Protein AF-I7M2G7-F1 (afdb_monomer_lite)

Radius of gyration: 32.17 Å; chains: 1; bounding box: 80×73×103 Å

Secondary structure (DSSP, 8-state):
----------SSTTSSS-SS--SSSTTTTHHHHHHHHHHHHHHHHHTT---GGG-PPP-TTS----TTS-----S-EEEEEEEEEEEETTEEEEEEEEEEE-SS-EEEEEEEHHHHHHHHHHHHHHSTTS-----PPPPSSTT-HHHHHHHHHHHHHHHHHHHH-HHHHTSHHHHHHHH---S-HHHHHHTSPPPPHHHHHHHHHHH-HHHHHSPPPTTHHHHHHHHHHHHHHHHHHHHHHHHHHHHHHHHHHHHHHHHHHIIIIIHHHHIIIIIHHHTTT-GGG-SSS-TT-HHHHHHHHHHHHHTT--HHHHHHHHHHHHHHHHHHHHHHHHHHHHHHHHHHHHHHHHHHHHHHHHHHHTTPPPTT-TTS-HHHHHHHHHHHHHHHHHHHHHHHHHHHHHHHIIIIIIHHHHHHHHHHHHHHHHHHHHHHHHHHHHHHHHHHHHHHHHHHHHHTT-

pLDDT: mean 84.66, std 18.61, range [32.72, 98.56]

Foldseek 3Di:
DDDDDDDDDDDDPPPPPPPPDPPVPPPVPPVVVVVVVVVVVVVVVVVPDDPPVPPDADPPVPDDDDLLFPPDVFLKDKFWDAWDWDDDPVDIAIWIWIWIAHPVGTFTDTHGPVLVVLLQVLCCLLPFLDQQAFADDDDPPCPDPVNRVVRRVRVRSNVSVQSVVVLNCPDPSNCLVGHPPDPCSSVVSVPPPDAALVNSLVSLCVVPVVLLPDDQDPCLVVLLVVVLVVLVVLLVVLVVQLVVLVVVLVVLLVVLVVVLCCLVPVQLVCCVPPVCVVVVNPLLLHQRSNPVLVVLVVLSVVSVVLSVLRLSVLVSVLSVSVSRSSVSSNSSVVSLVVLVVVLVVLVVVLVVLVVVLVCLVVVHDDPPRPPDDSVVSNVVSVVSNVVSVVSSVSSVSSSSSSSSCNRPPVVVVSVVSSVSSVVSSVVSSVSSVVNSVVSVVSSVVSSVVSVVVSVVVD

Sequence (458 aa):
MYQDDNNNNQYQDQYQSNYYDNTYQQNYGQQDYQQNQQTDQQNQQQNQNFDYNNVQRPDDSQRIFNPFILDDNNEIQISVGEPVTKETTLSKHTVYNIKGTDKIGQFDVYRRFNEFYTLKEVLVARWPGCFIPSIPAKEINSTSQNVVENRARFLNSFCNQMARLKHLFYSEEFQQFLRSKDSDVSKHLSTLKKVTTSDIIDKYQLTFPEICEQPLQSDLDIKINSWTGFLKRAIGGLKNYKDQLKTLTELRKELNKNFAQFNEEILPDYEKCLISEYVSNDNFALIFSNEANVGLHEFNEKFKNSKDKNSFQYLYDMVKYELRDAEAFEESIKEKEQLEKKRSSVQKDLKDDEEDLNKLISGKKTVKAIFSSSEEQKKKLETKIDQFKVELKNLDNLIEIVTKIIGMVEIDRFRKEKRMTFHRVLQCVADSEICNSMDLMQYWSQVNDSSTRLLKNY

Structure (mmCIF, N/CA/C/O backbone):
data_AF-I7M2G7-F1
#
_entry.id   AF-I7M2G7-F1
#
loop_
_atom_site.group_PDB
_atom_site.id
_atom_site.type_symbol
_atom_site.label_atom_id
_atom_site.label_alt_id
_atom_site.label_comp_id
_atom_site.label_asym_id
_atom_site.label_entity_id
_atom_site.label_seq_id
_atom_site.pdbx_PDB_ins_code
_atom_site.Cartn_x
_atom_site.Cartn_y
_atom_site.Cartn_z
_atom_site.occupancy
_atom_site.B_iso_or_equiv
_atom_site.auth_seq_id
_atom_site.auth_comp_id
_atom_site.auth_asym_id
_atom_site.auth_atom_id
_atom_site.pdbx_PDB_model_num
ATOM 1 N N . MET A 1 1 ? 27.568 51.767 17.228 1.00 35.66 1 MET A N 1
ATOM 2 C CA . MET A 1 1 ? 26.879 51.853 15.928 1.00 35.66 1 MET A CA 1
ATOM 3 C C . MET A 1 1 ? 27.309 50.610 15.163 1.00 35.66 1 MET A C 1
ATOM 5 O O . MET A 1 1 ? 28.482 50.541 14.836 1.00 35.66 1 MET A O 1
ATOM 9 N N . TYR A 1 2 ? 26.378 49.650 15.041 1.00 34.78 2 TYR A N 1
ATOM 10 C CA . TYR A 1 2 ? 26.434 48.314 14.397 1.00 34.78 2 TYR A CA 1
ATOM 11 C C . TYR A 1 2 ? 27.415 47.280 15.019 1.00 34.78 2 TYR A C 1
ATOM 13 O O . TYR A 1 2 ? 28.597 47.582 15.122 1.00 34.78 2 TYR A O 1
ATOM 21 N N . GLN A 1 3 ? 27.013 46.153 15.652 1.00 35.50 3 GLN A N 1
ATOM 22 C CA . GLN A 1 3 ? 26.136 45.005 15.258 1.00 35.50 3 GLN A CA 1
ATOM 23 C C . GLN A 1 3 ? 26.593 44.373 13.934 1.00 35.50 3 GLN A C 1
ATOM 25 O O . GLN A 1 3 ? 26.827 45.119 12.996 1.00 35.50 3 GLN A O 1
ATOM 30 N N . ASP A 1 4 ? 26.751 43.068 13.725 1.00 35.75 4 ASP A N 1
ATOM 31 C CA . ASP A 1 4 ? 26.482 41.816 14.444 1.00 35.75 4 ASP A CA 1
ATOM 32 C C . ASP A 1 4 ? 27.398 40.759 13.792 1.00 35.75 4 ASP A C 1
ATOM 34 O O . ASP A 1 4 ? 27.593 40.826 12.585 1.00 35.75 4 ASP A O 1
ATOM 38 N N . ASP A 1 5 ? 27.906 39.777 14.539 1.00 34.69 5 ASP A N 1
ATOM 39 C CA . ASP A 1 5 ? 28.353 38.490 13.977 1.00 34.69 5 ASP A CA 1
ATOM 40 C C . ASP A 1 5 ? 28.315 37.433 15.087 1.00 34.69 5 ASP A C 1
ATOM 42 O O . ASP A 1 5 ? 29.265 37.233 15.843 1.00 34.69 5 ASP A O 1
ATOM 46 N N . ASN A 1 6 ? 27.155 36.795 15.241 1.00 38.91 6 ASN A N 1
ATOM 47 C CA . ASN A 1 6 ? 26.988 35.620 16.089 1.00 38.91 6 ASN A CA 1
ATOM 48 C C . ASN A 1 6 ? 25.780 34.814 15.600 1.00 38.91 6 ASN A C 1
ATOM 50 O O . ASN A 1 6 ? 24.661 35.000 16.073 1.00 38.91 6 ASN A O 1
ATOM 54 N N . ASN A 1 7 ? 25.991 33.935 14.617 1.00 40.16 7 ASN A N 1
ATOM 55 C CA . ASN A 1 7 ? 25.074 32.825 14.362 1.00 40.16 7 ASN A CA 1
ATOM 56 C C . ASN A 1 7 ? 25.730 31.750 13.487 1.00 40.16 7 ASN A C 1
ATOM 58 O O . ASN A 1 7 ? 25.609 31.758 12.266 1.00 40.16 7 ASN A O 1
ATOM 62 N N . ASN A 1 8 ? 26.442 30.815 14.116 1.00 36.22 8 ASN A N 1
ATOM 63 C CA . ASN A 1 8 ? 26.701 29.504 13.522 1.00 36.22 8 ASN A CA 1
ATOM 64 C C . ASN A 1 8 ? 27.117 28.514 14.614 1.00 36.22 8 ASN A C 1
ATOM 66 O O . ASN A 1 8 ? 28.298 28.290 14.841 1.00 36.22 8 ASN A O 1
ATOM 70 N N . ASN A 1 9 ? 26.136 27.980 15.345 1.00 37.50 9 ASN A N 1
ATOM 71 C CA . ASN A 1 9 ? 26.278 26.760 16.146 1.00 37.50 9 ASN A CA 1
ATOM 72 C C . ASN A 1 9 ? 24.888 26.275 16.578 1.00 37.50 9 ASN A C 1
ATOM 74 O O . ASN A 1 9 ? 24.448 26.531 17.695 1.00 37.50 9 ASN A O 1
ATOM 78 N N . GLN A 1 10 ? 24.164 25.603 15.676 1.00 36.25 10 GLN A N 1
ATOM 79 C CA . GLN A 1 10 ? 22.943 24.883 16.065 1.00 36.25 10 GLN A CA 1
ATOM 80 C C . GLN A 1 10 ? 22.593 23.668 15.182 1.00 36.25 10 GLN A C 1
ATOM 82 O O . GLN A 1 10 ? 21.423 23.344 15.015 1.00 36.25 10 GLN A O 1
ATOM 87 N N . TYR A 1 11 ? 23.594 22.959 14.640 1.00 36.38 11 TYR A N 1
ATOM 88 C CA . TYR A 1 11 ? 23.368 21.730 13.852 1.00 36.38 11 TYR A CA 1
ATOM 89 C C . TYR A 1 11 ? 24.235 20.518 14.249 1.00 36.38 11 TYR A C 1
ATOM 91 O O . TYR A 1 11 ? 24.319 19.561 13.483 1.00 36.38 11 TYR A O 1
ATOM 99 N N . GLN A 1 12 ? 24.848 20.498 15.441 1.00 34.28 12 GLN A N 1
ATOM 100 C CA . GLN A 1 12 ? 25.700 19.369 15.866 1.00 34.28 12 GLN A CA 1
ATOM 101 C C . GLN A 1 12 ? 25.153 18.471 16.990 1.00 34.28 12 GLN A C 1
ATOM 103 O O . GLN A 1 12 ? 25.685 17.380 17.176 1.00 34.28 12 GLN A O 1
ATOM 108 N N . ASP A 1 13 ? 24.037 18.808 17.641 1.00 34.69 13 ASP A N 1
ATOM 109 C CA . ASP A 1 13 ? 23.576 18.053 18.824 1.00 34.69 13 ASP A CA 1
ATOM 110 C C . ASP A 1 13 ? 22.536 16.949 18.550 1.00 34.69 13 ASP A C 1
ATOM 112 O O . ASP A 1 13 ? 22.008 16.344 19.481 1.00 34.69 13 ASP A O 1
ATOM 116 N N . GLN A 1 14 ? 22.250 16.610 17.286 1.00 33.91 14 GLN A N 1
ATOM 117 C CA . GLN A 1 14 ? 21.235 15.591 16.955 1.00 33.91 14 GLN A CA 1
ATOM 118 C C . GLN A 1 14 ? 21.784 14.183 16.645 1.00 33.91 14 GLN A C 1
ATOM 120 O O . GLN A 1 14 ? 21.003 13.281 16.350 1.00 33.91 14 GLN A O 1
ATOM 125 N N . TYR A 1 15 ? 23.099 13.955 16.766 1.00 36.00 15 TYR A N 1
ATOM 126 C CA . TYR A 1 15 ? 23.738 12.676 16.402 1.00 36.00 15 TYR A CA 1
ATOM 127 C C . TYR A 1 15 ? 24.205 11.791 17.573 1.00 36.00 15 TYR A C 1
ATOM 129 O O . TYR A 1 15 ? 24.746 10.716 17.328 1.00 36.00 15 TYR A O 1
ATOM 137 N N . GLN A 1 16 ? 23.966 12.162 18.837 1.00 32.72 16 GLN A N 1
ATOM 138 C CA . GLN A 1 16 ? 24.489 11.399 19.989 1.00 32.72 16 GLN A CA 1
ATOM 139 C C . GLN A 1 16 ? 23.478 10.534 20.768 1.00 32.72 16 GLN A C 1
ATOM 141 O O . GLN A 1 16 ? 23.877 9.848 21.704 1.00 32.72 16 GLN A O 1
ATOM 146 N N . SER A 1 17 ? 22.202 10.448 20.373 1.00 33.97 17 SER A N 1
ATOM 147 C CA . SER A 1 17 ? 21.203 9.674 21.144 1.00 33.97 17 SER A CA 1
ATOM 148 C C . SER A 1 17 ? 20.986 8.212 20.695 1.00 33.97 17 SER A C 1
ATOM 150 O O . SER A 1 17 ? 20.089 7.552 21.213 1.00 33.97 17 SER A O 1
ATOM 152 N N . ASN A 1 18 ? 21.792 7.669 19.773 1.00 36.28 18 ASN A N 1
ATOM 153 C CA . ASN A 1 18 ? 21.601 6.313 19.215 1.00 36.28 18 ASN A CA 1
ATOM 154 C C . ASN A 1 18 ? 22.486 5.208 19.837 1.00 36.28 18 ASN A C 1
ATOM 156 O O . ASN A 1 18 ? 22.573 4.117 19.281 1.00 36.28 18 ASN A O 1
ATOM 160 N N . TYR A 1 19 ? 23.136 5.443 20.982 1.00 36.09 19 TYR A N 1
ATOM 161 C CA . TYR A 1 19 ? 24.122 4.493 21.533 1.00 36.09 19 TYR A CA 1
ATOM 162 C C . TYR A 1 19 ? 23.609 3.481 22.575 1.00 36.09 19 TYR A C 1
ATOM 164 O O . TYR A 1 19 ? 24.408 2.722 23.117 1.00 36.09 19 TYR A O 1
ATOM 172 N N . TYR A 1 20 ? 22.297 3.383 22.809 1.00 34.88 20 TYR A N 1
ATOM 173 C CA . TYR A 1 20 ? 21.724 2.422 23.767 1.00 34.88 20 TYR A CA 1
ATOM 174 C C . TYR A 1 20 ? 20.616 1.548 23.165 1.00 34.88 20 TYR A C 1
ATOM 176 O O . TYR A 1 20 ? 19.535 1.455 23.731 1.00 34.88 20 TYR A O 1
ATOM 184 N N . ASP A 1 21 ? 20.867 0.899 22.024 1.00 39.56 21 ASP A N 1
ATOM 185 C CA . ASP A 1 21 ? 19.984 -0.189 21.556 1.00 39.56 21 ASP A CA 1
ATOM 186 C C . ASP A 1 21 ? 20.718 -1.244 20.701 1.00 39.56 21 ASP A C 1
ATOM 188 O O . ASP A 1 21 ? 20.236 -1.684 19.662 1.00 39.56 21 ASP A O 1
ATOM 192 N N . ASN A 1 22 ? 21.946 -1.612 21.096 1.00 37.44 22 ASN A N 1
ATOM 193 C CA . ASN A 1 22 ? 22.836 -2.451 20.273 1.00 37.44 22 ASN A CA 1
ATOM 194 C C . ASN A 1 22 ? 23.157 -3.839 20.862 1.00 37.44 22 ASN A C 1
ATOM 196 O O . ASN A 1 22 ? 23.955 -4.584 20.299 1.00 37.44 22 ASN A O 1
ATOM 200 N N . THR A 1 23 ? 22.540 -4.230 21.980 1.00 38.06 23 THR A N 1
ATOM 201 C CA . THR A 1 23 ? 22.816 -5.526 22.632 1.00 38.06 23 THR A CA 1
ATOM 202 C C . THR A 1 23 ? 21.860 -6.651 22.230 1.00 38.06 23 THR A C 1
ATOM 204 O O . THR A 1 23 ? 22.217 -7.814 22.390 1.00 38.06 23 THR A O 1
ATOM 207 N N . TYR A 1 24 ? 20.708 -6.358 21.614 1.00 37.97 24 TYR A N 1
ATOM 208 C CA . TYR A 1 24 ? 19.778 -7.396 21.132 1.00 37.97 24 TYR A CA 1
ATOM 209 C C . TYR A 1 24 ? 19.997 -7.827 19.668 1.00 37.97 24 TYR A C 1
ATOM 211 O O . TYR A 1 24 ? 19.414 -8.820 19.239 1.00 37.97 24 TYR A O 1
ATOM 219 N N . GLN A 1 25 ? 20.870 -7.152 18.906 1.00 39.81 25 GLN A N 1
ATOM 220 C CA . GLN A 1 25 ? 21.203 -7.524 17.517 1.00 39.81 25 GLN A CA 1
ATOM 221 C C . GLN A 1 25 ? 22.529 -8.291 17.352 1.00 39.81 25 GLN A C 1
ATOM 223 O O . GLN A 1 25 ? 22.757 -8.876 16.295 1.00 39.81 25 GLN A O 1
ATOM 228 N N . GLN A 1 26 ? 23.395 -8.359 18.369 1.00 40.28 26 GLN A N 1
ATOM 229 C CA . GLN A 1 26 ? 24.735 -8.942 18.197 1.00 40.28 26 GLN A CA 1
ATOM 230 C C . GLN A 1 26 ? 24.791 -10.478 18.133 1.00 40.28 26 GLN A C 1
ATOM 232 O O . GLN A 1 26 ? 25.748 -11.008 17.572 1.00 40.28 26 GLN A O 1
ATOM 237 N N . ASN A 1 27 ? 23.780 -11.211 18.613 1.00 39.88 27 ASN A N 1
ATOM 238 C CA . ASN A 1 27 ? 23.849 -12.682 18.639 1.00 39.88 27 ASN A CA 1
ATOM 239 C C . ASN A 1 27 ? 23.428 -13.382 17.336 1.00 39.88 27 ASN A C 1
ATOM 241 O O . ASN A 1 27 ? 23.761 -14.548 17.163 1.00 39.88 27 ASN A O 1
ATOM 245 N N . TYR A 1 28 ? 22.768 -12.694 16.397 1.00 42.75 28 TYR A N 1
ATOM 246 C CA . TYR A 1 28 ? 22.403 -13.286 15.098 1.00 42.75 28 TYR A CA 1
ATOM 247 C C . TYR A 1 28 ? 23.347 -12.892 13.947 1.00 42.75 28 TYR A C 1
ATOM 249 O O . TYR A 1 28 ? 23.188 -13.397 12.846 1.00 42.75 28 TYR A O 1
ATOM 257 N N . GLY A 1 29 ? 24.341 -12.025 14.184 1.00 39.00 29 GLY A N 1
ATOM 258 C CA . GLY A 1 29 ? 25.247 -11.531 13.134 1.00 39.00 29 GLY A CA 1
ATOM 259 C C . GLY A 1 29 ? 26.632 -12.188 13.072 1.00 39.00 29 GLY A C 1
ATOM 260 O O . GLY A 1 29 ? 27.316 -12.042 12.064 1.00 39.00 29 GLY A O 1
ATOM 261 N N . GLN A 1 30 ? 27.085 -12.896 14.116 1.00 42.38 30 GLN A N 1
ATOM 262 C CA . GLN A 1 30 ? 28.466 -13.413 14.158 1.00 42.38 30 GLN A CA 1
ATOM 263 C C . GLN A 1 30 ? 28.671 -14.752 13.431 1.00 42.38 30 GLN A C 1
ATOM 265 O O . GLN A 1 30 ? 29.773 -14.991 12.939 1.00 42.38 30 GLN A O 1
ATOM 270 N N . GLN A 1 31 ? 27.642 -15.600 13.304 1.00 44.25 31 GLN A N 1
ATOM 271 C CA . GLN A 1 31 ? 27.758 -16.851 12.534 1.00 44.25 31 GLN A CA 1
ATOM 272 C C . GLN A 1 31 ? 27.765 -16.603 11.016 1.00 44.25 31 GLN A C 1
ATOM 274 O O . GLN A 1 31 ? 28.581 -17.200 10.316 1.00 44.25 31 GLN A O 1
ATOM 279 N N . ASP A 1 32 ? 26.980 -15.640 10.520 1.00 43.72 32 ASP A N 1
ATOM 280 C CA . ASP A 1 32 ? 26.962 -15.284 9.091 1.00 43.72 32 ASP A CA 1
ATOM 281 C C . ASP A 1 32 ? 28.247 -14.559 8.641 1.00 43.72 32 ASP A C 1
ATOM 283 O O . ASP A 1 32 ? 28.678 -14.680 7.492 1.00 43.72 32 ASP A O 1
ATOM 287 N N . TYR A 1 33 ? 28.924 -13.842 9.547 1.00 46.78 33 TYR A N 1
ATOM 288 C CA . TYR A 1 33 ? 30.131 -13.078 9.206 1.00 46.78 33 TYR A CA 1
ATOM 289 C C . TYR A 1 33 ? 31.367 -13.958 8.953 1.00 46.78 33 TYR A C 1
ATOM 291 O O . TYR A 1 33 ? 32.201 -13.616 8.114 1.00 46.78 33 TYR A O 1
ATOM 299 N N . GLN A 1 34 ? 31.499 -15.098 9.643 1.00 45.81 34 GLN A N 1
ATOM 300 C CA . GLN A 1 34 ? 32.616 -16.030 9.421 1.00 45.81 34 GLN A CA 1
ATOM 301 C C . GLN A 1 34 ? 32.404 -16.915 8.184 1.00 45.81 34 GLN A C 1
ATOM 303 O O . GLN A 1 34 ? 33.376 -17.267 7.516 1.00 45.81 34 GLN A O 1
ATOM 308 N N . GLN A 1 35 ? 31.149 -17.208 7.826 1.00 47.44 35 GLN A N 1
ATOM 309 C CA . GLN A 1 35 ? 30.819 -17.953 6.609 1.00 47.44 35 GLN A CA 1
ATOM 310 C C . GLN A 1 35 ? 31.018 -17.095 5.340 1.00 47.44 35 GLN A C 1
ATOM 312 O O . GLN A 1 35 ? 31.495 -17.596 4.320 1.00 47.44 35 GLN A O 1
ATOM 317 N N . ASN A 1 36 ? 30.782 -15.779 5.421 1.00 45.97 36 ASN A N 1
ATOM 318 C CA . ASN A 1 36 ? 31.041 -14.856 4.309 1.00 45.97 36 ASN A CA 1
ATOM 319 C C . ASN A 1 36 ? 32.539 -14.634 4.025 1.00 45.97 36 ASN A C 1
ATOM 321 O O . ASN A 1 36 ? 32.926 -14.610 2.861 1.00 45.97 36 ASN A O 1
ATOM 325 N N . GLN A 1 37 ? 33.421 -14.591 5.035 1.00 49.53 37 GLN A N 1
ATOM 326 C CA . GLN A 1 37 ? 34.861 -14.381 4.786 1.00 49.53 37 GLN A CA 1
ATOM 327 C C . GLN A 1 37 ? 35.559 -15.561 4.081 1.00 49.53 37 GLN A C 1
ATOM 329 O O . GLN A 1 37 ? 36.512 -15.347 3.331 1.00 49.53 37 GLN A O 1
ATOM 334 N N . GLN A 1 38 ? 35.086 -16.799 4.273 1.00 48.03 38 GLN A N 1
ATOM 335 C CA . GLN A 1 38 ? 35.580 -17.955 3.507 1.00 48.03 38 GLN A CA 1
ATOM 336 C C . GLN A 1 38 ? 35.040 -17.977 2.069 1.00 48.03 38 GLN A C 1
ATOM 338 O O . GLN A 1 38 ? 35.750 -18.399 1.155 1.00 48.03 38 GLN A O 1
ATOM 343 N N . THR A 1 39 ? 33.827 -17.462 1.858 1.00 49.16 39 THR A N 1
ATOM 344 C CA . THR A 1 39 ? 33.212 -17.342 0.528 1.00 49.16 39 THR A CA 1
ATOM 345 C C . THR A 1 39 ? 33.891 -16.238 -0.297 1.00 49.16 39 THR A C 1
ATOM 347 O O . THR A 1 39 ? 34.153 -16.418 -1.486 1.00 49.16 39 THR A O 1
ATOM 350 N N . ASP A 1 40 ? 34.300 -15.137 0.340 1.00 47.62 40 ASP A N 1
ATOM 351 C CA . ASP A 1 40 ? 34.979 -14.016 -0.322 1.00 47.62 40 ASP A CA 1
ATOM 352 C C . ASP A 1 40 ? 36.399 -14.360 -0.808 1.00 47.62 40 ASP A C 1
ATOM 354 O O . ASP A 1 40 ? 36.816 -13.899 -1.873 1.00 47.62 40 ASP A O 1
ATOM 358 N N . GLN A 1 41 ? 37.136 -15.225 -0.098 1.00 49.06 41 GLN A N 1
ATOM 359 C CA . GLN A 1 41 ? 38.450 -15.701 -0.563 1.00 49.06 41 GLN A CA 1
ATOM 360 C C . GLN A 1 41 ? 38.348 -16.726 -1.705 1.00 49.06 41 GLN A C 1
ATOM 362 O O . GLN A 1 41 ? 39.231 -16.763 -2.564 1.00 49.06 41 GLN A O 1
ATOM 367 N N . GLN A 1 42 ? 37.268 -17.514 -1.774 1.00 49.88 42 GLN A N 1
ATOM 368 C CA . GLN A 1 42 ? 37.001 -18.395 -2.921 1.00 49.88 42 GLN A CA 1
ATOM 369 C C . GLN A 1 42 ? 36.518 -17.612 -4.155 1.00 49.88 42 GLN A C 1
ATOM 371 O O . GLN A 1 42 ? 36.945 -17.909 -5.273 1.00 49.88 42 GLN A O 1
ATOM 376 N N . ASN A 1 43 ? 35.725 -16.553 -3.968 1.00 48.47 43 ASN A N 1
ATOM 377 C CA . ASN A 1 43 ? 35.252 -15.700 -5.065 1.00 48.47 43 ASN A CA 1
ATOM 378 C C . ASN A 1 43 ? 36.366 -14.838 -5.689 1.00 48.47 43 ASN A C 1
ATOM 380 O O . ASN A 1 43 ? 36.340 -14.572 -6.892 1.00 48.47 43 ASN A O 1
ATOM 384 N N . GLN A 1 44 ? 37.397 -14.453 -4.926 1.00 48.69 44 GLN A N 1
ATOM 385 C CA . GLN A 1 44 ? 38.546 -13.716 -5.476 1.00 48.69 44 GLN A CA 1
ATOM 386 C C . GLN A 1 44 ? 39.443 -14.561 -6.399 1.00 48.69 44 GLN A C 1
ATOM 388 O O . GLN A 1 44 ? 40.099 -13.996 -7.272 1.00 48.69 44 GLN A O 1
ATOM 393 N N . GLN A 1 45 ? 39.440 -15.895 -6.279 1.00 44.28 45 GLN A N 1
ATOM 394 C CA . GLN A 1 45 ? 40.167 -16.780 -7.205 1.00 44.28 45 GLN A CA 1
ATOM 395 C C . GLN A 1 45 ? 39.342 -17.182 -8.442 1.00 44.28 45 GLN A C 1
ATOM 397 O O . GLN A 1 45 ? 39.925 -17.524 -9.467 1.00 44.28 45 GLN A O 1
ATOM 402 N N . GLN A 1 46 ? 38.008 -17.084 -8.402 1.00 45.06 46 GLN A N 1
ATOM 403 C CA . GLN A 1 46 ? 37.148 -17.359 -9.566 1.00 45.06 46 GLN A CA 1
ATOM 404 C C . GLN A 1 46 ? 37.005 -16.169 -10.535 1.00 45.06 46 GLN A C 1
ATOM 406 O O . GLN A 1 46 ? 36.683 -16.369 -11.704 1.00 45.06 46 GLN A O 1
ATOM 411 N N . ASN A 1 47 ? 37.327 -14.944 -10.108 1.00 43.09 47 ASN A N 1
ATOM 412 C CA . ASN A 1 47 ? 37.173 -13.735 -10.931 1.00 43.09 47 ASN A CA 1
ATOM 413 C C . ASN A 1 47 ? 38.264 -13.499 -11.996 1.00 43.09 47 ASN A C 1
ATOM 415 O O . ASN A 1 47 ? 38.217 -12.487 -12.691 1.00 43.09 47 ASN A O 1
ATOM 419 N N . GLN A 1 48 ? 39.234 -14.406 -12.169 1.00 43.25 48 GLN A N 1
ATOM 420 C CA . GLN A 1 48 ? 40.260 -14.272 -13.220 1.00 43.25 48 GLN A CA 1
ATOM 421 C C . GLN A 1 48 ? 39.902 -14.941 -14.560 1.00 43.25 48 GLN A C 1
ATOM 423 O O . GLN A 1 48 ? 40.630 -14.746 -15.525 1.00 43.25 48 GLN A O 1
ATOM 428 N N . ASN A 1 49 ? 38.774 -15.658 -14.661 1.00 41.09 49 ASN A N 1
ATOM 429 C CA . ASN A 1 49 ? 38.333 -16.328 -15.896 1.00 41.09 49 ASN A CA 1
ATOM 430 C C . ASN A 1 49 ? 36.849 -16.064 -16.216 1.00 41.09 49 ASN A C 1
ATOM 432 O O . ASN A 1 49 ? 36.115 -16.980 -16.585 1.00 41.09 49 ASN A O 1
ATOM 436 N N . PHE A 1 50 ? 36.376 -14.825 -16.056 1.00 42.75 50 PHE A N 1
ATOM 437 C CA . PHE A 1 50 ? 35.026 -14.471 -16.500 1.00 42.75 50 PHE A CA 1
ATOM 438 C C . PHE A 1 50 ? 35.038 -14.229 -18.018 1.00 42.75 50 PHE A C 1
ATOM 440 O O . PHE A 1 50 ? 35.430 -13.162 -18.492 1.00 42.75 50 PHE A O 1
ATOM 447 N N . ASP A 1 51 ? 34.673 -15.253 -18.791 1.00 50.34 51 ASP A N 1
ATOM 448 C CA . ASP A 1 51 ? 34.532 -15.160 -20.245 1.00 50.34 51 ASP A CA 1
ATOM 449 C C . ASP A 1 51 ? 33.256 -14.380 -20.590 1.00 50.34 51 ASP A C 1
ATOM 451 O O . ASP A 1 51 ? 32.157 -14.933 -20.666 1.00 50.34 51 ASP A O 1
ATOM 455 N N . TYR A 1 52 ? 33.409 -13.068 -20.785 1.00 50.75 52 TYR A N 1
ATOM 456 C CA . TYR A 1 52 ? 32.323 -12.158 -21.160 1.00 50.75 52 TYR A CA 1
ATOM 457 C C . TYR A 1 52 ? 31.587 -12.584 -22.441 1.00 50.75 52 TYR A C 1
ATOM 459 O O . TYR A 1 52 ? 30.438 -12.191 -22.633 1.00 50.75 52 TYR A O 1
ATOM 467 N N . ASN A 1 53 ? 32.194 -13.423 -23.288 1.00 46.03 53 ASN A N 1
ATOM 468 C CA . ASN A 1 53 ? 31.566 -13.898 -24.521 1.00 46.03 53 ASN A CA 1
ATOM 469 C C . ASN A 1 53 ? 30.534 -15.017 -24.295 1.00 46.03 53 ASN A C 1
ATOM 471 O O . ASN A 1 53 ? 29.789 -15.340 -25.216 1.00 46.03 53 ASN A O 1
ATOM 475 N N . ASN A 1 54 ? 30.469 -15.597 -23.090 1.00 51.25 54 ASN A N 1
ATOM 476 C CA . ASN A 1 54 ? 29.562 -16.699 -22.747 1.00 51.25 54 ASN A CA 1
ATOM 477 C C . ASN A 1 54 ? 28.438 -16.310 -21.774 1.00 51.25 54 ASN A C 1
ATOM 479 O O . ASN A 1 54 ? 27.706 -17.184 -21.303 1.00 51.25 54 ASN A O 1
ATOM 483 N N . VAL A 1 55 ? 28.259 -15.019 -21.466 1.00 57.50 55 VAL A N 1
ATOM 484 C CA . VAL A 1 55 ? 27.125 -14.582 -20.641 1.00 57.50 55 VAL A CA 1
ATOM 485 C C . VAL A 1 55 ? 25.843 -14.759 -21.452 1.00 57.50 55 VAL A C 1
ATOM 487 O O . VAL A 1 55 ? 25.524 -13.956 -22.328 1.00 57.50 55 VAL A O 1
ATOM 490 N N . GLN A 1 56 ? 25.115 -15.845 -21.183 1.00 57.62 56 GLN A N 1
ATOM 491 C CA . GLN A 1 56 ? 23.813 -16.081 -21.794 1.00 57.62 56 GLN A CA 1
ATOM 492 C C . GLN A 1 56 ? 22.878 -14.928 -21.429 1.00 57.62 56 GLN A C 1
ATOM 494 O O . GLN A 1 56 ? 22.698 -14.608 -20.252 1.00 57.62 56 GLN A O 1
ATOM 499 N N . ARG A 1 57 ? 22.300 -14.297 -22.456 1.00 59.59 57 ARG A N 1
ATOM 500 C CA . ARG A 1 57 ? 21.287 -13.256 -22.285 1.00 59.59 57 ARG A CA 1
ATOM 501 C C . ARG A 1 57 ? 20.146 -13.841 -21.441 1.00 59.59 57 ARG A C 1
ATOM 503 O O . ARG A 1 57 ? 19.693 -14.944 -21.765 1.00 59.59 57 ARG A O 1
ATOM 510 N N . PRO A 1 58 ? 19.684 -13.148 -20.386 1.00 60.38 58 PRO A N 1
ATOM 511 C CA . PRO A 1 58 ? 18.456 -13.531 -19.703 1.00 60.38 58 PRO A CA 1
ATOM 512 C C . PRO A 1 58 ? 17.346 -13.709 -20.745 1.00 60.38 58 PRO A C 1
ATOM 514 O O . PRO A 1 58 ? 17.199 -12.875 -21.638 1.00 60.38 58 PRO A O 1
ATOM 517 N N . ASP A 1 59 ? 16.631 -14.830 -20.688 1.00 51.34 59 ASP A N 1
ATOM 518 C CA . ASP A 1 59 ? 15.628 -15.202 -21.686 1.00 51.34 59 ASP A CA 1
ATOM 519 C C . ASP A 1 59 ? 14.521 -14.133 -21.779 1.00 51.34 59 ASP A C 1
ATOM 521 O O . ASP A 1 59 ? 13.696 -14.000 -20.873 1.00 51.34 59 ASP A O 1
ATOM 525 N N . ASP A 1 60 ? 14.485 -13.390 -22.895 1.00 50.78 60 ASP A N 1
ATOM 526 C CA . ASP A 1 60 ? 13.494 -12.340 -23.192 1.00 50.78 60 ASP A CA 1
ATOM 527 C C . ASP A 1 60 ? 12.039 -12.864 -23.148 1.00 50.78 60 ASP A C 1
ATOM 529 O O . ASP A 1 60 ? 11.092 -12.079 -23.040 1.00 50.78 60 ASP A O 1
ATOM 533 N N . SER A 1 61 ? 11.830 -14.187 -23.226 1.00 41.88 61 SER A N 1
ATOM 534 C CA . SER A 1 61 ? 10.507 -14.815 -23.148 1.00 41.88 61 SER A CA 1
ATOM 535 C C . SER A 1 61 ? 9.970 -14.966 -21.715 1.00 41.88 61 SER A C 1
ATOM 537 O O . SER A 1 61 ? 8.771 -15.222 -21.532 1.00 41.88 61 SER A O 1
ATOM 539 N N . GLN A 1 62 ? 10.785 -14.685 -20.689 1.00 42.78 62 GLN A N 1
ATOM 540 C CA . GLN A 1 62 ? 10.337 -14.494 -19.305 1.00 42.78 62 GLN A CA 1
ATOM 541 C C . GLN A 1 62 ? 9.739 -13.086 -19.118 1.00 42.78 62 GLN A C 1
ATOM 543 O O . GLN A 1 62 ? 10.313 -12.194 -18.507 1.00 42.78 62 GLN A O 1
ATOM 548 N N . ARG A 1 63 ? 8.558 -12.930 -19.735 1.00 46.44 63 ARG A N 1
ATOM 549 C CA . ARG A 1 63 ? 7.398 -12.054 -19.458 1.00 46.44 63 ARG A CA 1
ATOM 550 C C . ARG A 1 63 ? 7.555 -10.981 -18.386 1.00 46.44 63 ARG A C 1
ATOM 552 O O . ARG A 1 63 ? 7.995 -11.300 -17.298 1.00 46.44 63 ARG A O 1
ATOM 559 N N . ILE A 1 64 ? 6.952 -9.810 -18.658 1.00 51.75 64 ILE A N 1
ATOM 560 C CA . ILE A 1 64 ? 6.321 -8.823 -17.741 1.00 51.75 64 ILE A CA 1
ATOM 561 C C . ILE A 1 64 ? 6.292 -9.301 -16.274 1.00 51.75 64 ILE A C 1
ATOM 563 O O . ILE A 1 64 ? 5.242 -9.649 -15.730 1.00 51.75 64 ILE A O 1
ATOM 567 N N . PHE A 1 65 ? 7.457 -9.362 -15.637 1.00 62.91 65 PHE A N 1
ATOM 568 C CA . PHE A 1 65 ? 7.566 -9.820 -14.270 1.00 62.91 65 PHE A CA 1
ATOM 569 C C . PHE A 1 65 ? 7.271 -8.591 -13.441 1.00 62.91 65 PHE A C 1
ATOM 571 O O . PHE A 1 65 ? 8.014 -7.612 -13.460 1.00 62.91 65 PHE A O 1
ATOM 578 N N . ASN A 1 66 ? 6.120 -8.600 -12.784 1.00 75.44 66 ASN A N 1
ATOM 579 C CA . ASN A 1 66 ? 5.780 -7.544 -11.859 1.00 75.44 66 ASN A CA 1
ATOM 580 C C . ASN A 1 66 ? 6.383 -7.922 -10.496 1.00 75.44 66 ASN A C 1
ATOM 582 O O . ASN A 1 66 ? 5.789 -8.755 -9.807 1.00 75.44 66 ASN A O 1
ATOM 586 N N . PRO A 1 67 ? 7.512 -7.321 -10.064 1.00 79.38 67 PRO A N 1
ATOM 587 C CA . PRO A 1 67 ? 8.174 -7.703 -8.814 1.00 79.38 67 PRO A CA 1
ATOM 588 C C . PRO A 1 67 ? 7.313 -7.433 -7.572 1.00 79.38 67 PRO A C 1
ATOM 590 O O . PRO A 1 67 ? 7.635 -7.901 -6.480 1.00 79.38 67 PRO A O 1
ATOM 593 N N . PHE A 1 68 ? 6.213 -6.693 -7.737 1.00 80.88 68 PHE A N 1
ATOM 594 C CA . PHE A 1 68 ? 5.254 -6.353 -6.691 1.00 80.88 68 PHE A CA 1
ATOM 595 C C . PHE A 1 68 ? 4.123 -7.379 -6.545 1.00 80.88 68 PHE A C 1
ATOM 597 O O . PHE A 1 68 ? 3.330 -7.272 -5.609 1.00 80.88 68 PHE A O 1
ATOM 604 N N . ILE A 1 69 ? 4.025 -8.361 -7.448 1.00 76.19 69 ILE A N 1
ATOM 605 C CA . ILE A 1 69 ? 3.080 -9.474 -7.334 1.00 76.19 69 ILE A CA 1
ATOM 606 C C . ILE A 1 69 ? 3.838 -10.673 -6.765 1.00 76.19 69 ILE A C 1
ATOM 608 O O . ILE A 1 69 ? 4.768 -11.204 -7.375 1.00 76.19 69 ILE A O 1
ATOM 612 N N . LEU A 1 70 ? 3.459 -11.091 -5.557 1.00 71.81 70 LEU A N 1
ATOM 613 C CA . LEU A 1 70 ? 3.946 -12.345 -5.001 1.00 71.81 70 LEU A CA 1
ATOM 614 C C . LEU A 1 70 ? 3.174 -13.502 -5.637 1.00 71.81 70 LEU A C 1
ATOM 616 O O . LEU A 1 70 ? 2.015 -13.715 -5.292 1.00 71.81 70 LEU A O 1
ATOM 620 N N . ASP A 1 71 ? 3.817 -14.217 -6.565 1.00 63.75 71 ASP A N 1
ATOM 621 C CA . ASP A 1 71 ? 3.391 -15.541 -7.040 1.00 63.75 71 ASP A CA 1
ATOM 622 C C . ASP A 1 71 ? 3.450 -16.554 -5.891 1.00 63.75 71 ASP A C 1
ATOM 624 O O . ASP A 1 71 ? 4.355 -17.381 -5.789 1.00 63.75 71 ASP A O 1
ATOM 628 N N . ASP A 1 72 ? 2.488 -16.458 -4.988 1.00 60.59 72 ASP A N 1
ATOM 629 C CA . ASP A 1 72 ? 2.078 -17.598 -4.190 1.00 60.59 72 ASP A CA 1
ATOM 630 C C . ASP A 1 72 ? 1.062 -18.373 -5.042 1.00 60.59 72 ASP A C 1
ATOM 632 O O . ASP A 1 72 ? 0.268 -17.749 -5.750 1.00 60.59 72 ASP A O 1
ATOM 636 N N . ASN A 1 73 ? 1.089 -19.713 -5.007 1.00 58.97 73 ASN A N 1
ATOM 637 C CA . ASN A 1 73 ? 0.089 -20.606 -5.622 1.00 58.97 73 ASN A CA 1
ATOM 638 C C . ASN A 1 73 ? -1.308 -20.334 -5.028 1.00 58.97 73 ASN A C 1
ATOM 640 O O . ASN A 1 73 ? -1.842 -21.109 -4.231 1.00 58.97 73 ASN A O 1
ATOM 644 N N . ASN A 1 74 ? -1.877 -19.182 -5.359 1.00 64.44 74 ASN A N 1
ATOM 645 C CA . ASN A 1 74 ? -3.049 -18.643 -4.716 1.00 64.44 74 ASN A CA 1
ATOM 646 C C . ASN A 1 74 ? -4.284 -19.187 -5.419 1.00 64.44 74 ASN A C 1
ATOM 648 O O . ASN A 1 74 ? -4.532 -18.947 -6.596 1.00 64.44 74 ASN A O 1
ATOM 652 N N . GLU A 1 75 ? -5.099 -19.875 -4.627 1.00 89.12 75 GLU A N 1
ATOM 653 C CA . GLU A 1 75 ? -6.489 -20.236 -4.921 1.00 89.12 75 GLU A CA 1
ATOM 654 C C . GLU A 1 75 ? -7.337 -19.018 -5.344 1.00 89.12 75 GLU A C 1
ATOM 656 O O . GLU A 1 75 ? -8.375 -19.167 -5.981 1.00 89.12 75 GLU A O 1
ATOM 661 N N . ILE A 1 76 ? -6.895 -17.807 -4.987 1.00 94.50 76 ILE A N 1
ATOM 662 C CA . ILE A 1 76 ? -7.540 -16.542 -5.320 1.00 94.50 76 ILE A CA 1
ATOM 663 C C . ILE A 1 76 ? -6.777 -15.874 -6.465 1.00 94.50 76 ILE A C 1
ATOM 665 O O . ILE A 1 76 ? -5.636 -15.446 -6.299 1.00 94.50 76 ILE A O 1
ATOM 669 N N . GLN A 1 77 ? -7.449 -15.713 -7.600 1.00 94.56 77 GLN A N 1
ATOM 670 C CA . GLN A 1 77 ? -6.986 -14.921 -8.732 1.00 94.56 77 GLN A CA 1
ATOM 671 C C . GLN A 1 77 ? -7.800 -13.634 -8.795 1.00 94.56 77 GLN A C 1
ATOM 673 O O . GLN A 1 77 ? -9.027 -13.680 -8.865 1.00 94.56 77 GLN A O 1
ATOM 678 N N . ILE A 1 78 ? -7.136 -12.480 -8.793 1.00 95.31 78 ILE A N 1
ATOM 679 C CA . ILE A 1 78 ? -7.795 -11.179 -8.915 1.00 95.31 78 ILE A CA 1
ATOM 680 C C . ILE A 1 78 ? -6.936 -10.226 -9.740 1.00 95.31 78 ILE A C 1
ATOM 682 O O . ILE A 1 78 ? -5.719 -10.169 -9.598 1.00 95.31 78 ILE A O 1
ATOM 686 N N . SER A 1 79 ? -7.583 -9.457 -10.605 1.00 95.06 79 SER A N 1
ATOM 687 C CA . SER A 1 79 ? -6.931 -8.425 -11.401 1.00 95.06 79 SER A CA 1
ATOM 688 C C . SER A 1 79 ? -7.842 -7.218 -11.555 1.00 95.06 79 SER A C 1
ATOM 690 O O . SER A 1 79 ? -9.068 -7.347 -11.603 1.00 95.06 79 SER A O 1
ATOM 692 N N . VAL A 1 80 ? -7.228 -6.043 -11.641 1.00 95.31 80 VAL A N 1
ATOM 693 C CA . VAL A 1 80 ? -7.891 -4.803 -12.031 1.00 95.31 80 VAL A CA 1
ATOM 694 C C . VAL A 1 80 ? -7.398 -4.444 -13.426 1.00 95.31 80 VAL A C 1
ATOM 696 O O . VAL A 1 80 ? -6.211 -4.191 -13.619 1.00 95.31 80 VAL A O 1
ATOM 699 N N . GLY A 1 81 ? -8.307 -4.496 -14.395 1.00 90.50 81 GLY A N 1
ATOM 700 C CA . GLY A 1 81 ? -8.043 -4.169 -15.789 1.00 90.50 81 GLY A CA 1
ATOM 701 C C . GLY A 1 81 ? -8.002 -2.667 -16.056 1.00 90.50 81 GLY A C 1
ATOM 702 O O . GLY A 1 81 ? -8.143 -1.837 -15.152 1.00 90.50 81 GLY A O 1
ATOM 703 N N . GLU A 1 82 ? -7.846 -2.341 -17.337 1.00 87.06 82 GLU A N 1
ATOM 704 C CA . GLU A 1 82 ? -7.737 -0.966 -17.811 1.00 87.06 82 GLU A CA 1
ATOM 705 C C . GLU A 1 82 ? -8.954 -0.106 -17.415 1.00 87.06 82 GLU A C 1
ATOM 707 O O . GLU A 1 82 ? -10.094 -0.592 -17.361 1.00 87.06 82 GLU A O 1
ATOM 712 N N . PRO A 1 83 ? -8.726 1.185 -17.129 1.00 90.50 83 PRO A N 1
ATOM 713 C CA . PRO A 1 83 ? -9.779 2.121 -16.789 1.00 90.50 83 PRO A CA 1
ATOM 714 C C . PRO A 1 83 ? -10.727 2.312 -17.977 1.00 90.50 83 PRO A C 1
ATOM 716 O O . PRO A 1 83 ? -10.317 2.636 -19.089 1.00 90.50 83 PRO A O 1
ATOM 719 N N . VAL A 1 84 ? -12.027 2.180 -17.729 1.00 90.56 84 VAL A N 1
ATOM 720 C CA . VAL A 1 84 ? -13.073 2.445 -18.721 1.00 90.56 84 VAL A CA 1
ATOM 721 C C . VAL A 1 84 ? -13.838 3.682 -18.295 1.00 90.56 84 VAL A C 1
ATOM 723 O O . VAL A 1 84 ? -14.255 3.810 -17.143 1.00 90.56 84 VAL A O 1
ATOM 726 N N . THR A 1 85 ? -14.063 4.602 -19.226 1.00 88.31 85 THR A N 1
ATOM 727 C CA . THR A 1 85 ? -14.923 5.747 -18.945 1.00 88.31 85 THR A CA 1
ATOM 728 C C . THR A 1 85 ? -16.363 5.405 -19.295 1.00 88.31 85 THR A C 1
ATOM 730 O O . THR A 1 85 ? -16.669 5.131 -20.452 1.00 88.31 85 THR A O 1
ATOM 733 N N . LYS A 1 86 ? -17.250 5.416 -18.297 1.00 83.94 86 LYS A N 1
ATOM 734 C CA . LYS A 1 86 ? -18.688 5.237 -18.502 1.00 83.94 86 LYS A CA 1
ATOM 735 C C . LYS A 1 86 ? -19.371 6.596 -18.559 1.00 83.94 86 LYS A C 1
ATOM 737 O O . LYS A 1 86 ? -19.187 7.441 -17.680 1.00 83.94 86 LYS A O 1
ATOM 742 N N . GLU A 1 87 ? -20.162 6.790 -19.606 1.00 80.75 87 GLU A N 1
ATOM 743 C CA . GLU A 1 87 ? -21.029 7.949 -19.776 1.00 80.75 87 GLU A CA 1
ATOM 744 C C . GLU A 1 87 ? -22.458 7.562 -19.398 1.00 80.75 87 GLU A C 1
ATOM 746 O O . GLU A 1 87 ? -23.018 6.575 -19.868 1.00 80.75 87 GLU A O 1
ATOM 751 N N . THR A 1 88 ? -23.031 8.339 -18.491 1.00 74.38 88 THR A N 1
ATOM 752 C CA . THR A 1 88 ? -24.459 8.338 -18.172 1.00 74.38 88 THR A CA 1
ATOM 753 C C . THR A 1 88 ? -25.041 9.655 -18.659 1.00 74.38 88 THR A C 1
ATOM 755 O O . THR A 1 88 ? -24.305 10.632 -18.785 1.00 74.38 88 THR A O 1
ATOM 758 N N . THR A 1 89 ? -26.358 9.718 -18.860 1.00 72.00 89 THR A N 1
ATOM 759 C CA . THR A 1 89 ? -27.072 10.909 -19.360 1.00 72.00 89 THR A CA 1
ATOM 760 C C . THR A 1 89 ? -26.754 12.199 -18.586 1.00 72.00 89 THR A C 1
ATOM 762 O O . THR A 1 89 ? -26.945 13.289 -19.111 1.00 72.00 89 THR A O 1
ATOM 765 N N . LEU A 1 90 ? -26.261 12.086 -17.344 1.00 72.31 90 LEU A N 1
ATOM 766 C CA . LEU A 1 90 ? -25.975 13.204 -16.441 1.00 72.31 90 LEU A CA 1
ATOM 767 C C . LEU A 1 90 ? -24.515 13.279 -15.954 1.00 72.31 90 LEU A C 1
ATOM 769 O O . LEU A 1 90 ? -24.163 14.242 -15.277 1.00 72.31 90 LEU A O 1
ATOM 773 N N . SER A 1 91 ? -23.658 12.286 -16.232 1.00 75.12 91 SER A N 1
ATOM 774 C CA . SER A 1 91 ? -22.266 12.310 -15.747 1.00 75.12 91 SER A CA 1
ATOM 775 C C . SER A 1 91 ? -21.331 11.349 -16.484 1.00 75.12 91 SER A C 1
ATOM 777 O O . SER A 1 91 ? -21.724 10.246 -16.872 1.00 75.12 91 SER A O 1
ATOM 779 N N . LYS A 1 92 ? -20.059 11.740 -16.597 1.00 84.38 92 LYS A N 1
ATOM 780 C CA . LYS A 1 92 ? -18.953 10.903 -17.074 1.00 84.38 92 LYS A CA 1
ATOM 781 C C . LYS A 1 92 ? -18.090 10.502 -15.883 1.00 84.38 92 LYS A C 1
ATOM 783 O O . LYS A 1 92 ? -17.664 11.367 -15.122 1.00 84.38 92 LYS A O 1
ATOM 788 N N . HIS A 1 93 ? -17.847 9.209 -15.695 1.00 86.56 93 HIS A N 1
ATOM 789 C CA . HIS A 1 93 ? -17.020 8.723 -14.592 1.00 86.56 93 HIS A CA 1
ATOM 790 C C . HIS A 1 93 ? -16.145 7.540 -15.006 1.00 86.56 93 HIS A C 1
ATOM 792 O O . HIS A 1 93 ? -16.542 6.689 -15.802 1.00 86.56 93 HIS A O 1
ATOM 798 N N . THR A 1 94 ? -14.943 7.478 -14.439 1.00 91.06 94 THR A N 1
ATOM 799 C CA . THR A 1 94 ? -14.005 6.372 -14.649 1.00 91.06 94 THR A CA 1
ATOM 800 C C . THR A 1 94 ? -14.345 5.202 -13.732 1.00 91.06 94 THR A C 1
ATOM 802 O O . THR A 1 94 ? -14.486 5.370 -12.516 1.00 91.06 94 THR A O 1
ATOM 805 N N . VAL A 1 95 ? -14.431 4.011 -14.315 1.00 93.19 95 VAL A N 1
ATOM 806 C CA . VAL A 1 95 ? -14.556 2.736 -13.610 1.00 93.19 95 VAL A CA 1
ATOM 807 C C . VAL A 1 95 ? -13.374 1.833 -13.930 1.00 93.19 95 VAL A C 1
ATOM 809 O O . VAL A 1 95 ? -12.761 1.942 -14.987 1.00 93.19 95 VAL A O 1
ATOM 812 N N . TYR A 1 96 ? -13.096 0.908 -13.026 1.00 94.62 96 TYR A N 1
ATOM 813 C CA . TYR A 1 96 ? -12.056 -0.098 -13.158 1.00 94.62 96 TYR A CA 1
ATOM 814 C C . TYR A 1 96 ? -12.722 -1.468 -13.178 1.00 94.62 96 TYR A C 1
ATOM 816 O O . TYR A 1 96 ? -13.593 -1.745 -12.346 1.00 94.62 96 TYR A O 1
ATOM 824 N N . ASN A 1 97 ? -12.357 -2.296 -14.153 1.00 95.56 97 ASN A N 1
ATOM 825 C CA . ASN A 1 97 ? -12.854 -3.661 -14.247 1.00 95.56 97 ASN A CA 1
ATOM 826 C C . ASN A 1 97 ? -12.093 -4.543 -13.257 1.00 95.56 97 ASN A C 1
ATOM 828 O O . ASN A 1 97 ? -10.886 -4.696 -13.388 1.00 95.56 97 ASN A O 1
ATOM 832 N N . ILE A 1 98 ? -12.784 -5.102 -12.272 1.00 97.06 98 ILE A N 1
ATOM 833 C CA . ILE A 1 98 ? -12.228 -6.050 -11.314 1.00 97.06 98 ILE A CA 1
ATOM 834 C C . ILE A 1 98 ? -12.743 -7.427 -11.699 1.00 97.06 98 ILE A C 1
ATOM 836 O O . ILE A 1 98 ? -13.949 -7.673 -11.640 1.00 97.06 98 ILE A O 1
ATOM 840 N N . LYS A 1 99 ? -11.833 -8.321 -12.072 1.00 96.75 99 LYS A N 1
ATOM 841 C CA . LYS A 1 99 ? -12.176 -9.679 -12.490 1.00 96.75 99 LYS A CA 1
ATOM 842 C C . LYS A 1 99 ? -11.270 -10.706 -11.842 1.00 96.75 99 LYS A C 1
ATOM 844 O O . LYS A 1 99 ? -10.096 -10.433 -11.572 1.00 96.75 99 LYS A O 1
ATOM 849 N N . GLY A 1 100 ? -11.813 -11.889 -11.612 1.00 96.25 100 GLY A N 1
ATOM 850 C CA . GLY A 1 100 ? -11.088 -12.937 -10.925 1.00 96.25 100 GLY A CA 1
ATOM 851 C C . GLY A 1 100 ? -11.917 -14.178 -10.645 1.00 96.25 100 GLY A C 1
ATOM 852 O O . GLY A 1 100 ? -13.085 -14.278 -11.021 1.00 96.25 100 GLY A O 1
ATOM 853 N N . THR A 1 101 ? -11.273 -15.131 -9.984 1.00 96.38 101 THR A N 1
ATOM 854 C CA . THR A 1 101 ? -11.872 -16.389 -9.539 1.00 96.38 101 THR A CA 1
ATOM 855 C C . THR A 1 101 ? -11.330 -16.730 -8.160 1.00 96.38 101 THR A C 1
ATOM 857 O O . THR A 1 101 ? -10.144 -16.560 -7.893 1.00 96.38 101 THR A O 1
ATOM 860 N N . ASP A 1 102 ? -12.202 -17.212 -7.288 1.00 95.81 102 ASP A N 1
ATOM 861 C CA . ASP A 1 102 ? -11.860 -17.774 -5.985 1.00 95.81 102 ASP A CA 1
ATOM 862 C C . ASP A 1 102 ? -12.692 -19.053 -5.753 1.00 95.81 102 ASP A C 1
ATOM 864 O O . ASP A 1 102 ? -13.374 -19.543 -6.659 1.00 95.81 102 ASP A O 1
ATOM 868 N N . LYS A 1 103 ? -12.696 -19.570 -4.521 1.00 95.25 103 LYS A N 1
ATOM 869 C CA . LYS A 1 103 ? -13.482 -20.756 -4.142 1.00 95.25 103 LYS A CA 1
ATOM 870 C C . LYS A 1 103 ? -15.009 -20.574 -4.164 1.00 95.25 103 LYS A C 1
ATOM 872 O O . LYS A 1 103 ? -15.734 -21.562 -4.164 1.00 95.25 103 LYS A O 1
ATOM 877 N N . ILE A 1 104 ? -15.508 -19.338 -4.114 1.00 96.06 104 ILE A N 1
ATOM 878 C CA . ILE A 1 104 ? -16.942 -19.003 -4.184 1.00 96.06 104 ILE A CA 1
ATOM 879 C C . ILE A 1 104 ? -17.388 -18.949 -5.651 1.00 96.06 104 ILE A C 1
ATOM 881 O O . ILE A 1 104 ? -18.536 -19.257 -5.970 1.00 96.06 104 ILE A O 1
ATOM 885 N N . GLY A 1 105 ? -16.477 -18.585 -6.552 1.00 96.12 105 GLY A N 1
ATOM 886 C CA . GLY A 1 105 ? -16.668 -18.630 -7.995 1.00 96.12 105 GLY A CA 1
ATOM 887 C C . GLY A 1 105 ? -16.098 -17.404 -8.694 1.00 96.12 105 GLY A C 1
ATOM 888 O O . GLY A 1 105 ? -15.411 -16.568 -8.102 1.00 96.12 105 GLY A O 1
ATOM 889 N N . GLN A 1 106 ? -16.416 -17.269 -9.976 1.00 97.25 106 GLN A N 1
ATOM 890 C CA . GLN A 1 106 ? -15.962 -16.140 -10.785 1.00 97.25 106 GLN A CA 1
ATOM 891 C C . GLN A 1 106 ? -16.654 -14.835 -10.375 1.00 97.25 106 GLN A C 1
ATOM 893 O O . GLN A 1 106 ? -17.786 -14.833 -9.880 1.00 97.25 106 GLN A O 1
ATOM 898 N N . PHE A 1 107 ? -15.966 -13.718 -10.576 1.00 96.88 107 PHE A N 1
ATOM 899 C CA . PHE A 1 107 ? -16.525 -12.377 -10.456 1.00 96.88 107 PHE A CA 1
ATOM 900 C C . PHE A 1 107 ? -15.954 -11.479 -11.553 1.00 96.88 107 PHE A C 1
ATOM 902 O O . PHE A 1 107 ? -14.790 -11.598 -11.932 1.00 96.88 107 PHE A O 1
ATOM 909 N N . ASP A 1 108 ? -16.798 -10.584 -12.056 1.00 96.31 108 ASP A N 1
ATOM 910 C CA . ASP A 1 108 ? -16.461 -9.580 -13.061 1.00 96.31 108 ASP A CA 1
ATOM 911 C C . ASP A 1 108 ? -17.352 -8.360 -12.803 1.00 96.31 108 ASP A C 1
ATOM 913 O O . ASP A 1 108 ? -18.565 -8.386 -13.038 1.00 96.31 108 ASP A O 1
ATOM 917 N N . VAL A 1 109 ? -16.775 -7.322 -12.199 1.00 95.25 109 VAL A N 1
ATOM 918 C CA . VAL A 1 109 ? -17.502 -6.127 -11.764 1.00 95.25 109 VAL A CA 1
ATOM 919 C C . VAL A 1 109 ? -16.761 -4.858 -12.147 1.00 95.25 109 VAL A C 1
ATOM 921 O O . VAL A 1 109 ? -15.545 -4.828 -12.298 1.00 95.25 109 VAL A O 1
ATOM 924 N N . TYR A 1 110 ? -17.503 -3.763 -12.277 1.00 94.44 110 TYR A N 1
ATOM 925 C CA . TYR A 1 110 ? -16.931 -2.438 -12.494 1.00 94.44 110 TYR A CA 1
ATOM 926 C C . TYR A 1 110 ? -17.096 -1.603 -11.233 1.00 94.44 110 TYR A C 1
ATOM 928 O O . TYR A 1 110 ? -18.210 -1.488 -10.715 1.00 94.44 110 TYR A O 1
ATOM 936 N N . ARG A 1 111 ? -16.001 -1.005 -10.760 1.00 94.62 111 ARG A N 1
ATOM 937 C CA . ARG A 1 111 ? -15.998 -0.147 -9.569 1.00 94.62 111 ARG A CA 1
ATOM 938 C C . ARG A 1 111 ? -15.329 1.185 -9.843 1.00 94.62 111 ARG A C 1
ATOM 940 O O . ARG A 1 111 ? -14.318 1.261 -10.535 1.00 94.62 111 ARG A O 1
ATOM 947 N N . ARG A 1 112 ? -15.887 2.253 -9.291 1.00 93.38 112 ARG A N 1
ATOM 948 C CA . ARG A 1 112 ? -15.301 3.592 -9.258 1.00 93.38 112 ARG A CA 1
ATOM 949 C C . ARG A 1 112 ? -14.265 3.668 -8.150 1.00 93.38 112 ARG A C 1
ATOM 951 O O . ARG A 1 112 ? -14.391 3.026 -7.115 1.00 93.38 112 ARG A O 1
ATOM 958 N N . PHE A 1 113 ? -13.290 4.556 -8.312 1.00 92.88 113 PHE A N 1
ATOM 959 C CA . PHE A 1 113 ? -12.272 4.798 -7.287 1.00 92.88 113 PHE A CA 1
ATOM 960 C C . PHE A 1 113 ? -12.867 5.160 -5.909 1.00 92.88 113 PHE A C 1
ATOM 962 O O . PHE A 1 113 ? -12.370 4.697 -4.888 1.00 92.88 113 PHE A O 1
ATOM 969 N N . ASN A 1 114 ? -13.961 5.930 -5.861 1.00 91.88 114 ASN A N 1
ATOM 970 C CA . ASN A 1 114 ? -14.595 6.275 -4.583 1.00 91.88 114 ASN A CA 1
ATOM 971 C C . ASN A 1 114 ? -15.180 5.052 -3.852 1.00 91.88 114 ASN A C 1
ATOM 973 O O . ASN A 1 114 ? -15.224 5.057 -2.628 1.00 91.88 114 ASN A O 1
ATOM 977 N N . GLU A 1 115 ? -15.571 3.997 -4.572 1.00 94.69 115 GLU A N 1
ATOM 978 C CA . GLU A 1 115 ? -16.068 2.760 -3.955 1.00 94.69 115 GLU A CA 1
ATOM 979 C C . GLU A 1 115 ? -14.933 1.991 -3.263 1.00 94.69 115 GLU A C 1
ATOM 981 O O . GLU A 1 115 ? -15.137 1.462 -2.174 1.00 94.69 115 GLU A O 1
ATOM 986 N N . PHE A 1 116 ? -13.713 2.006 -3.819 1.00 96.12 116 PHE A N 1
ATOM 987 C CA . PHE A 1 116 ? -12.522 1.484 -3.129 1.00 96.12 116 PHE A CA 1
ATOM 988 C C . PHE A 1 116 ? -12.198 2.279 -1.862 1.00 96.12 116 PHE A C 1
ATOM 990 O O . PHE A 1 116 ? -11.784 1.704 -0.858 1.00 96.12 116 PHE A O 1
ATOM 997 N N . TYR A 1 117 ? -12.389 3.600 -1.899 1.00 94.25 117 TYR A N 1
ATOM 998 C CA . TYR A 1 117 ? -12.187 4.452 -0.731 1.00 94.25 117 TYR A CA 1
ATOM 999 C C . TYR A 1 117 ? -13.171 4.115 0.390 1.00 94.25 117 TYR A C 1
ATOM 1001 O O . TYR A 1 117 ? -12.734 3.835 1.502 1.00 94.25 117 TYR A O 1
ATOM 1009 N N . THR A 1 118 ? -14.471 4.039 0.079 1.00 95.31 118 THR A N 1
ATOM 1010 C CA . THR A 1 118 ? -15.493 3.612 1.048 1.00 95.31 118 THR A CA 1
ATOM 1011 C C . THR A 1 118 ? -15.198 2.217 1.594 1.00 95.31 118 THR A C 1
ATOM 1013 O O . THR A 1 118 ? -15.295 2.000 2.798 1.00 95.31 118 THR A O 1
ATOM 1016 N N . LEU A 1 119 ? -14.797 1.275 0.735 1.00 96.94 119 LEU A N 1
ATOM 1017 C CA . LEU A 1 119 ? -14.405 -0.064 1.166 1.00 96.94 119 LEU A CA 1
ATOM 1018 C C . LEU A 1 119 ? -13.250 -0.023 2.171 1.00 96.94 119 LEU A C 1
ATOM 1020 O O . LEU A 1 119 ? -13.337 -0.676 3.206 1.00 96.94 119 LEU A O 1
ATOM 1024 N N . LYS A 1 120 ? -12.192 0.754 1.899 1.00 96.06 120 LYS A N 1
ATOM 1025 C CA . LYS A 1 120 ? -11.059 0.892 2.823 1.00 96.06 120 LYS A CA 1
AT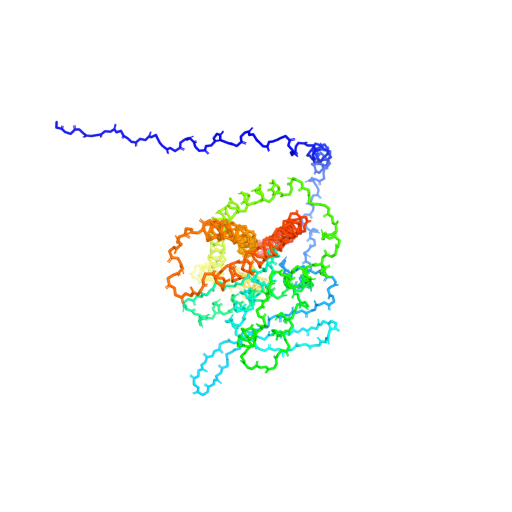OM 1026 C C . LYS A 1 120 ? -11.509 1.442 4.177 1.00 96.06 120 LYS A C 1
ATOM 1028 O O . LYS A 1 120 ? -11.145 0.866 5.194 1.00 96.06 120 LYS A O 1
ATOM 1033 N N . GLU A 1 121 ? -12.311 2.507 4.200 1.00 94.69 121 GLU A N 1
ATOM 1034 C CA . GLU A 1 121 ? -12.821 3.097 5.450 1.00 94.69 121 GLU A CA 1
ATOM 1035 C C . GLU A 1 121 ? -13.634 2.086 6.268 1.00 94.69 121 GLU A C 1
ATOM 1037 O O . GLU A 1 121 ? -13.447 1.951 7.477 1.00 94.69 121 GLU A O 1
ATOM 1042 N N . VAL A 1 122 ? -14.505 1.331 5.596 1.00 96.06 122 VAL A N 1
ATOM 1043 C CA . VAL A 1 122 ? -15.327 0.299 6.231 1.00 96.06 122 VAL A CA 1
ATOM 1044 C C . VAL A 1 122 ? -14.462 -0.853 6.756 1.00 96.06 122 VAL A C 1
ATOM 1046 O O . VAL A 1 122 ? -14.709 -1.336 7.861 1.00 96.06 122 VAL A O 1
ATOM 1049 N N . LEU A 1 123 ? -13.435 -1.273 6.012 1.00 97.19 123 LEU A N 1
ATOM 1050 C CA . LEU A 1 123 ? -12.493 -2.302 6.454 1.00 97.19 123 LEU A CA 1
ATOM 1051 C C . LEU A 1 123 ? -11.694 -1.849 7.679 1.00 97.19 123 LEU A C 1
ATOM 1053 O O . LEU A 1 123 ? -11.650 -2.595 8.649 1.00 97.19 123 LEU A O 1
ATOM 1057 N N . VAL A 1 124 ? -11.136 -0.634 7.676 1.00 96.06 124 VAL A N 1
ATOM 1058 C CA . VAL A 1 124 ? -10.386 -0.076 8.820 1.00 96.06 124 VAL A CA 1
ATOM 1059 C C . VAL A 1 124 ? -11.261 -0.045 10.075 1.00 96.06 124 VAL A C 1
ATOM 1061 O O . VAL A 1 124 ? -10.864 -0.562 11.116 1.00 96.06 124 VAL A O 1
ATOM 1064 N N . ALA A 1 125 ? -12.494 0.457 9.960 1.00 94.81 125 ALA A N 1
ATOM 1065 C CA . ALA A 1 125 ? -13.412 0.553 11.094 1.00 94.81 125 ALA A CA 1
ATOM 1066 C C . ALA A 1 125 ? -13.857 -0.814 11.643 1.00 94.81 125 ALA A C 1
ATOM 1068 O O . ALA A 1 125 ? -14.177 -0.941 12.826 1.00 94.81 125 ALA A O 1
ATOM 1069 N N . ARG A 1 126 ? -13.941 -1.837 10.783 1.00 96.38 126 ARG A N 1
ATOM 1070 C CA . ARG A 1 126 ? -14.465 -3.161 11.152 1.00 96.38 126 ARG A CA 1
ATOM 1071 C C . ARG A 1 126 ? -13.364 -4.161 11.479 1.00 96.38 126 ARG A C 1
ATOM 1073 O O . ARG A 1 126 ? -13.668 -5.164 12.119 1.00 96.38 126 ARG A O 1
ATOM 1080 N N . TRP A 1 127 ? -12.125 -3.913 11.074 1.00 97.81 127 TRP A N 1
ATOM 1081 C CA . TRP A 1 127 ? -10.966 -4.773 11.309 1.00 97.81 127 TRP A CA 1
ATOM 1082 C C . TRP A 1 127 ? -9.831 -3.995 12.005 1.00 97.81 127 TRP A C 1
ATOM 1084 O O . TRP A 1 127 ? -8.717 -3.930 11.478 1.00 97.81 127 TRP A O 1
ATOM 1094 N N . PRO A 1 128 ? -10.082 -3.404 13.195 1.00 97.75 128 PRO A N 1
ATOM 1095 C CA . PRO A 1 128 ? -9.068 -2.628 13.903 1.00 97.75 128 PRO A CA 1
ATOM 1096 C C . PRO A 1 128 ? -7.825 -3.478 14.189 1.00 97.75 128 PRO A C 1
ATOM 1098 O O . PRO A 1 128 ? -7.929 -4.632 14.609 1.00 97.75 128 PRO A O 1
ATOM 1101 N N . GLY A 1 129 ? -6.644 -2.913 13.950 1.00 96.31 129 GLY A N 1
ATOM 1102 C CA . GLY A 1 129 ? -5.361 -3.591 14.144 1.00 96.31 129 GLY A CA 1
ATOM 1103 C C . GLY A 1 129 ? -4.913 -4.519 13.015 1.00 96.31 129 GLY A C 1
ATOM 1104 O O . GLY A 1 129 ? -3.735 -4.864 12.973 1.00 96.31 129 GLY A O 1
ATOM 1105 N N . CYS A 1 130 ? -5.788 -4.885 12.075 1.00 97.94 130 CYS A N 1
ATOM 1106 C CA . CYS A 1 130 ? -5.369 -5.594 10.867 1.00 97.94 130 CYS A CA 1
ATOM 1107 C C . CYS A 1 130 ? -4.770 -4.596 9.867 1.00 97.94 130 CYS A C 1
ATOM 1109 O O . CYS A 1 130 ? -5.283 -3.489 9.695 1.00 97.94 130 CYS A O 1
ATOM 1111 N N . PHE A 1 131 ? -3.703 -4.982 9.168 1.00 97.94 131 PHE A N 1
ATOM 1112 C CA . PHE A 1 131 ? -3.177 -4.181 8.067 1.00 97.94 131 PHE A CA 1
ATOM 1113 C C . PHE A 1 131 ? -4.167 -4.170 6.899 1.00 97.94 131 PHE A C 1
ATOM 1115 O O . PHE A 1 131 ? -4.466 -5.214 6.316 1.00 97.94 131 PHE A O 1
ATOM 1122 N N . ILE A 1 132 ? -4.629 -2.978 6.520 1.00 98.06 132 ILE A N 1
ATOM 1123 C CA . ILE A 1 132 ? -5.444 -2.772 5.323 1.00 98.06 132 ILE A CA 1
ATOM 1124 C C . ILE A 1 132 ? -4.562 -2.110 4.258 1.00 98.06 132 ILE A C 1
ATOM 1126 O O . ILE A 1 132 ? -4.134 -0.975 4.472 1.00 98.06 132 ILE A O 1
ATOM 1130 N N . PRO A 1 133 ? -4.297 -2.765 3.110 1.00 96.25 133 PRO A N 1
ATOM 1131 C CA . PRO A 1 133 ? -3.474 -2.202 2.049 1.00 96.25 133 PRO A CA 1
ATOM 1132 C C . PRO A 1 133 ? -3.902 -0.789 1.645 1.00 96.25 133 PRO A C 1
ATOM 1134 O O . PRO A 1 133 ? -5.086 -0.434 1.605 1.00 96.25 133 PRO A O 1
ATOM 1137 N N . SER A 1 134 ? -2.913 0.035 1.321 1.00 94.38 134 SER A N 1
ATOM 1138 C CA . SER A 1 134 ? -3.147 1.411 0.901 1.00 94.38 134 SER A CA 1
ATOM 1139 C C . SER A 1 134 ? -3.834 1.490 -0.470 1.00 94.38 134 SER A C 1
ATOM 1141 O O . SER A 1 134 ? -3.648 0.646 -1.346 1.00 94.38 134 SER A O 1
ATOM 1143 N N . ILE A 1 135 ? -4.596 2.562 -0.686 1.00 93.94 135 ILE A N 1
ATOM 1144 C CA . ILE A 1 135 ? -5.129 2.939 -2.002 1.00 93.94 135 ILE A CA 1
ATOM 1145 C C . ILE A 1 135 ? -4.529 4.287 -2.428 1.00 93.94 135 ILE A C 1
ATOM 1147 O O . ILE A 1 135 ? -4.006 5.020 -1.585 1.00 93.94 135 ILE A O 1
ATOM 1151 N N . PRO A 1 136 ? -4.576 4.653 -3.723 1.00 88.69 136 PRO A N 1
ATOM 1152 C CA . PRO A 1 136 ? -4.185 5.988 -4.167 1.00 88.69 136 PRO A CA 1
ATOM 1153 C C . PRO A 1 136 ? -4.863 7.102 -3.379 1.00 88.69 136 PRO A C 1
ATOM 1155 O O . PRO A 1 136 ? -6.037 6.997 -3.037 1.00 88.69 136 PRO A O 1
ATOM 1158 N N . ALA A 1 137 ? -4.135 8.194 -3.142 1.00 84.81 137 ALA A N 1
ATOM 1159 C CA . ALA A 1 137 ? -4.723 9.402 -2.584 1.00 84.81 137 ALA A CA 1
ATOM 1160 C C . ALA A 1 137 ? -5.789 9.973 -3.534 1.00 84.81 137 ALA A C 1
ATOM 1162 O O . ALA A 1 137 ? -5.695 9.844 -4.762 1.00 84.81 137 ALA A O 1
ATOM 1163 N N . LYS A 1 138 ? -6.802 10.634 -2.963 1.00 84.12 138 LYS A N 1
ATOM 1164 C CA . LYS A 1 138 ? -7.747 11.427 -3.753 1.00 84.12 138 LYS A CA 1
ATOM 1165 C C . LYS A 1 138 ? -6.974 12.596 -4.368 1.00 84.12 138 LYS A C 1
ATOM 1167 O O . LYS A 1 138 ? -6.410 13.406 -3.642 1.00 84.12 138 LYS A O 1
ATOM 1172 N N . GLU A 1 139 ? -6.945 12.678 -5.695 1.00 78.50 139 GLU A N 1
ATOM 1173 C CA . GLU A 1 139 ? -6.329 13.811 -6.396 1.00 78.50 139 GLU A CA 1
ATOM 1174 C C . GLU A 1 139 ? -7.396 14.760 -6.927 1.00 78.50 139 GLU A C 1
ATOM 1176 O O . GLU A 1 139 ? -8.426 14.309 -7.435 1.00 78.50 139 GLU A O 1
ATOM 1181 N N . ILE A 1 140 ? -7.103 16.061 -6.847 1.00 66.25 140 ILE A N 1
ATOM 1182 C CA . ILE A 1 140 ? -7.986 17.145 -7.294 1.00 66.25 140 ILE A CA 1
ATOM 1183 C C . ILE A 1 140 ? -8.221 17.049 -8.812 1.00 66.25 140 ILE A C 1
ATOM 1185 O O . ILE A 1 140 ? -9.355 17.182 -9.263 1.00 66.25 140 ILE A O 1
ATOM 1189 N N . ASN A 1 141 ? -7.186 16.716 -9.598 1.00 70.69 141 ASN A N 1
ATOM 1190 C CA . ASN A 1 141 ? -7.297 16.515 -11.047 1.00 70.69 141 ASN A CA 1
ATOM 1191 C C . ASN A 1 141 ? -7.414 15.026 -11.420 1.00 70.69 141 ASN A C 1
ATOM 1193 O O . ASN A 1 141 ? -6.515 14.406 -11.989 1.00 70.69 141 ASN A O 1
ATOM 1197 N N . SER A 1 142 ? -8.549 14.443 -11.044 1.00 65.50 142 SER A N 1
ATOM 1198 C CA . SER A 1 142 ? -8.804 13.000 -11.097 1.00 65.50 142 SER A CA 1
ATOM 1199 C C . SER A 1 142 ? -8.918 12.370 -12.496 1.00 65.50 142 SER A C 1
ATOM 1201 O O . SER A 1 142 ? -9.019 11.145 -12.567 1.00 65.50 142 SER A O 1
ATOM 1203 N N . THR A 1 143 ? -8.917 13.169 -13.570 1.00 69.69 143 THR A N 1
ATOM 1204 C CA . THR A 1 143 ? -9.240 12.745 -14.946 1.00 69.69 143 THR A CA 1
ATOM 1205 C C . THR A 1 143 ? -8.054 12.734 -15.908 1.00 69.69 143 THR A C 1
ATOM 1207 O O . THR A 1 143 ? -8.217 12.299 -17.046 1.00 69.69 143 THR A O 1
ATOM 1210 N N . SER A 1 144 ? -6.866 13.192 -15.499 1.00 76.69 144 SER A N 1
ATOM 1211 C CA . SER A 1 144 ? -5.693 13.117 -16.379 1.00 76.69 144 SER A CA 1
ATOM 1212 C C . SER A 1 144 ? -5.275 11.659 -16.618 1.00 76.69 144 SER A C 1
ATOM 1214 O O . SER A 1 144 ? -5.260 10.857 -15.683 1.00 76.69 144 SER A O 1
ATOM 1216 N N . GLN A 1 145 ? -4.921 11.314 -17.860 1.00 76.44 145 GLN A N 1
ATOM 1217 C CA . GLN A 1 145 ? -4.623 9.934 -18.271 1.00 76.44 145 GLN A CA 1
ATOM 1218 C C . GLN A 1 145 ? -3.565 9.271 -17.370 1.00 76.44 145 GLN A C 1
ATOM 1220 O O . GLN A 1 145 ? -3.802 8.197 -16.824 1.00 76.44 145 GLN A O 1
ATOM 1225 N N . ASN A 1 146 ? -2.466 9.982 -17.088 1.00 77.25 146 ASN A N 1
ATOM 1226 C CA . ASN A 1 146 ? -1.411 9.520 -16.181 1.00 77.25 146 ASN A CA 1
ATOM 1227 C C . ASN A 1 146 ? -1.931 9.191 -14.772 1.00 77.25 146 ASN A C 1
ATOM 1229 O O . ASN A 1 146 ? -1.462 8.243 -14.144 1.00 77.25 146 ASN A O 1
ATOM 1233 N N . VAL A 1 147 ? -2.878 9.970 -14.239 1.00 79.81 147 VAL A N 1
ATOM 1234 C CA . VAL A 1 147 ? -3.460 9.730 -12.908 1.00 79.81 147 VAL A CA 1
ATOM 1235 C C . VAL A 1 147 ? -4.354 8.500 -12.932 1.00 79.81 147 VAL A C 1
ATOM 1237 O O . VAL A 1 147 ? -4.335 7.706 -11.991 1.00 79.81 147 VAL A O 1
ATOM 1240 N N . VAL A 1 148 ? -5.113 8.316 -14.008 1.00 83.00 148 VAL A N 1
ATOM 1241 C CA . VAL A 1 148 ? -6.014 7.178 -14.165 1.00 83.00 148 VAL A CA 1
ATOM 1242 C C . VAL A 1 148 ? -5.233 5.865 -14.325 1.00 83.00 148 VAL A C 1
ATOM 1244 O O . VAL A 1 148 ? -5.532 4.897 -13.625 1.00 83.00 148 VAL A O 1
ATOM 1247 N N . GLU A 1 149 ? -4.191 5.842 -15.156 1.00 83.06 149 GLU A N 1
ATOM 1248 C CA . GLU A 1 149 ? -3.314 4.674 -15.342 1.00 83.06 149 GLU A CA 1
ATOM 1249 C C . GLU A 1 149 ? -2.555 4.323 -14.058 1.00 83.06 149 GLU A C 1
ATOM 1251 O O . GLU A 1 149 ? -2.566 3.175 -13.605 1.00 83.06 149 GLU A O 1
ATOM 1256 N N . ASN A 1 150 ? -1.971 5.328 -13.389 1.00 84.25 150 ASN A N 1
ATOM 1257 C CA . ASN A 1 150 ? -1.337 5.119 -12.088 1.00 84.25 150 ASN A CA 1
ATOM 1258 C C . ASN A 1 150 ? -2.331 4.521 -11.085 1.00 84.25 150 ASN A C 1
ATOM 1260 O O . ASN A 1 150 ? -1.999 3.572 -10.373 1.00 84.25 150 ASN A O 1
ATOM 1264 N N . ARG A 1 151 ? -3.561 5.051 -11.022 1.00 89.50 151 ARG A N 1
ATOM 1265 C CA . ARG A 1 151 ? -4.604 4.517 -10.138 1.00 89.50 151 ARG A CA 1
ATOM 1266 C C . ARG A 1 151 ? -4.931 3.069 -10.461 1.00 89.50 151 ARG A C 1
ATOM 1268 O O . ARG A 1 151 ? -4.960 2.287 -9.519 1.00 89.50 151 ARG A O 1
ATOM 1275 N N . ALA A 1 152 ? -5.114 2.702 -11.728 1.00 91.69 152 ALA A N 1
ATOM 1276 C CA . ALA A 1 152 ? -5.367 1.315 -12.117 1.00 91.69 152 ALA A CA 1
ATOM 1277 C C . ALA A 1 152 ? -4.271 0.380 -11.577 1.00 91.69 152 ALA A C 1
ATOM 1279 O O . ALA A 1 152 ? -4.578 -0.605 -10.905 1.00 91.69 152 ALA A O 1
ATOM 1280 N N . ARG A 1 153 ? -2.991 0.755 -11.731 1.00 90.00 153 ARG A N 1
ATOM 1281 C CA . ARG A 1 153 ? -1.854 -0.032 -11.223 1.00 90.00 153 ARG A CA 1
ATOM 1282 C C . ARG A 1 153 ? -1.864 -0.199 -9.701 1.00 90.00 153 ARG A C 1
ATOM 1284 O O . ARG A 1 153 ? -1.589 -1.283 -9.183 1.00 90.00 153 ARG A O 1
ATOM 1291 N N . PHE A 1 154 ? -2.173 0.863 -8.959 1.00 90.81 154 PHE A N 1
ATOM 1292 C CA . PHE A 1 154 ? -2.252 0.806 -7.495 1.00 90.81 154 PHE A CA 1
ATOM 1293 C C . PHE A 1 154 ? -3.489 0.064 -6.992 1.00 90.81 154 PHE A C 1
ATOM 1295 O O . PHE A 1 154 ? -3.386 -0.655 -6.007 1.00 90.81 154 PHE A O 1
ATOM 1302 N N . LEU A 1 155 ? -4.636 0.206 -7.655 1.00 95.19 155 LEU A N 1
ATOM 1303 C CA . LEU A 1 155 ? -5.847 -0.543 -7.319 1.00 95.19 155 LEU A CA 1
ATOM 1304 C C . LEU A 1 155 ? -5.664 -2.035 -7.611 1.00 95.19 155 LEU A C 1
ATOM 1306 O O . LEU A 1 155 ? -6.069 -2.866 -6.803 1.00 95.19 155 LEU A O 1
ATOM 1310 N N . ASN A 1 156 ? -4.972 -2.377 -8.702 1.00 94.38 156 ASN A N 1
ATOM 1311 C CA . ASN A 1 156 ? -4.566 -3.751 -8.971 1.00 94.38 156 ASN A CA 1
ATOM 1312 C C . ASN A 1 156 ? -3.682 -4.299 -7.845 1.00 94.38 156 ASN A C 1
ATOM 1314 O O . ASN A 1 156 ? -3.926 -5.397 -7.350 1.00 94.38 156 ASN A O 1
ATOM 1318 N N . SER A 1 157 ? -2.684 -3.528 -7.398 1.00 92.44 157 SER A N 1
ATOM 1319 C CA . SER A 1 157 ? -1.855 -3.922 -6.254 1.00 92.44 157 SER A CA 1
ATOM 1320 C C . SER A 1 157 ? -2.688 -4.092 -4.983 1.00 92.44 157 SER A C 1
ATOM 1322 O O . SER A 1 157 ? -2.572 -5.134 -4.351 1.00 92.44 157 SER A O 1
ATOM 1324 N N . PHE A 1 158 ? -3.575 -3.147 -4.653 1.00 95.69 158 PHE A N 1
ATOM 1325 C CA . PHE A 1 158 ? -4.488 -3.249 -3.511 1.00 95.69 158 PHE A CA 1
ATOM 1326 C C . PHE A 1 158 ? -5.273 -4.569 -3.541 1.00 95.69 158 PHE A C 1
ATOM 1328 O O . PHE A 1 158 ? -5.227 -5.330 -2.580 1.00 95.69 158 PHE A O 1
ATOM 1335 N N . CYS A 1 159 ? -5.917 -4.897 -4.665 1.00 96.38 159 CYS A N 1
ATOM 1336 C CA . CYS A 1 159 ? -6.662 -6.146 -4.825 1.00 96.38 159 CYS A CA 1
ATOM 1337 C C . CYS A 1 159 ? -5.783 -7.398 -4.661 1.00 96.38 159 CYS A C 1
ATOM 1339 O O . CYS A 1 159 ? -6.181 -8.333 -3.968 1.00 96.38 159 CYS A O 1
ATOM 1341 N N . ASN A 1 160 ? -4.583 -7.407 -5.246 1.00 94.38 160 ASN A N 1
ATOM 1342 C CA . ASN A 1 160 ? -3.636 -8.518 -5.099 1.00 94.38 160 ASN A CA 1
ATOM 1343 C C . ASN A 1 160 ? -3.130 -8.663 -3.656 1.00 94.38 160 ASN A C 1
ATOM 1345 O O . ASN A 1 160 ? -2.991 -9.776 -3.153 1.00 94.38 160 ASN A O 1
ATOM 1349 N N . GLN A 1 161 ? -2.899 -7.552 -2.951 1.00 94.44 161 GLN A N 1
ATOM 1350 C CA . GLN A 1 161 ? -2.547 -7.593 -1.535 1.00 94.44 161 GLN A CA 1
ATOM 1351 C C . GLN A 1 161 ? -3.703 -8.159 -0.702 1.00 94.44 161 GLN A C 1
ATOM 1353 O O . GLN A 1 161 ? -3.471 -9.051 0.111 1.00 94.44 161 GLN A O 1
ATOM 1358 N N . MET A 1 162 ? -4.938 -7.716 -0.961 1.00 96.38 162 MET A N 1
ATOM 1359 C CA . MET A 1 162 ? -6.138 -8.230 -0.295 1.00 96.38 162 MET A CA 1
ATOM 1360 C C . MET A 1 162 ? -6.308 -9.737 -0.498 1.00 96.38 162 MET A C 1
ATOM 1362 O O . MET A 1 162 ? -6.621 -10.431 0.461 1.00 96.38 162 MET A O 1
ATOM 1366 N N . ALA A 1 163 ? -6.031 -10.272 -1.693 1.00 95.31 163 ALA A N 1
ATOM 1367 C CA . ALA A 1 163 ? -6.103 -11.713 -1.969 1.00 95.31 163 ALA A CA 1
ATOM 1368 C C . ALA A 1 163 ? -5.191 -12.568 -1.070 1.00 95.31 163 ALA A C 1
ATOM 1370 O O . ALA A 1 163 ? -5.527 -13.710 -0.759 1.00 95.31 163 ALA A O 1
ATOM 1371 N N . ARG A 1 164 ? -4.068 -12.015 -0.596 1.00 93.12 164 ARG A N 1
ATOM 1372 C CA . ARG A 1 164 ? -3.159 -12.696 0.346 1.00 93.12 164 ARG A CA 1
ATOM 1373 C C . ARG A 1 164 ? -3.669 -12.642 1.790 1.00 93.12 164 ARG A C 1
ATOM 1375 O O . ARG A 1 164 ? -3.311 -13.479 2.615 1.00 93.12 164 ARG A O 1
ATOM 1382 N N . LEU A 1 165 ? -4.552 -11.695 2.095 1.00 94.88 165 LEU A N 1
ATOM 1383 C CA . LEU A 1 165 ? -5.171 -11.505 3.403 1.00 94.88 165 LEU A CA 1
ATOM 1384 C C . LEU A 1 165 ? -6.528 -12.209 3.426 1.00 94.88 165 LEU A C 1
ATOM 1386 O O . LEU A 1 165 ? -7.570 -11.561 3.437 1.00 94.88 165 LEU A O 1
ATOM 1390 N N . LYS A 1 166 ? -6.528 -13.551 3.424 1.00 94.88 166 LYS A N 1
ATOM 1391 C CA . LYS A 1 166 ? -7.750 -14.372 3.269 1.00 94.88 166 LYS A CA 1
ATOM 1392 C C . LYS A 1 166 ? -8.897 -13.961 4.203 1.00 94.88 166 LYS A C 1
ATOM 1394 O O . LYS A 1 166 ? -10.049 -13.980 3.780 1.00 94.88 166 LYS A O 1
ATOM 1399 N N . HIS A 1 167 ? -8.587 -13.573 5.440 1.00 96.12 167 HIS A N 1
ATOM 1400 C CA . HIS A 1 167 ? -9.584 -13.114 6.409 1.00 96.12 167 HIS A CA 1
ATOM 1401 C C . HIS A 1 167 ? -10.283 -11.810 5.988 1.00 96.12 167 HIS A C 1
ATOM 1403 O O . HIS A 1 167 ? -11.482 -11.670 6.209 1.00 96.12 167 HIS A O 1
ATOM 1409 N N . LEU A 1 168 ? -9.569 -10.892 5.328 1.00 97.44 168 LEU A N 1
ATOM 1410 C CA . LEU A 1 168 ? -10.154 -9.684 4.745 1.00 97.44 168 LEU A CA 1
ATOM 1411 C C . LEU A 1 168 ? -10.789 -9.963 3.384 1.00 97.44 168 LEU A C 1
ATOM 1413 O O . LEU A 1 168 ? -11.853 -9.438 3.086 1.00 97.44 168 LEU A O 1
ATOM 1417 N N . PHE A 1 169 ? -10.164 -10.796 2.549 1.00 97.56 169 PHE A N 1
ATOM 1418 C CA . PHE A 1 169 ? -10.687 -11.108 1.219 1.00 97.56 169 PHE A CA 1
ATOM 1419 C C . PHE A 1 169 ? -12.070 -11.763 1.288 1.00 97.56 169 PHE A C 1
ATOM 1421 O O . PHE A 1 169 ? -12.961 -11.422 0.514 1.00 97.56 1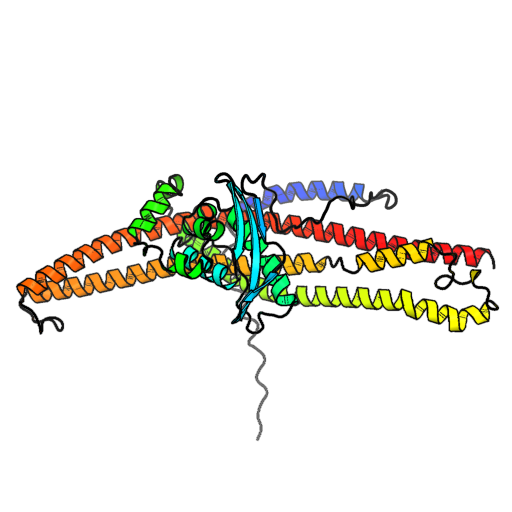69 PHE A O 1
ATOM 1428 N N . TYR A 1 170 ? -12.265 -12.697 2.220 1.00 97.12 170 TYR A N 1
ATOM 1429 C CA . TYR A 1 170 ? -13.546 -13.373 2.435 1.00 97.12 170 TYR A CA 1
ATOM 1430 C C . TYR A 1 170 ? -14.441 -12.676 3.463 1.00 97.12 170 TYR A C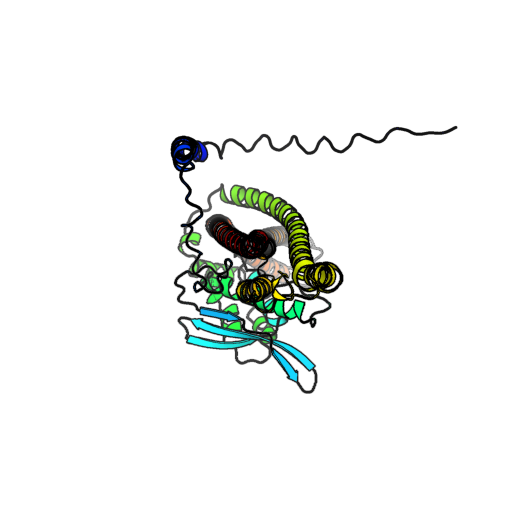 1
ATOM 1432 O O . TYR A 1 170 ? -15.460 -13.240 3.861 1.00 97.12 170 TYR A O 1
ATOM 1440 N N . SER A 1 171 ? -14.088 -11.464 3.892 1.00 96.88 171 SER A N 1
ATOM 1441 C CA . SER A 1 171 ? -14.947 -10.691 4.775 1.00 96.88 171 SER A CA 1
ATOM 1442 C C . SER A 1 171 ? -16.236 -10.277 4.057 1.00 96.88 171 SER A C 1
ATOM 1444 O O . SER A 1 171 ? -16.273 -10.150 2.828 1.00 96.88 171 SER A O 1
ATOM 1446 N N . GLU A 1 172 ? -17.305 -10.046 4.824 1.00 95.50 172 GLU A N 1
ATOM 1447 C CA . GLU A 1 172 ? -18.592 -9.577 4.290 1.00 95.50 172 GLU A CA 1
ATOM 1448 C C . GLU A 1 172 ? -18.404 -8.324 3.421 1.00 95.50 172 GLU A C 1
ATOM 1450 O O . GLU A 1 172 ? -18.952 -8.227 2.323 1.00 95.50 172 GLU A O 1
ATOM 1455 N N . GLU A 1 173 ? -17.568 -7.395 3.887 1.00 96.38 173 GLU A N 1
ATOM 1456 C CA . GLU A 1 173 ? -17.343 -6.101 3.248 1.00 96.38 173 GLU A CA 1
ATOM 1457 C C . GLU A 1 173 ? -16.688 -6.262 1.867 1.00 96.38 173 GLU A C 1
ATOM 1459 O O . GLU A 1 173 ? -17.146 -5.683 0.877 1.00 96.38 173 GLU A O 1
ATOM 1464 N N . PHE A 1 174 ? -15.635 -7.081 1.774 1.00 97.44 174 PHE A N 1
ATOM 1465 C CA . PHE A 1 174 ? -14.914 -7.279 0.518 1.00 97.44 174 PHE A CA 1
ATOM 1466 C C . PHE A 1 174 ? -15.707 -8.141 -0.470 1.00 97.44 174 PHE A C 1
ATOM 1468 O O . PHE A 1 174 ? -15.721 -7.860 -1.669 1.00 97.44 174 PHE A O 1
ATOM 1475 N N . GLN A 1 175 ? -16.439 -9.147 0.016 1.00 96.81 175 GLN A N 1
ATOM 1476 C CA . GLN A 1 175 ? -17.279 -9.988 -0.838 1.00 96.81 175 GLN A CA 1
ATOM 1477 C C . GLN A 1 175 ? -18.477 -9.221 -1.406 1.00 96.81 175 GLN A C 1
ATOM 1479 O O . GLN A 1 175 ? -18.775 -9.356 -2.594 1.00 96.81 175 GLN A O 1
ATOM 1484 N N . GLN A 1 176 ? -19.119 -8.349 -0.621 1.00 94.88 176 GLN A N 1
ATOM 1485 C CA . GLN A 1 176 ? -20.129 -7.429 -1.153 1.00 94.88 176 GLN A CA 1
ATOM 1486 C C . GLN A 1 176 ? -19.527 -6.500 -2.210 1.00 94.88 176 GLN A C 1
ATOM 1488 O O . GLN A 1 176 ? -20.127 -6.295 -3.268 1.00 94.88 176 GLN A O 1
ATOM 1493 N N . PHE A 1 177 ? -18.310 -6.003 -1.979 1.00 96.88 177 PHE A N 1
ATOM 1494 C CA . PHE A 1 177 ? -17.616 -5.182 -2.961 1.00 96.88 177 PHE A CA 1
ATOM 1495 C C . PHE A 1 177 ? -17.327 -5.919 -4.273 1.00 96.88 177 PHE A C 1
ATOM 1497 O O . PHE A 1 177 ? -17.553 -5.346 -5.339 1.00 96.88 177 PHE A O 1
ATOM 1504 N N . LEU A 1 178 ? -16.898 -7.181 -4.236 1.00 96.88 178 LEU A N 1
ATOM 1505 C CA . LEU A 1 178 ? -16.595 -7.956 -5.444 1.00 96.88 178 LEU A CA 1
ATOM 1506 C C . LEU A 1 178 ? -17.828 -8.499 -6.168 1.00 96.88 178 LEU A C 1
ATOM 1508 O O . LEU A 1 178 ? -17.772 -8.705 -7.376 1.00 96.88 178 LEU A O 1
ATOM 1512 N N . ARG A 1 179 ? -18.925 -8.771 -5.452 1.00 94.75 179 ARG A N 1
ATOM 1513 C CA . ARG A 1 179 ? -20.035 -9.580 -5.988 1.00 94.75 179 ARG A CA 1
ATOM 1514 C C . ARG A 1 179 ? -21.374 -8.863 -6.057 1.00 94.75 179 ARG A C 1
ATOM 1516 O O . ARG A 1 179 ? -22.281 -9.367 -6.718 1.00 94.75 179 ARG A O 1
ATOM 1523 N N . SER A 1 180 ? -21.519 -7.699 -5.424 1.00 91.88 180 SER A N 1
ATOM 1524 C CA . SER A 1 180 ? -22.754 -6.928 -5.556 1.00 91.88 180 SER A CA 1
ATOM 1525 C C . SER A 1 180 ? -22.970 -6.495 -7.009 1.00 91.88 180 SER A C 1
ATOM 1527 O O . SER A 1 180 ? -22.061 -5.983 -7.675 1.00 91.88 180 SER A O 1
ATOM 1529 N N . LYS A 1 181 ? -24.198 -6.704 -7.493 1.00 86.62 181 LYS A N 1
ATOM 1530 C CA . LYS A 1 181 ? -24.671 -6.212 -8.794 1.00 86.62 181 LYS A CA 1
ATOM 1531 C C . LYS A 1 181 ? -25.205 -4.780 -8.712 1.00 86.62 181 LYS A C 1
ATOM 1533 O O . LYS A 1 181 ? -25.560 -4.217 -9.746 1.00 86.62 181 LYS A O 1
ATOM 1538 N N . ASP A 1 182 ? -25.264 -4.203 -7.513 1.00 81.75 182 ASP A N 1
ATOM 1539 C CA . ASP A 1 182 ? -25.741 -2.841 -7.317 1.00 81.75 182 ASP A CA 1
ATOM 1540 C C . ASP A 1 182 ? -24.804 -1.844 -8.001 1.00 81.75 182 ASP A C 1
ATOM 1542 O O . ASP A 1 182 ? -23.578 -1.965 -7.963 1.00 81.75 182 ASP A O 1
ATOM 1546 N N . SER A 1 183 ? -25.392 -0.821 -8.622 1.00 75.12 183 SER A N 1
ATOM 1547 C CA . SER A 1 183 ? -24.646 0.242 -9.304 1.00 75.12 183 SER A CA 1
ATOM 1548 C C . SER A 1 183 ? -23.946 1.218 -8.348 1.00 75.12 183 SER A C 1
ATOM 1550 O O . SER A 1 183 ? -23.151 2.050 -8.793 1.00 75.12 183 SER A O 1
ATOM 1552 N N . ASP A 1 184 ? -24.287 1.168 -7.058 1.00 84.06 184 ASP A N 1
ATOM 1553 C CA . ASP A 1 184 ? -23.712 2.000 -6.000 1.00 84.06 184 ASP A CA 1
ATOM 1554 C C . ASP A 1 184 ? -23.398 1.143 -4.769 1.00 84.06 184 ASP A C 1
ATOM 1556 O O . ASP A 1 184 ? -24.185 1.031 -3.824 1.00 84.06 184 ASP A O 1
ATOM 1560 N N . VAL A 1 185 ? -22.225 0.511 -4.799 1.00 90.38 185 VAL A N 1
ATOM 1561 C CA . VAL A 1 185 ? -21.764 -0.347 -3.705 1.00 90.38 185 VAL A CA 1
ATOM 1562 C C . VAL A 1 185 ? -21.418 0.472 -2.466 1.00 90.38 185 VAL A C 1
ATOM 1564 O O . VAL A 1 185 ? -21.587 -0.022 -1.354 1.00 90.38 185 VAL A O 1
ATOM 1567 N N . SER A 1 186 ? -21.008 1.737 -2.616 1.00 88.50 186 SER A N 1
ATOM 1568 C CA . SER A 1 186 ? -20.766 2.632 -1.475 1.00 88.50 186 SER A CA 1
ATOM 1569 C C . SER A 1 186 ? -22.015 2.767 -0.599 1.00 88.50 186 SER A C 1
ATOM 1571 O O . SER A 1 186 ? -21.922 2.696 0.630 1.00 88.50 186 SER A O 1
ATOM 1573 N N . LYS A 1 187 ? -23.202 2.894 -1.209 1.00 87.44 187 LYS A N 1
ATOM 1574 C CA . LYS A 1 187 ? -24.462 2.920 -0.457 1.00 87.44 187 LYS A CA 1
ATOM 1575 C C . LYS A 1 187 ? -24.697 1.606 0.290 1.00 87.44 187 LYS A C 1
ATOM 1577 O O . LYS A 1 187 ? -25.021 1.638 1.469 1.00 87.44 18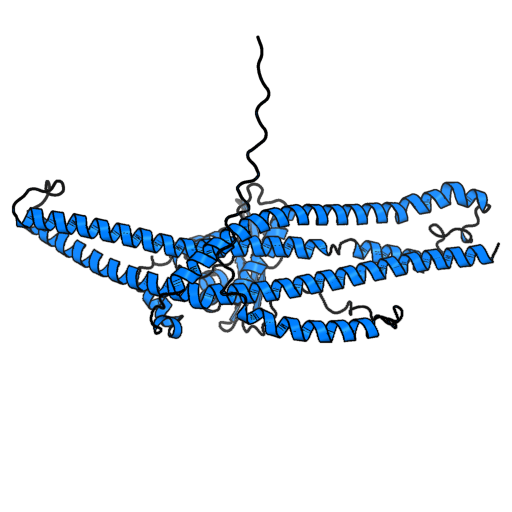7 LYS A O 1
ATOM 1582 N N . HIS A 1 188 ? -24.474 0.465 -0.354 1.00 87.69 188 HIS A N 1
ATOM 1583 C CA . HIS A 1 188 ? -24.656 -0.835 0.293 1.00 87.69 188 HIS A CA 1
ATOM 1584 C C . HIS A 1 188 ? -23.694 -1.033 1.481 1.00 87.69 188 HIS A C 1
ATOM 1586 O O . HIS A 1 188 ? -24.125 -1.358 2.588 1.00 87.69 188 HIS A O 1
ATOM 1592 N N . LEU A 1 189 ? -22.409 -0.712 1.297 1.00 90.00 189 LEU A N 1
ATOM 1593 C CA . LEU A 1 189 ? -21.386 -0.781 2.346 1.00 90.00 189 LEU A CA 1
ATOM 1594 C C . LEU A 1 189 ? -21.702 0.130 3.541 1.00 90.00 189 LEU A C 1
ATOM 1596 O O . LEU A 1 189 ? -21.480 -0.253 4.686 1.00 90.00 189 LEU A O 1
ATOM 1600 N N . SER A 1 190 ? -22.258 1.320 3.295 1.00 83.50 190 SER A N 1
ATOM 1601 C CA . SER A 1 190 ? -22.669 2.243 4.368 1.00 83.50 190 SER A CA 1
ATOM 1602 C C . SER A 1 190 ? -23.940 1.812 5.106 1.00 83.50 190 SER A C 1
ATOM 1604 O O . SER A 1 190 ? -24.167 2.258 6.230 1.00 83.50 190 SER A O 1
ATOM 1606 N N . THR A 1 191 ? -24.754 0.930 4.516 1.00 86.00 191 THR A N 1
ATOM 1607 C CA . THR A 1 191 ? -25.930 0.340 5.179 1.00 86.00 191 THR A CA 1
ATOM 1608 C C . THR A 1 191 ? -25.617 -0.902 6.010 1.00 86.00 191 THR A C 1
ATOM 1610 O O . THR A 1 191 ? -26.510 -1.412 6.689 1.00 86.00 191 THR A O 1
ATOM 1613 N N . LEU A 1 192 ? -24.370 -1.386 5.993 1.00 87.38 192 LEU A N 1
ATOM 1614 C CA . LEU A 1 192 ? -23.954 -2.498 6.841 1.00 87.38 192 LEU A CA 1
ATOM 1615 C C . LEU A 1 192 ? -24.242 -2.197 8.315 1.00 87.38 192 LEU A C 1
ATOM 1617 O O . LEU A 1 192 ? -24.008 -1.089 8.805 1.00 87.38 192 LEU A O 1
ATOM 1621 N N . LYS A 1 193 ? -24.731 -3.212 9.041 1.00 89.31 193 LYS A N 1
ATOM 1622 C CA . LYS A 1 193 ? -25.043 -3.098 10.471 1.00 89.31 193 LYS A CA 1
ATOM 1623 C C . LYS A 1 193 ? -23.826 -2.545 11.216 1.00 89.31 193 LYS A C 1
ATOM 1625 O O . LYS A 1 193 ? -22.719 -3.075 11.078 1.00 89.31 193 LYS A O 1
ATOM 1630 N N . LYS A 1 194 ? -24.044 -1.508 12.033 1.00 89.38 194 LYS A N 1
ATOM 1631 C CA . LYS A 1 194 ? -23.014 -0.972 12.929 1.00 89.38 194 LYS A CA 1
ATOM 1632 C C . LYS A 1 194 ? -22.524 -2.093 13.849 1.00 89.38 194 LYS A C 1
ATOM 1634 O O . LYS A 1 194 ? -23.322 -2.690 14.568 1.00 89.38 194 LYS A O 1
ATOM 1639 N N . VAL A 1 195 ? -21.224 -2.357 13.802 1.00 91.81 195 VAL A N 1
ATOM 1640 C CA . VAL A 1 195 ? -20.576 -3.422 14.573 1.00 91.81 195 VAL A CA 1
ATOM 1641 C C . VAL A 1 195 ? -20.322 -2.912 15.987 1.00 91.81 195 VAL A C 1
ATOM 1643 O O . VAL A 1 195 ? -19.774 -1.821 16.166 1.00 91.81 195 VAL A O 1
ATOM 1646 N N . THR A 1 196 ? -20.766 -3.659 16.993 1.00 95.75 196 THR A N 1
ATOM 1647 C CA . THR A 1 196 ? -20.443 -3.377 18.398 1.00 95.75 196 THR A CA 1
ATOM 1648 C C . THR A 1 196 ? -19.061 -3.924 18.752 1.00 95.75 196 THR A C 1
ATOM 1650 O O . THR A 1 196 ? -18.519 -4.765 18.040 1.00 95.75 196 THR A O 1
ATOM 1653 N N . THR A 1 197 ? -18.484 -3.486 19.874 1.00 97.50 197 THR A N 1
ATOM 1654 C CA . THR A 1 197 ? -17.203 -4.020 20.369 1.00 97.50 197 THR A CA 1
ATOM 1655 C C . THR A 1 197 ? -17.267 -5.545 20.550 1.00 97.50 197 THR A C 1
ATOM 1657 O O . THR A 1 197 ? -16.329 -6.240 20.173 1.00 97.50 197 THR A O 1
ATOM 1660 N N . SER A 1 198 ? -18.401 -6.070 21.036 1.00 97.25 198 SER A N 1
ATOM 1661 C CA . SER A 1 198 ? -18.642 -7.515 21.168 1.00 97.25 198 SER A CA 1
ATOM 1662 C C . SER A 1 198 ? -18.656 -8.229 19.817 1.00 97.25 198 SER A C 1
ATOM 1664 O O . SER A 1 198 ? -17.977 -9.234 19.661 1.00 97.25 198 SER A O 1
ATOM 1666 N N . ASP A 1 199 ? -19.354 -7.676 18.817 1.00 97.31 199 ASP A N 1
ATOM 1667 C CA . ASP A 1 199 ? -19.408 -8.284 17.480 1.00 97.31 199 ASP A CA 1
ATOM 1668 C C . ASP A 1 199 ? -17.998 -8.377 16.841 1.00 97.31 199 ASP A C 1
ATOM 1670 O O . ASP A 1 199 ? -17.707 -9.326 16.111 1.00 97.31 199 ASP A O 1
ATOM 1674 N N . ILE A 1 200 ? -17.103 -7.405 17.101 1.00 97.62 200 ILE A N 1
ATOM 1675 C CA . ILE A 1 200 ? -15.705 -7.458 16.622 1.00 97.62 200 ILE A CA 1
ATOM 1676 C C . ILE A 1 200 ? -14.932 -8.577 17.327 1.00 97.62 200 ILE A C 1
ATOM 1678 O O . ILE A 1 200 ? -14.208 -9.316 16.661 1.00 97.62 200 ILE A O 1
ATOM 1682 N N . ILE A 1 201 ? -15.091 -8.713 18.647 1.00 98.12 201 ILE A N 1
ATOM 1683 C CA . ILE A 1 201 ? -14.452 -9.780 19.432 1.00 98.12 201 ILE A CA 1
ATOM 1684 C C . ILE A 1 201 ? -14.868 -11.148 18.897 1.00 98.12 201 ILE A C 1
ATOM 1686 O O . ILE A 1 201 ? -13.997 -11.950 18.569 1.00 98.12 201 ILE A O 1
ATOM 1690 N N . ASP A 1 202 ? -16.172 -11.386 18.746 1.00 97.62 202 ASP A N 1
ATOM 1691 C CA . ASP A 1 202 ? -16.704 -12.667 18.269 1.00 97.62 202 ASP A CA 1
ATOM 1692 C C . ASP A 1 202 ? -16.140 -13.000 16.881 1.00 97.62 202 ASP A C 1
ATOM 1694 O O . ASP A 1 202 ? -15.680 -14.113 16.614 1.00 97.62 202 ASP A O 1
ATOM 1698 N N . LYS A 1 203 ? -16.081 -11.996 15.996 1.00 97.12 203 LYS A N 1
ATOM 1699 C CA . LYS A 1 203 ? -15.470 -12.141 14.673 1.00 97.12 203 LYS A CA 1
ATOM 1700 C C . LYS A 1 203 ? -13.986 -12.509 14.755 1.00 97.12 203 LYS A C 1
ATOM 1702 O O . LYS A 1 203 ? -13.529 -13.358 13.988 1.00 97.12 203 LYS A O 1
ATOM 1707 N N . TYR A 1 204 ? -13.222 -11.885 15.647 1.00 98.00 204 TYR A N 1
ATOM 1708 C CA . TYR A 1 204 ? -11.793 -12.164 15.801 1.00 98.00 204 TYR A CA 1
ATOM 1709 C C . TYR A 1 204 ? -11.523 -13.526 16.426 1.00 98.00 204 TYR A C 1
ATOM 1711 O O . TYR A 1 204 ? -10.611 -14.207 15.972 1.00 98.00 204 TYR A O 1
ATOM 1719 N N . GLN A 1 205 ? -12.345 -13.972 17.370 1.00 97.19 205 GLN A N 1
ATOM 1720 C CA . GLN A 1 205 ? -12.250 -15.319 17.936 1.00 97.19 205 GLN A CA 1
ATOM 1721 C C . GLN A 1 205 ? -12.484 -16.401 16.878 1.00 97.19 205 GLN A C 1
ATOM 1723 O O . GLN A 1 205 ? -11.784 -17.409 16.862 1.00 97.19 205 GLN A O 1
ATOM 1728 N N . LEU A 1 206 ? -13.415 -16.171 15.948 1.00 97.06 206 LEU A N 1
ATOM 1729 C CA . LEU A 1 206 ? -13.650 -17.078 14.821 1.00 97.06 206 LEU A CA 1
ATOM 1730 C C . LEU A 1 206 ? -12.528 -17.034 13.776 1.00 97.06 206 LEU A C 1
ATOM 1732 O O . LEU A 1 206 ? -12.212 -18.048 13.160 1.00 97.06 206 LEU A O 1
ATOM 1736 N N . THR A 1 207 ? -11.947 -15.856 13.546 1.00 96.69 207 THR A N 1
ATOM 1737 C CA . THR A 1 207 ? -10.959 -15.645 12.476 1.00 96.69 207 THR A CA 1
ATOM 1738 C C . THR A 1 207 ? -9.537 -16.012 12.904 1.00 96.69 207 THR A C 1
ATOM 1740 O O . THR A 1 207 ? -8.762 -16.524 12.099 1.00 96.69 207 THR A O 1
ATOM 1743 N N . PHE A 1 208 ? -9.194 -15.754 14.164 1.00 96.75 208 PHE A N 1
ATOM 1744 C CA . PHE A 1 208 ? -7.861 -15.918 14.740 1.00 96.75 208 PHE A CA 1
ATOM 1745 C C . PHE A 1 208 ? -7.920 -16.704 16.064 1.00 96.75 208 PHE A C 1
ATOM 1747 O O . PHE A 1 208 ? -7.466 -16.191 17.093 1.00 96.75 208 PHE A O 1
ATOM 1754 N N . PRO A 1 209 ? -8.472 -17.935 16.073 1.00 96.88 209 PRO A N 1
ATOM 1755 C CA . PRO A 1 209 ? -8.671 -18.696 17.308 1.00 96.88 209 PRO A CA 1
ATOM 1756 C C . PRO A 1 209 ? -7.351 -18.918 18.058 1.00 96.88 209 PRO A C 1
ATOM 1758 O O . PRO A 1 209 ? -7.246 -18.592 19.237 1.00 96.88 209 PRO A O 1
ATOM 1761 N N . GLU A 1 210 ? -6.303 -19.329 17.340 1.00 96.00 210 GLU A N 1
ATOM 1762 C CA . GLU A 1 210 ? -4.974 -19.601 17.907 1.00 96.00 210 GLU A CA 1
ATOM 1763 C C . GLU A 1 210 ? -4.334 -18.371 18.568 1.00 96.00 210 GLU A C 1
ATOM 1765 O O . GLU A 1 210 ? -3.615 -18.494 19.554 1.00 96.00 210 GLU A O 1
ATOM 1770 N N . ILE A 1 211 ? -4.603 -17.172 18.043 1.00 95.00 211 ILE A N 1
ATOM 1771 C CA . ILE A 1 211 ? -4.080 -15.918 18.598 1.00 95.00 211 ILE A CA 1
ATOM 1772 C C . ILE A 1 211 ? -4.883 -15.502 19.831 1.00 95.00 211 ILE A C 1
ATOM 1774 O O . ILE A 1 211 ? -4.316 -15.023 20.812 1.00 95.00 211 ILE A O 1
ATOM 1778 N N . CYS A 1 212 ? -6.204 -15.685 19.799 1.00 94.12 212 CYS A N 1
ATOM 1779 C CA . CYS A 1 212 ? -7.077 -15.318 20.910 1.00 94.12 212 CYS A CA 1
ATOM 1780 C C . CYS A 1 212 ? -6.832 -16.190 22.153 1.00 94.12 212 CYS A C 1
ATOM 1782 O O . CYS A 1 212 ? -6.939 -15.686 23.269 1.00 94.12 212 CYS A O 1
ATOM 1784 N N . GLU A 1 213 ? -6.471 -17.463 21.967 1.00 93.75 213 GLU A N 1
ATOM 1785 C CA . GLU A 1 213 ? -6.206 -18.421 23.051 1.00 93.75 213 GLU A CA 1
ATOM 1786 C C . GLU A 1 213 ? -4.865 -18.200 23.769 1.00 93.75 213 GLU A C 1
ATOM 1788 O O . GLU A 1 213 ? -4.701 -18.603 24.923 1.00 93.75 213 GLU A O 1
ATOM 1793 N N . GLN A 1 214 ? -3.894 -17.558 23.119 1.00 92.00 214 GLN A N 1
ATOM 1794 C CA . GLN A 1 214 ? -2.575 -17.334 23.710 1.00 92.00 214 GLN A CA 1
ATOM 1795 C C . GLN A 1 214 ? -2.624 -16.249 24.792 1.00 92.00 214 GLN A C 1
ATOM 1797 O O . GLN A 1 214 ? -3.318 -15.251 24.614 1.00 92.00 214 GLN A O 1
ATOM 1802 N N . PRO A 1 215 ? -1.883 -16.375 25.907 1.00 92.38 215 PRO A N 1
ATOM 1803 C CA . PRO A 1 215 ? -1.827 -15.322 26.917 1.00 92.38 215 PRO A CA 1
ATOM 1804 C C . PRO A 1 215 ? -1.145 -14.066 26.361 1.00 92.38 215 PRO A C 1
ATOM 1806 O O . PRO A 1 215 ? -0.217 -14.160 25.555 1.00 92.38 215 PRO A O 1
ATOM 1809 N N . LEU A 1 216 ? -1.576 -12.882 26.806 1.00 92.62 216 LEU A N 1
ATOM 1810 C CA . LEU A 1 216 ? -0.905 -11.635 26.444 1.00 92.62 216 LEU A CA 1
ATOM 1811 C C . LEU A 1 216 ? 0.532 -11.632 26.983 1.00 92.62 216 LEU A C 1
ATOM 1813 O O . LEU A 1 216 ? 0.755 -11.667 28.194 1.00 92.62 216 LEU A O 1
ATOM 1817 N N . GLN A 1 217 ? 1.506 -11.574 26.077 1.00 91.50 217 GLN A N 1
ATOM 1818 C CA . GLN A 1 217 ? 2.915 -11.465 26.439 1.00 91.50 217 GLN A CA 1
ATOM 1819 C C . GLN A 1 217 ? 3.267 -9.995 26.705 1.00 91.50 217 GLN A C 1
ATOM 1821 O O . GLN A 1 217 ? 2.905 -9.104 25.933 1.00 91.50 217 GLN A O 1
ATOM 1826 N N . SER A 1 218 ? 3.970 -9.728 27.808 1.00 88.62 218 SER A N 1
ATOM 1827 C CA . SER A 1 218 ? 4.273 -8.365 28.276 1.00 88.62 218 SER A CA 1
ATOM 1828 C C . SER A 1 218 ? 5.219 -7.579 27.361 1.00 88.62 218 SER A C 1
ATOM 1830 O O . SER A 1 218 ? 5.322 -6.361 27.473 1.00 88.62 218 SER A O 1
ATOM 1832 N N . ASP A 1 219 ? 5.943 -8.262 26.479 1.00 95.25 219 ASP A N 1
ATOM 1833 C CA . ASP A 1 219 ? 6.888 -7.676 25.531 1.00 95.25 219 ASP A CA 1
ATOM 1834 C C . ASP A 1 219 ? 6.231 -7.220 24.218 1.00 95.25 219 ASP A C 1
ATOM 1836 O O . ASP A 1 219 ? 6.857 -6.478 23.457 1.00 95.25 219 ASP A O 1
ATOM 1840 N N . LEU A 1 220 ? 4.966 -7.579 23.953 1.00 96.94 220 LEU A N 1
ATOM 1841 C CA . LEU A 1 220 ? 4.285 -7.184 22.714 1.00 96.94 220 LEU A CA 1
ATOM 1842 C C . LEU A 1 220 ? 4.112 -5.671 22.598 1.00 96.94 220 LEU A C 1
ATOM 1844 O O . LEU A 1 220 ? 4.385 -5.118 21.534 1.00 96.94 220 LEU A O 1
ATOM 1848 N N . ASP A 1 221 ? 3.740 -4.975 23.674 1.00 96.06 221 ASP A N 1
ATOM 1849 C CA . ASP A 1 221 ? 3.659 -3.511 23.643 1.00 96.06 221 ASP A CA 1
ATOM 1850 C C . ASP A 1 221 ? 5.038 -2.877 23.405 1.00 96.06 221 ASP A C 1
ATOM 1852 O O . ASP A 1 221 ? 5.151 -1.896 22.669 1.00 96.06 221 ASP A O 1
ATOM 1856 N N . ILE A 1 222 ? 6.114 -3.462 23.947 1.00 97.31 222 ILE A N 1
ATOM 1857 C CA . ILE A 1 222 ? 7.490 -3.009 23.684 1.00 97.31 222 ILE A CA 1
ATOM 1858 C C . ILE A 1 222 ? 7.829 -3.200 22.198 1.00 97.31 222 ILE A C 1
ATOM 1860 O O . ILE A 1 222 ? 8.321 -2.267 21.554 1.00 97.31 222 ILE A O 1
ATOM 1864 N N . LYS A 1 223 ? 7.511 -4.370 21.625 1.00 97.94 223 LYS A N 1
ATOM 1865 C CA . LYS A 1 223 ? 7.696 -4.674 20.195 1.00 97.94 223 LYS A CA 1
ATOM 1866 C C . LYS A 1 223 ? 6.922 -3.689 19.315 1.00 97.94 223 LYS A C 1
ATOM 1868 O O . LYS A 1 223 ? 7.496 -3.146 18.371 1.00 97.94 223 LYS A O 1
ATOM 1873 N N . ILE A 1 224 ? 5.655 -3.419 19.632 1.00 98.31 224 ILE A N 1
ATOM 1874 C CA . ILE A 1 224 ? 4.791 -2.492 18.883 1.00 98.31 224 ILE A CA 1
ATOM 1875 C C . ILE A 1 224 ? 5.307 -1.056 18.984 1.00 98.31 224 ILE A C 1
ATOM 1877 O O . ILE A 1 224 ? 5.377 -0.361 17.971 1.00 98.31 224 ILE A O 1
ATOM 1881 N N . ASN A 1 225 ? 5.723 -0.604 20.167 1.00 97.75 225 ASN A N 1
ATOM 1882 C CA . ASN A 1 225 ? 6.259 0.744 20.358 1.00 97.75 225 ASN A CA 1
ATOM 1883 C C . ASN A 1 225 ? 7.587 0.941 19.612 1.00 97.75 225 ASN A C 1
ATOM 1885 O O . ASN A 1 225 ? 7.762 1.940 18.910 1.00 97.75 225 ASN A O 1
ATOM 1889 N N . SER A 1 226 ? 8.495 -0.038 19.692 1.00 98.19 226 SER A N 1
ATOM 1890 C CA . SER A 1 226 ? 9.744 -0.041 18.919 1.00 98.19 226 SER A CA 1
ATOM 1891 C C . SER A 1 226 ? 9.462 -0.001 17.413 1.00 98.19 226 SER A C 1
ATOM 1893 O O . SER A 1 226 ? 10.014 0.831 16.684 1.00 98.19 226 SER A O 1
ATOM 1895 N N . TRP A 1 227 ? 8.519 -0.826 16.949 1.00 98.38 227 TRP A N 1
ATOM 1896 C CA . TRP A 1 227 ? 8.088 -0.851 15.555 1.00 98.38 227 TRP A CA 1
ATOM 1897 C C . TRP A 1 227 ? 7.453 0.468 15.101 1.00 98.38 227 TRP A C 1
ATOM 1899 O O . TRP A 1 227 ? 7.763 0.956 14.019 1.00 98.38 227 TRP A O 1
ATOM 1909 N N . THR A 1 228 ? 6.639 1.101 15.944 1.00 98.38 228 THR A N 1
ATOM 1910 C CA . THR A 1 228 ? 6.050 2.423 15.679 1.00 98.38 228 THR A CA 1
ATOM 1911 C C . THR A 1 228 ? 7.136 3.485 15.513 1.00 98.38 228 THR A C 1
ATOM 1913 O O . THR A 1 228 ? 7.085 4.300 14.589 1.00 98.38 228 THR A O 1
ATOM 1916 N N . GLY A 1 229 ? 8.162 3.460 16.371 1.00 98.25 229 GLY A N 1
ATOM 1917 C CA . GLY A 1 229 ? 9.331 4.331 16.244 1.00 98.25 229 GLY A CA 1
ATOM 1918 C C . GLY A 1 229 ? 10.100 4.096 14.942 1.00 98.25 229 GLY A C 1
ATOM 1919 O O . GLY A 1 229 ? 10.491 5.057 14.275 1.00 98.25 229 GLY A O 1
ATOM 1920 N N . PHE A 1 230 ? 10.277 2.831 14.548 1.00 98.38 230 PHE A N 1
ATOM 1921 C CA . PHE A 1 230 ? 10.853 2.467 13.255 1.00 98.38 230 PHE A CA 1
ATOM 1922 C C . PHE A 1 230 ? 10.017 3.000 12.083 1.00 98.38 230 PHE A C 1
ATOM 1924 O O . PHE A 1 230 ? 10.576 3.691 11.234 1.00 98.38 230 PHE A O 1
ATOM 1931 N N . LEU A 1 231 ? 8.701 2.752 12.056 1.00 98.38 231 LEU A N 1
ATOM 1932 C CA . LEU A 1 231 ? 7.810 3.183 10.971 1.00 98.38 231 LEU A CA 1
ATOM 1933 C C . LEU A 1 231 ? 7.862 4.696 10.762 1.00 98.38 231 LEU A C 1
ATOM 1935 O O . LEU A 1 231 ? 8.013 5.145 9.630 1.00 98.38 231 LEU A O 1
ATOM 1939 N N . LYS A 1 232 ? 7.828 5.494 11.836 1.00 97.69 232 LYS A N 1
ATOM 1940 C CA . LYS A 1 232 ? 7.916 6.962 11.737 1.00 97.69 232 LYS A CA 1
ATOM 1941 C C . LYS A 1 232 ? 9.211 7.423 11.063 1.00 97.69 232 LYS A C 1
ATOM 1943 O O . LYS A 1 232 ? 9.175 8.295 10.194 1.00 97.69 232 LYS A O 1
ATOM 1948 N N . ARG A 1 233 ? 10.351 6.816 11.417 1.00 98.19 233 ARG A N 1
ATOM 1949 C CA . ARG A 1 233 ? 11.645 7.105 10.772 1.00 98.19 233 ARG A CA 1
ATOM 1950 C C . ARG A 1 233 ? 11.677 6.614 9.325 1.00 98.19 233 ARG A C 1
ATOM 1952 O O . ARG A 1 233 ? 12.100 7.358 8.443 1.00 98.19 233 ARG A O 1
ATOM 1959 N N . ALA A 1 234 ? 11.196 5.397 9.079 1.00 98.12 234 ALA A N 1
ATOM 1960 C CA . ALA A 1 234 ? 11.154 4.786 7.757 1.00 98.12 234 ALA A CA 1
ATOM 1961 C C . ALA A 1 234 ? 10.286 5.598 6.788 1.00 98.12 234 ALA A C 1
ATOM 1963 O O . ALA A 1 234 ? 10.743 5.905 5.697 1.00 98.12 234 ALA A O 1
ATOM 1964 N N . ILE A 1 235 ? 9.091 6.038 7.193 1.00 98.19 235 ILE A N 1
ATOM 1965 C CA . ILE A 1 235 ? 8.207 6.896 6.385 1.00 98.19 235 ILE A CA 1
ATOM 1966 C C . ILE A 1 235 ? 8.919 8.197 5.989 1.00 98.19 235 ILE A C 1
ATOM 1968 O O . ILE A 1 235 ? 8.838 8.616 4.834 1.00 98.19 235 ILE A O 1
ATOM 1972 N N . GLY A 1 236 ? 9.642 8.828 6.921 1.00 97.38 236 GLY A N 1
ATOM 1973 C CA . GLY A 1 236 ? 10.458 10.010 6.627 1.00 97.38 236 GLY A CA 1
ATOM 1974 C C . GLY A 1 236 ? 11.551 9.730 5.588 1.00 97.38 236 GLY A C 1
ATOM 1975 O O . GLY A 1 236 ? 11.665 10.457 4.602 1.00 97.38 236 GLY A O 1
ATOM 1976 N N . GLY A 1 237 ? 12.304 8.640 5.766 1.00 98.25 237 GLY A N 1
ATOM 1977 C CA . GLY A 1 237 ? 13.346 8.211 4.826 1.00 98.25 237 GLY A CA 1
ATOM 1978 C C . GLY A 1 237 ? 12.798 7.850 3.442 1.00 98.25 237 GLY A C 1
ATOM 1979 O O . GLY A 1 237 ? 13.303 8.333 2.434 1.00 98.25 237 GLY A O 1
ATOM 1980 N N . LEU A 1 238 ? 11.710 7.082 3.385 1.00 98.31 238 LEU A N 1
ATOM 1981 C CA . LEU A 1 238 ? 11.048 6.659 2.149 1.00 98.31 238 LEU A CA 1
ATOM 1982 C C . LEU A 1 238 ? 10.514 7.850 1.346 1.00 98.31 238 LEU A C 1
ATOM 1984 O O . LEU A 1 238 ? 10.584 7.830 0.120 1.00 98.31 238 LEU A O 1
ATOM 1988 N N . LYS A 1 239 ? 10.031 8.917 2.000 1.00 97.81 239 LYS A N 1
ATOM 1989 C CA . LYS A 1 239 ? 9.655 10.166 1.310 1.00 97.81 239 LYS A CA 1
ATOM 1990 C C . LYS A 1 239 ? 10.853 10.792 0.595 1.00 97.81 239 LYS A C 1
ATOM 1992 O O . LYS A 1 239 ? 10.732 11.112 -0.583 1.00 97.81 239 LYS A O 1
ATOM 1997 N N . ASN A 1 240 ? 12.000 10.881 1.269 1.00 97.69 240 ASN A N 1
ATOM 1998 C CA . ASN A 1 240 ? 13.238 11.396 0.679 1.00 97.69 240 ASN A CA 1
ATOM 1999 C C . ASN A 1 240 ? 13.742 10.499 -0.468 1.00 97.69 240 ASN A C 1
ATOM 2001 O O . ASN A 1 240 ? 14.000 10.983 -1.568 1.00 97.69 240 ASN A O 1
ATOM 2005 N N . TYR A 1 241 ? 13.809 9.181 -0.257 1.00 98.06 241 TYR A N 1
ATOM 2006 C CA . TYR A 1 241 ? 14.246 8.235 -1.291 1.00 98.06 241 TYR A CA 1
ATOM 2007 C C . TYR A 1 241 ? 13.341 8.253 -2.519 1.00 98.06 241 TYR A C 1
ATOM 2009 O O . TYR A 1 241 ? 13.832 8.188 -3.641 1.00 98.06 241 TYR A O 1
ATOM 2017 N N . LYS A 1 242 ? 12.025 8.392 -2.328 1.00 97.06 242 LYS A N 1
ATOM 2018 C CA . LYS A 1 242 ? 11.065 8.521 -3.427 1.00 97.06 242 LYS A CA 1
ATOM 2019 C C . LYS A 1 242 ? 11.402 9.727 -4.304 1.00 97.06 242 LYS A C 1
ATOM 2021 O O . LYS A 1 242 ? 11.374 9.602 -5.525 1.00 97.06 242 LYS A O 1
ATOM 2026 N N . ASP A 1 243 ? 11.716 10.873 -3.707 1.00 96.69 243 ASP A N 1
ATOM 2027 C CA . ASP A 1 243 ? 12.022 12.091 -4.459 1.00 96.69 243 ASP A CA 1
ATOM 2028 C C . ASP A 1 243 ? 13.384 11.983 -5.170 1.00 96.69 243 ASP A C 1
ATOM 2030 O O . ASP A 1 243 ? 13.483 12.317 -6.349 1.00 96.69 243 ASP A O 1
ATOM 2034 N N . GLN A 1 244 ? 14.401 11.399 -4.525 1.00 97.69 244 GLN A N 1
ATOM 2035 C CA . GLN A 1 244 ? 15.700 11.120 -5.158 1.00 97.69 244 GLN A CA 1
ATOM 2036 C C . GLN A 1 244 ? 15.579 10.147 -6.342 1.00 97.69 244 GLN A C 1
ATOM 2038 O O . GLN A 1 244 ? 16.116 10.397 -7.421 1.00 97.69 244 GLN A O 1
ATOM 2043 N N . LEU A 1 245 ? 14.839 9.050 -6.167 1.00 97.31 245 LEU A N 1
ATOM 2044 C CA . LEU A 1 245 ? 14.616 8.052 -7.215 1.00 97.31 245 LEU A CA 1
ATOM 2045 C C . LEU A 1 245 ? 13.763 8.594 -8.360 1.00 97.31 245 LEU A C 1
ATOM 2047 O O . LEU A 1 245 ? 13.954 8.182 -9.504 1.00 97.31 245 LEU A O 1
ATOM 2051 N N . LYS A 1 246 ? 12.855 9.539 -8.085 1.00 95.88 246 LYS A N 1
ATOM 2052 C CA . LYS A 1 246 ? 12.130 10.261 -9.132 1.00 95.88 246 LYS A CA 1
ATOM 2053 C C . LYS A 1 246 ? 13.109 11.018 -10.029 1.00 95.88 246 LYS A C 1
ATOM 2055 O O . LYS A 1 246 ? 13.069 10.831 -11.242 1.00 95.88 246 LYS A O 1
ATOM 2060 N N . THR A 1 247 ? 14.020 11.787 -9.434 1.00 96.50 247 THR A N 1
ATOM 2061 C CA . THR A 1 247 ? 15.063 12.512 -10.170 1.00 96.50 247 THR A CA 1
ATOM 2062 C C . THR A 1 247 ? 15.943 11.558 -10.977 1.00 96.50 247 THR A C 1
ATOM 2064 O O . THR A 1 247 ? 16.170 11.793 -12.158 1.00 96.50 247 THR A O 1
ATOM 2067 N N . LEU A 1 248 ? 16.390 10.439 -10.394 1.00 95.81 248 LEU A N 1
ATOM 2068 C CA . LEU A 1 248 ? 17.184 9.435 -11.120 1.00 95.81 248 LEU A CA 1
ATOM 2069 C C . LEU A 1 248 ? 16.421 8.827 -12.304 1.00 95.81 248 LEU A C 1
ATOM 2071 O O . LEU A 1 248 ? 16.981 8.639 -13.385 1.00 95.81 248 LEU A O 1
ATOM 2075 N N . THR A 1 249 ? 15.127 8.566 -12.123 1.00 92.88 249 THR A N 1
ATOM 2076 C CA . THR A 1 249 ? 14.252 8.074 -13.191 1.00 92.88 249 THR A CA 1
ATOM 2077 C C . THR A 1 249 ? 14.152 9.098 -14.327 1.00 92.88 249 THR A C 1
ATOM 2079 O O . THR A 1 249 ? 14.233 8.722 -15.496 1.00 92.88 249 THR A O 1
ATOM 2082 N N . GLU A 1 250 ? 14.003 10.385 -14.011 1.00 93.38 250 GLU A N 1
ATOM 2083 C CA . GLU A 1 250 ? 13.944 11.476 -14.993 1.00 93.38 250 GLU A CA 1
ATOM 2084 C C . GLU A 1 250 ? 15.281 11.658 -15.729 1.00 93.38 250 GLU A C 1
ATOM 2086 O O . GLU A 1 250 ? 15.291 11.682 -16.960 1.00 93.38 250 GLU A O 1
ATOM 2091 N N . LEU A 1 251 ? 16.408 11.653 -15.010 1.00 94.75 251 LEU A N 1
ATOM 2092 C CA . LEU A 1 251 ? 17.751 11.741 -15.595 1.00 94.75 251 LEU A CA 1
ATOM 2093 C C . LEU A 1 251 ? 18.048 10.581 -16.550 1.00 94.75 251 LEU A C 1
ATOM 2095 O O . LEU A 1 251 ? 18.605 10.791 -17.624 1.00 94.75 251 LEU A O 1
ATOM 2099 N N . ARG A 1 252 ? 17.648 9.349 -16.207 1.00 91.75 252 ARG A N 1
ATOM 2100 C CA . ARG A 1 252 ? 17.818 8.196 -17.107 1.00 91.75 252 ARG A CA 1
ATOM 2101 C C . ARG A 1 252 ? 16.974 8.332 -18.376 1.00 91.75 252 ARG A C 1
ATOM 2103 O O . ARG A 1 252 ? 17.451 7.979 -19.450 1.00 91.75 252 ARG A O 1
ATOM 2110 N N . LYS A 1 253 ? 15.752 8.871 -18.280 1.00 90.50 253 LYS A N 1
ATOM 2111 C CA . LYS A 1 253 ? 14.920 9.162 -19.463 1.00 90.50 253 LYS A CA 1
ATOM 2112 C C . LYS A 1 253 ? 15.571 10.215 -20.357 1.00 90.50 253 LYS A C 1
ATOM 2114 O O . LYS A 1 253 ? 15.581 10.051 -21.574 1.00 90.50 253 LYS A O 1
ATOM 2119 N N . GLU A 1 254 ? 16.123 11.269 -19.763 1.00 92.44 254 GLU A N 1
ATOM 2120 C CA . GLU A 1 254 ? 16.832 12.318 -20.496 1.00 92.44 254 GLU A CA 1
ATOM 2121 C C . GLU A 1 254 ? 18.104 11.787 -21.168 1.00 92.44 254 GLU A C 1
ATOM 2123 O O . GLU A 1 254 ? 18.309 12.033 -22.354 1.00 92.44 254 GLU A O 1
ATOM 2128 N N . LEU A 1 255 ? 18.905 10.979 -20.466 1.00 91.06 255 LEU A N 1
ATOM 2129 C CA . LEU A 1 255 ? 20.078 10.311 -21.034 1.00 91.06 255 LEU A CA 1
ATOM 2130 C C . LEU A 1 255 ? 19.703 9.458 -22.253 1.00 91.06 255 LEU A C 1
ATOM 2132 O O . LEU A 1 255 ? 20.324 9.593 -23.305 1.00 91.06 255 LEU A O 1
ATOM 2136 N N . ASN A 1 256 ? 18.665 8.623 -22.132 1.00 88.31 256 ASN A N 1
ATOM 2137 C CA . ASN A 1 256 ? 18.188 7.783 -23.232 1.00 88.31 256 ASN A CA 1
ATOM 2138 C C . ASN A 1 256 ? 17.724 8.630 -24.428 1.00 88.31 256 ASN A C 1
ATOM 2140 O O . ASN A 1 256 ? 18.013 8.290 -25.574 1.00 88.31 256 ASN A O 1
ATOM 2144 N N . LYS A 1 257 ? 17.037 9.751 -24.172 1.00 88.88 257 LYS A N 1
ATOM 2145 C CA . LYS A 1 257 ? 16.603 10.691 -25.213 1.00 88.88 257 LYS A CA 1
ATOM 2146 C C . LYS A 1 257 ? 17.795 11.336 -25.924 1.00 88.88 257 LYS A C 1
ATOM 2148 O O . LYS A 1 257 ? 17.820 11.356 -27.150 1.00 88.88 257 LYS A O 1
ATOM 2153 N N . ASN A 1 258 ? 18.771 11.837 -25.171 1.00 91.44 258 ASN A N 1
ATOM 2154 C CA . ASN A 1 258 ? 19.959 12.486 -25.727 1.00 91.44 258 ASN A CA 1
ATOM 2155 C C . ASN A 1 258 ? 20.802 11.496 -26.536 1.00 91.44 258 ASN A C 1
ATOM 2157 O O . ASN A 1 258 ? 21.310 11.842 -27.598 1.00 91.44 258 ASN A O 1
ATOM 2161 N N . PHE A 1 259 ? 20.908 10.249 -26.072 1.00 89.38 259 PHE A N 1
ATOM 2162 C CA . PHE A 1 259 ? 21.585 9.188 -26.811 1.00 89.38 259 PHE A CA 1
ATOM 2163 C C . PHE A 1 259 ? 20.866 8.847 -28.123 1.00 89.38 259 PHE A C 1
ATOM 2165 O O . PHE A 1 259 ? 21.518 8.713 -29.155 1.00 89.38 259 PHE A O 1
ATOM 2172 N N . ALA A 1 260 ? 19.532 8.751 -28.115 1.00 87.81 260 ALA A N 1
ATOM 2173 C CA . ALA A 1 260 ? 18.757 8.546 -29.340 1.00 87.81 260 ALA A CA 1
ATOM 2174 C C . ALA A 1 260 ? 18.957 9.707 -30.326 1.00 87.81 260 ALA A C 1
ATOM 2176 O O . ALA A 1 260 ? 19.274 9.473 -31.485 1.00 87.81 260 ALA A O 1
ATOM 2177 N N . GLN A 1 261 ? 18.877 10.954 -29.851 1.00 90.75 261 GLN A N 1
ATOM 2178 C CA . GLN A 1 261 ? 19.118 12.137 -30.681 1.00 90.75 261 GLN A CA 1
ATOM 2179 C C . GLN A 1 261 ? 20.526 12.138 -31.296 1.00 90.75 261 GLN A C 1
ATOM 2181 O O . GLN A 1 261 ? 20.701 12.426 -32.479 1.00 90.75 261 GLN A O 1
ATOM 2186 N N . PHE A 1 262 ? 21.540 11.789 -30.505 1.00 92.62 262 PHE A N 1
ATOM 2187 C CA . PHE A 1 262 ? 22.918 11.725 -30.978 1.00 92.62 262 PHE A CA 1
ATOM 2188 C C . PHE A 1 262 ? 23.099 10.720 -32.128 1.00 92.62 262 PHE A C 1
ATOM 2190 O O . PHE A 1 262 ? 23.769 11.033 -33.111 1.00 92.62 262 PHE A O 1
ATOM 2197 N N . ASN A 1 263 ? 22.474 9.544 -32.031 1.00 90.00 263 ASN A N 1
ATOM 2198 C CA . ASN A 1 263 ? 22.628 8.476 -33.020 1.00 90.00 263 ASN A CA 1
ATOM 2199 C C . ASN A 1 263 ? 21.672 8.581 -34.221 1.00 90.00 263 ASN A C 1
ATOM 2201 O O . ASN A 1 263 ? 22.043 8.166 -35.313 1.00 90.00 263 ASN A O 1
ATOM 2205 N N . GLU A 1 264 ? 20.458 9.109 -34.043 1.00 88.50 264 GLU A N 1
ATOM 2206 C CA . GLU A 1 264 ? 19.445 9.198 -35.110 1.00 88.50 264 GLU A CA 1
ATOM 2207 C C . GLU A 1 264 ? 19.546 10.495 -35.925 1.00 88.50 264 GLU A C 1
ATOM 2209 O O . GLU A 1 264 ? 19.174 10.507 -37.096 1.00 88.50 264 GLU A O 1
ATOM 2214 N N . GLU A 1 265 ? 20.051 11.575 -35.325 1.00 92.69 265 GLU A N 1
ATOM 2215 C CA . GLU A 1 265 ? 20.092 12.898 -35.958 1.00 92.69 265 GLU A CA 1
ATOM 2216 C C . GLU A 1 265 ? 21.539 13.366 -36.137 1.00 92.69 265 GLU A C 1
ATOM 2218 O O . GLU A 1 265 ? 22.013 13.518 -37.259 1.00 92.69 265 GLU A O 1
ATOM 2223 N N . ILE A 1 266 ? 22.281 13.531 -35.036 1.00 96.06 266 ILE A N 1
ATOM 2224 C CA . ILE A 1 266 ? 23.562 14.257 -35.055 1.00 96.06 266 ILE A CA 1
ATOM 2225 C C . ILE A 1 266 ? 24.631 13.531 -35.883 1.00 96.06 266 ILE A C 1
ATOM 2227 O O . ILE A 1 266 ? 25.272 14.154 -36.729 1.00 96.06 266 ILE A O 1
ATOM 2231 N N . LEU A 1 267 ? 24.852 12.236 -35.639 1.00 95.62 267 LEU A N 1
ATOM 2232 C CA . LEU A 1 267 ? 25.876 11.462 -36.349 1.00 95.62 267 LEU A CA 1
ATOM 2233 C C . LEU A 1 267 ? 25.557 11.269 -37.846 1.00 95.62 267 LEU A C 1
ATOM 2235 O O . LEU A 1 267 ? 26.437 11.557 -38.663 1.00 95.62 267 LEU A O 1
ATOM 2239 N N . PRO A 1 268 ? 24.334 10.855 -38.243 1.00 94.56 268 PRO A N 1
ATOM 2240 C CA . PRO A 1 268 ? 23.955 10.800 -39.653 1.00 94.56 268 PRO A CA 1
ATOM 2241 C C . PRO A 1 268 ? 24.055 12.156 -40.357 1.00 94.56 268 PRO A C 1
ATOM 2243 O O . PRO A 1 268 ? 24.561 12.223 -41.474 1.00 94.56 268 PRO A O 1
ATOM 2246 N N . ASP A 1 269 ? 23.613 13.245 -39.723 1.00 96.75 269 ASP A N 1
ATOM 2247 C CA . ASP A 1 269 ? 23.685 14.574 -40.337 1.00 96.75 269 ASP A CA 1
ATOM 2248 C C . ASP A 1 269 ? 25.132 15.043 -40.500 1.00 96.75 269 ASP A C 1
ATOM 2250 O O . ASP A 1 269 ? 25.484 15.589 -41.548 1.00 96.75 269 ASP A O 1
ATOM 2254 N N . TYR A 1 270 ? 25.996 14.783 -39.513 1.00 97.25 270 TYR A N 1
ATOM 2255 C CA . TYR A 1 270 ? 27.429 15.052 -39.621 1.00 97.25 270 TYR A CA 1
ATOM 2256 C C . TYR A 1 270 ? 28.058 14.300 -40.802 1.00 97.25 270 TYR A C 1
ATOM 2258 O O . TYR A 1 270 ? 28.779 14.897 -41.606 1.00 97.25 270 TYR A O 1
ATOM 2266 N N . GLU A 1 271 ? 27.754 13.008 -40.952 1.00 96.75 271 GLU A N 1
ATOM 2267 C CA . GLU A 1 271 ? 28.225 12.222 -42.093 1.00 96.75 271 GLU A CA 1
ATOM 2268 C C . GLU A 1 271 ? 27.712 12.767 -43.426 1.00 96.75 271 GLU A C 1
ATOM 2270 O O . GLU A 1 271 ? 28.503 12.968 -44.345 1.00 96.75 271 GLU A O 1
ATOM 2275 N N . LYS A 1 272 ? 26.408 13.049 -43.527 1.00 95.06 272 LYS A N 1
ATOM 2276 C CA . LYS A 1 272 ? 25.778 13.558 -44.753 1.00 95.06 272 LYS A CA 1
ATOM 2277 C C . LYS A 1 272 ? 26.273 14.940 -45.154 1.00 95.06 272 LYS A C 1
ATOM 2279 O O . LYS A 1 272 ? 26.317 15.221 -46.348 1.00 95.06 272 LYS A O 1
ATOM 2284 N N . CYS A 1 273 ? 26.595 15.803 -44.193 1.00 95.75 273 CYS A N 1
ATOM 2285 C CA . CYS A 1 273 ? 27.002 17.179 -44.474 1.00 95.75 273 CYS A CA 1
ATOM 2286 C C . CYS A 1 273 ? 28.505 17.322 -44.714 1.00 95.75 273 CYS A C 1
ATOM 2288 O O . CYS A 1 273 ? 28.902 18.197 -45.478 1.00 95.75 273 CYS A O 1
ATOM 2290 N N . LEU A 1 274 ? 29.335 16.532 -44.025 1.00 96.75 274 LEU A N 1
ATOM 2291 C CA . LEU A 1 274 ? 30.788 16.725 -44.028 1.00 96.75 274 LEU A CA 1
ATOM 2292 C C . LEU A 1 274 ? 31.538 15.534 -44.615 1.00 96.75 274 LEU A C 1
ATOM 2294 O O . LEU A 1 274 ? 32.357 15.712 -45.513 1.00 96.75 274 LEU A O 1
ATOM 2298 N N . ILE A 1 275 ? 31.276 14.324 -44.116 1.00 96.75 275 ILE A N 1
ATOM 2299 C CA . ILE A 1 275 ? 32.055 13.146 -44.517 1.00 96.75 275 ILE A CA 1
ATOM 2300 C C . ILE A 1 275 ? 31.753 12.747 -45.957 1.00 96.75 275 ILE A C 1
ATOM 2302 O O . ILE A 1 275 ? 32.685 12.406 -46.677 1.00 96.75 275 ILE A O 1
ATOM 2306 N N . SER A 1 276 ? 30.492 12.845 -46.384 1.00 95.88 276 SER A N 1
ATOM 2307 C CA . SER A 1 276 ? 30.046 12.609 -47.763 1.00 95.88 276 SER A CA 1
ATOM 2308 C C . SER A 1 276 ? 30.928 13.337 -48.778 1.00 95.88 276 SER A C 1
ATOM 2310 O O . SER A 1 276 ? 31.406 12.716 -49.721 1.00 95.88 276 SER A O 1
ATOM 2312 N N . GLU A 1 277 ? 31.245 14.608 -48.541 1.00 96.56 277 GLU A N 1
ATOM 2313 C CA . GLU A 1 277 ? 32.125 15.393 -49.405 1.00 96.56 277 GLU A CA 1
ATOM 2314 C C . GLU A 1 277 ? 33.557 14.831 -49.410 1.00 96.56 277 GLU A C 1
ATOM 2316 O O . GLU A 1 277 ? 34.163 14.664 -50.469 1.00 96.56 277 GLU A O 1
ATOM 2321 N N . TYR A 1 278 ? 34.091 14.459 -48.242 1.00 95.94 278 TYR A N 1
ATOM 2322 C CA . TYR A 1 278 ? 35.443 13.896 -48.119 1.00 95.94 278 TYR A CA 1
ATOM 2323 C C . TYR A 1 278 ? 35.597 12.529 -48.789 1.00 95.94 278 TYR A C 1
ATOM 2325 O O . TYR A 1 278 ? 36.694 12.188 -49.230 1.00 95.94 278 TYR A O 1
ATOM 2333 N N . VAL A 1 279 ? 34.508 11.770 -48.908 1.00 94.50 279 VAL A N 1
ATOM 2334 C CA . VAL A 1 279 ? 34.478 10.460 -49.575 1.00 94.50 279 VAL A CA 1
ATOM 2335 C C . VAL A 1 279 ? 33.874 10.530 -50.980 1.00 94.50 279 VAL A C 1
ATOM 2337 O O . VAL A 1 279 ? 33.469 9.513 -51.532 1.00 94.50 279 VAL A O 1
ATOM 2340 N N . SER A 1 280 ? 33.815 11.722 -51.590 1.00 95.12 280 SER A N 1
ATOM 2341 C CA . SER A 1 280 ? 33.287 11.925 -52.953 1.00 95.12 280 SER A CA 1
ATOM 2342 C C . SER A 1 280 ? 31.870 11.369 -53.160 1.00 95.12 280 SER A C 1
ATOM 2344 O O . SER A 1 280 ? 31.535 10.854 -54.225 1.00 95.12 280 SER A O 1
ATOM 2346 N N . ASN A 1 281 ? 31.031 11.499 -52.134 1.00 92.50 281 ASN A N 1
ATOM 2347 C CA . ASN A 1 281 ? 29.660 11.002 -52.045 1.00 92.50 281 ASN A CA 1
ATOM 2348 C C . ASN A 1 281 ? 29.527 9.472 -52.168 1.00 92.50 281 ASN A C 1
ATOM 2350 O O . ASN A 1 281 ? 28.466 8.969 -52.541 1.00 92.50 281 ASN A O 1
ATOM 2354 N N . ASP A 1 282 ? 30.577 8.718 -51.829 1.00 93.44 282 ASP A N 1
ATOM 2355 C CA . ASP A 1 282 ? 30.479 7.269 -51.667 1.00 93.44 282 ASP A CA 1
ATOM 2356 C C . ASP A 1 282 ? 29.734 6.907 -50.371 1.00 93.44 282 ASP A C 1
ATOM 2358 O O . ASP A 1 282 ? 30.291 6.905 -49.271 1.00 93.44 282 ASP A O 1
ATOM 2362 N N . ASN A 1 283 ? 28.456 6.549 -50.509 1.00 91.19 283 ASN A N 1
ATOM 2363 C CA . ASN A 1 283 ? 27.618 6.116 -49.390 1.00 91.19 283 ASN A CA 1
ATOM 2364 C C . ASN A 1 283 ? 28.155 4.857 -48.688 1.00 91.19 283 ASN A C 1
ATOM 2366 O O . ASN A 1 283 ? 27.859 4.660 -47.510 1.00 91.19 283 ASN A O 1
ATOM 2370 N N . PHE A 1 284 ? 28.940 4.008 -49.366 1.00 92.44 284 PHE A N 1
ATOM 2371 C CA . PHE A 1 284 ? 29.518 2.817 -48.739 1.00 92.44 284 PHE A CA 1
ATOM 2372 C C . PHE A 1 284 ? 30.655 3.149 -47.776 1.00 92.44 284 PHE A C 1
ATOM 2374 O O . PHE A 1 284 ? 30.953 2.327 -46.910 1.00 92.44 284 PHE A O 1
ATOM 2381 N N . ALA A 1 285 ? 31.243 4.343 -47.885 1.00 92.94 285 ALA A N 1
ATOM 2382 C CA . ALA A 1 285 ? 32.270 4.844 -46.981 1.00 92.94 285 ALA A CA 1
ATOM 2383 C C . ALA A 1 285 ? 31.703 5.498 -45.704 1.00 92.94 285 ALA A C 1
ATOM 2385 O O . ALA A 1 285 ? 32.472 5.932 -44.847 1.00 92.94 285 ALA A O 1
ATOM 2386 N N . LEU A 1 286 ? 30.374 5.559 -45.561 1.00 94.88 286 LEU A N 1
ATOM 2387 C CA . LEU A 1 286 ? 29.686 6.073 -44.375 1.00 94.88 286 LEU A CA 1
ATOM 2388 C C . LEU A 1 286 ? 29.312 4.928 -43.417 1.00 94.88 286 LEU A C 1
ATOM 2390 O O . LEU A 1 286 ? 29.112 3.781 -43.831 1.00 94.88 286 LEU A O 1
ATOM 2394 N N . ILE A 1 287 ? 29.205 5.227 -42.121 1.00 94.81 287 ILE A N 1
ATOM 2395 C CA . ILE A 1 287 ? 28.822 4.259 -41.086 1.00 94.81 287 ILE A CA 1
ATOM 2396 C C . ILE A 1 287 ? 27.332 4.391 -40.774 1.00 94.81 287 ILE A C 1
ATOM 2398 O O . ILE A 1 287 ? 26.585 3.425 -40.928 1.00 94.81 287 ILE A O 1
ATOM 2402 N N . PHE A 1 288 ? 26.892 5.574 -40.356 1.00 94.25 288 PHE A N 1
ATOM 2403 C CA . PHE A 1 288 ? 25.538 5.807 -39.846 1.00 94.25 288 PHE A CA 1
ATOM 2404 C C . PHE A 1 288 ? 24.519 6.058 -40.963 1.00 94.25 288 PHE A C 1
ATOM 2406 O O . PHE A 1 288 ? 23.361 5.671 -40.846 1.00 94.25 288 PHE A O 1
ATOM 2413 N N . SER A 1 289 ? 24.946 6.661 -42.070 1.00 92.69 289 SER A N 1
ATOM 2414 C CA . SER A 1 289 ? 24.089 7.004 -43.214 1.00 92.69 289 SER A CA 1
ATOM 2415 C C . SER A 1 289 ? 24.038 5.918 -44.291 1.00 92.69 289 SER A C 1
ATOM 2417 O O . SER A 1 289 ? 23.276 6.033 -45.247 1.00 92.69 289 SER A O 1
ATOM 2419 N N . ASN A 1 290 ? 24.846 4.867 -44.153 1.00 91.75 290 ASN A N 1
ATOM 2420 C CA . ASN A 1 290 ? 24.923 3.776 -45.114 1.00 91.75 290 ASN A CA 1
ATOM 2421 C C . ASN A 1 290 ? 23.787 2.766 -44.892 1.00 91.75 290 ASN A C 1
ATOM 2423 O O . ASN A 1 290 ? 23.743 2.071 -43.875 1.00 91.75 290 ASN A O 1
ATOM 2427 N N . GLU A 1 291 ? 22.884 2.647 -45.866 1.00 88.81 291 GLU A N 1
ATOM 2428 C CA . GLU A 1 291 ? 21.758 1.700 -45.826 1.00 88.81 291 GLU A CA 1
ATOM 2429 C C . GLU A 1 291 ? 22.212 0.229 -45.812 1.00 88.81 291 GLU A C 1
ATOM 2431 O O . GLU A 1 291 ? 21.493 -0.637 -45.316 1.00 88.81 291 GLU A O 1
ATOM 2436 N N . ALA A 1 292 ? 23.427 -0.072 -46.289 1.00 88.25 292 ALA A N 1
ATOM 2437 C CA . ALA A 1 292 ? 23.984 -1.423 -46.251 1.00 88.25 292 ALA A CA 1
ATOM 2438 C C . ALA A 1 292 ? 24.392 -1.867 -44.833 1.00 88.25 292 ALA A C 1
ATOM 2440 O O . ALA A 1 292 ? 24.558 -3.066 -44.592 1.00 88.25 292 ALA A O 1
ATOM 2441 N N . ASN A 1 293 ? 24.507 -0.944 -43.869 1.00 88.19 293 ASN A N 1
ATOM 2442 C CA . ASN A 1 293 ? 24.760 -1.264 -42.461 1.00 88.19 293 ASN A CA 1
ATOM 2443 C C . ASN A 1 293 ? 23.467 -1.677 -41.733 1.00 88.19 293 ASN A C 1
ATOM 2445 O O . ASN A 1 293 ? 23.133 -1.158 -40.669 1.00 88.19 293 ASN A O 1
ATOM 2449 N N . VAL A 1 294 ? 22.749 -2.654 -42.297 1.00 86.38 294 VAL A N 1
ATOM 2450 C CA . VAL A 1 294 ? 21.450 -3.148 -41.801 1.00 86.38 294 VAL A CA 1
ATOM 2451 C C . VAL A 1 294 ? 21.513 -3.540 -40.321 1.00 86.38 294 VAL A C 1
ATOM 2453 O O . VAL A 1 294 ? 20.620 -3.190 -39.557 1.00 86.38 294 VAL A O 1
ATOM 2456 N N . GLY A 1 295 ? 22.602 -4.184 -39.886 1.00 85.50 295 GLY A N 1
ATOM 2457 C CA . GLY A 1 295 ? 22.783 -4.583 -38.486 1.00 85.50 295 GLY A CA 1
ATOM 2458 C C . GLY A 1 295 ? 22.835 -3.406 -37.504 1.00 85.50 295 GLY A C 1
ATOM 2459 O O . GLY A 1 295 ? 22.332 -3.528 -36.389 1.00 85.50 295 GLY A O 1
ATOM 2460 N N . LEU A 1 296 ? 23.383 -2.257 -37.917 1.00 88.00 296 LEU A N 1
ATOM 2461 C CA . LEU A 1 296 ? 23.420 -1.046 -37.093 1.00 88.00 296 LEU A CA 1
ATOM 2462 C C . LEU A 1 296 ? 22.022 -0.426 -36.970 1.00 88.00 296 LEU A C 1
ATOM 2464 O O . LEU A 1 296 ? 21.609 -0.074 -35.867 1.00 88.00 296 LEU A O 1
ATOM 2468 N N . HIS A 1 297 ? 21.274 -0.358 -38.076 1.00 86.12 297 HIS A N 1
ATOM 2469 C CA . HIS A 1 297 ? 19.904 0.175 -38.104 1.00 86.12 297 HIS A CA 1
ATOM 2470 C C . HIS A 1 297 ? 18.920 -0.703 -37.327 1.00 86.12 297 HIS A C 1
ATOM 2472 O O . HIS A 1 297 ? 18.153 -0.196 -36.510 1.00 86.12 297 HIS A O 1
ATOM 2478 N N . GLU A 1 298 ? 18.981 -2.025 -37.509 1.00 86.12 298 GLU A N 1
ATOM 2479 C CA . GLU A 1 298 ? 18.190 -2.978 -36.721 1.00 86.12 298 GLU A CA 1
ATOM 2480 C C . GLU A 1 298 ? 18.492 -2.861 -35.227 1.00 86.12 298 GLU A C 1
ATOM 2482 O O . GLU A 1 298 ? 17.584 -2.944 -34.395 1.00 86.12 298 GLU A O 1
ATOM 2487 N N . PHE A 1 299 ? 19.766 -2.675 -34.872 1.00 82.94 299 PHE A N 1
ATOM 2488 C CA . PHE A 1 299 ? 20.151 -2.494 -33.484 1.00 82.94 299 PHE A CA 1
ATOM 2489 C C . PHE A 1 299 ? 19.629 -1.171 -32.925 1.00 82.94 299 PHE A C 1
ATOM 2491 O O . PHE A 1 299 ? 19.076 -1.151 -31.828 1.00 82.94 299 PHE A O 1
ATOM 2498 N N . ASN A 1 300 ? 19.763 -0.080 -33.676 1.00 83.25 300 ASN A N 1
ATOM 2499 C CA . ASN A 1 300 ? 19.276 1.229 -33.262 1.00 83.25 300 ASN A CA 1
ATOM 2500 C C . ASN A 1 300 ? 17.759 1.199 -33.005 1.00 83.25 300 ASN A C 1
ATOM 2502 O O . ASN A 1 300 ? 17.298 1.667 -31.968 1.00 83.25 300 ASN A O 1
ATOM 2506 N N . GLU A 1 301 ? 16.987 0.529 -33.865 1.00 82.81 301 GLU A N 1
ATOM 2507 C CA . GLU A 1 301 ? 15.550 0.318 -33.648 1.00 82.81 301 GLU A CA 1
ATOM 2508 C C . GLU A 1 301 ? 15.258 -0.578 -32.428 1.00 82.81 301 GLU A C 1
ATOM 2510 O O . GLU A 1 301 ? 14.345 -0.298 -31.648 1.00 82.81 301 GLU A O 1
ATOM 2515 N N . LYS A 1 302 ? 16.053 -1.629 -32.177 1.00 80.31 302 LYS A N 1
ATOM 2516 C CA . LYS A 1 302 ? 15.935 -2.428 -30.939 1.00 80.31 302 LYS A CA 1
ATOM 2517 C C . LYS A 1 302 ? 16.230 -1.599 -29.688 1.00 80.31 302 LYS A C 1
ATOM 2519 O O . LYS A 1 302 ? 15.467 -1.673 -28.727 1.00 80.31 302 LYS A O 1
ATOM 2524 N N . PHE A 1 303 ? 17.282 -0.786 -29.711 1.00 77.06 303 PHE A N 1
ATOM 2525 C CA . PHE A 1 303 ? 17.659 0.113 -28.620 1.00 77.06 303 PHE A CA 1
ATOM 2526 C C . PHE A 1 303 ? 16.592 1.192 -28.385 1.00 77.06 303 PHE A C 1
ATOM 2528 O O . PHE A 1 303 ? 16.196 1.491 -27.259 1.00 77.06 303 PHE A O 1
ATOM 2535 N N . LYS A 1 304 ? 16.022 1.729 -29.463 1.00 75.19 304 LYS A N 1
ATOM 2536 C CA . LYS A 1 304 ? 14.890 2.654 -29.412 1.00 75.19 304 LYS A CA 1
ATOM 2537 C C . LYS A 1 304 ? 13.663 2.027 -28.765 1.00 75.19 304 LYS A C 1
ATOM 2539 O O . LYS A 1 304 ? 12.935 2.726 -28.071 1.00 75.19 304 LYS A O 1
ATOM 2544 N N . ASN A 1 305 ? 13.444 0.730 -28.942 1.00 72.12 305 ASN A N 1
ATOM 2545 C CA . ASN A 1 305 ? 12.379 0.002 -28.255 1.00 72.12 305 ASN A CA 1
ATOM 2546 C C . ASN A 1 305 ? 12.752 -0.381 -26.807 1.00 72.12 305 ASN A C 1
ATOM 2548 O O . ASN A 1 305 ? 11.863 -0.647 -26.000 1.00 72.12 305 ASN A O 1
ATOM 2552 N N . SER A 1 306 ? 14.040 -0.378 -26.440 1.00 69.44 306 SER A N 1
ATOM 2553 C CA . SER A 1 306 ? 14.499 -0.598 -25.061 1.00 69.44 306 SER A CA 1
ATOM 2554 C C . SER A 1 306 ? 14.567 0.683 -24.221 1.00 69.44 306 SER A C 1
ATOM 2556 O O . SER A 1 306 ? 14.618 0.590 -22.996 1.00 69.44 306 SER A O 1
ATOM 2558 N N . LYS A 1 307 ? 14.461 1.877 -24.825 1.00 61.12 307 LYS A N 1
ATOM 2559 C CA . LYS A 1 307 ? 14.500 3.182 -24.127 1.00 61.12 307 LYS A CA 1
ATOM 2560 C C . LYS A 1 307 ? 13.457 3.350 -23.013 1.00 61.12 307 LYS A C 1
ATOM 2562 O O . LYS A 1 307 ? 13.677 4.146 -22.097 1.00 61.12 307 LYS A O 1
ATOM 2567 N N . ASP A 1 308 ? 12.362 2.593 -23.078 1.00 64.50 308 ASP A N 1
ATOM 2568 C CA . ASP A 1 308 ? 11.296 2.581 -22.071 1.00 64.50 308 ASP A CA 1
ATOM 2569 C C . ASP A 1 308 ? 11.624 1.676 -20.863 1.00 64.50 308 ASP A C 1
ATOM 2571 O O . ASP A 1 308 ? 10.960 1.750 -19.826 1.00 64.50 308 ASP A O 1
ATOM 2575 N N . LYS A 1 309 ? 12.694 0.868 -20.938 1.00 72.62 309 LYS A N 1
ATOM 2576 C CA . LYS A 1 309 ? 13.198 0.010 -19.853 1.00 72.62 309 LYS A CA 1
ATOM 2577 C C . LYS A 1 309 ? 14.080 0.808 -18.890 1.00 72.62 309 LYS A C 1
ATOM 2579 O O . LYS A 1 309 ? 15.302 0.671 -18.834 1.00 72.62 309 LYS A O 1
ATOM 2584 N N . ASN A 1 310 ? 13.449 1.679 -18.113 1.00 85.00 310 ASN A N 1
ATOM 2585 C CA . ASN A 1 310 ? 14.135 2.400 -17.048 1.00 85.00 310 ASN A CA 1
ATOM 2586 C C . ASN A 1 310 ? 14.200 1.540 -15.778 1.00 85.00 310 ASN A C 1
ATOM 2588 O O . ASN A 1 310 ? 13.219 1.445 -15.046 1.00 85.00 310 ASN A O 1
ATOM 2592 N N . SER A 1 311 ? 15.355 0.944 -15.490 1.00 89.88 311 SER A N 1
ATOM 2593 C CA . SER A 1 311 ? 15.562 0.117 -14.292 1.00 89.88 311 SER A CA 1
ATOM 2594 C C . SER A 1 311 ? 15.277 0.874 -12.985 1.00 89.88 311 SER A C 1
ATOM 2596 O O . SER A 1 311 ? 14.689 0.314 -12.057 1.00 89.88 311 SER A O 1
ATOM 2598 N N . PHE A 1 312 ? 15.580 2.176 -12.920 1.00 93.00 312 PHE A N 1
ATOM 2599 C CA . PHE A 1 312 ? 15.293 3.014 -11.750 1.00 93.00 312 PHE A CA 1
ATOM 2600 C C . PHE A 1 312 ? 13.795 3.213 -11.507 1.00 93.00 312 PHE A C 1
ATOM 2602 O O . PHE A 1 312 ? 13.397 3.467 -10.368 1.00 93.00 312 PHE A O 1
ATOM 2609 N N . GLN A 1 313 ? 12.953 3.023 -12.528 1.00 90.94 313 GLN A N 1
ATOM 2610 C CA . GLN A 1 313 ? 11.500 3.039 -12.371 1.00 90.94 313 GLN A CA 1
ATOM 2611 C C . GLN A 1 313 ? 11.042 1.940 -11.401 1.00 90.94 313 GLN A C 1
ATOM 2613 O O . GLN A 1 313 ? 10.166 2.203 -10.578 1.00 90.94 313 GLN A O 1
ATOM 2618 N N . TYR A 1 314 ? 11.668 0.754 -11.418 1.00 91.75 314 TYR A N 1
ATOM 2619 C CA . TYR A 1 314 ? 11.350 -0.320 -10.469 1.00 91.75 314 TYR A CA 1
ATOM 2620 C C . TYR A 1 314 ? 11.660 0.082 -9.023 1.00 91.75 314 TYR A C 1
ATOM 2622 O O . TYR A 1 314 ? 10.836 -0.138 -8.136 1.00 91.75 314 TYR A O 1
ATOM 2630 N N . LEU A 1 315 ? 12.809 0.718 -8.778 1.00 95.31 315 LEU A N 1
ATOM 2631 C CA . LEU A 1 315 ? 13.173 1.215 -7.445 1.00 95.31 315 LEU A CA 1
ATOM 2632 C C . LEU A 1 315 ? 12.235 2.333 -6.989 1.00 95.31 315 LEU A C 1
ATOM 2634 O O . LEU A 1 315 ? 11.755 2.317 -5.855 1.00 95.31 315 LEU A O 1
ATOM 2638 N N . TYR A 1 316 ? 11.948 3.288 -7.875 1.00 94.75 316 TYR A N 1
ATOM 2639 C CA . TYR A 1 316 ? 11.015 4.374 -7.596 1.00 94.75 316 TYR A CA 1
ATOM 2640 C C . TYR A 1 316 ? 9.631 3.834 -7.216 1.00 94.75 316 TYR A C 1
ATOM 2642 O O . TYR A 1 316 ? 9.033 4.256 -6.222 1.00 94.75 316 TYR A O 1
ATOM 2650 N N . ASP A 1 317 ? 9.144 2.858 -7.976 1.00 91.19 317 ASP A N 1
ATOM 2651 C CA . ASP A 1 317 ? 7.867 2.209 -7.730 1.00 91.19 317 ASP A CA 1
ATOM 2652 C C . ASP A 1 317 ? 7.864 1.420 -6.423 1.00 91.19 317 ASP A C 1
ATOM 2654 O O . ASP A 1 317 ? 6.920 1.562 -5.645 1.00 91.19 317 ASP A O 1
ATOM 2658 N N . MET A 1 318 ? 8.929 0.668 -6.133 1.00 94.56 318 MET A N 1
ATOM 2659 C CA . MET A 1 318 ? 9.096 -0.048 -4.868 1.00 94.56 318 MET A CA 1
ATOM 2660 C C . MET A 1 318 ? 8.994 0.891 -3.677 1.00 94.56 318 MET A C 1
ATOM 2662 O O . MET A 1 318 ? 8.169 0.662 -2.796 1.00 94.56 318 MET A O 1
ATOM 2666 N N . VAL A 1 319 ? 9.766 1.979 -3.676 1.00 96.62 319 VAL A N 1
ATOM 2667 C CA . VAL A 1 319 ? 9.747 2.954 -2.582 1.00 96.62 319 VAL A CA 1
ATOM 2668 C C . VAL A 1 319 ? 8.378 3.624 -2.467 1.00 96.62 319 VAL A C 1
ATOM 2670 O O . VAL A 1 319 ? 7.899 3.868 -1.361 1.00 96.62 319 VAL A O 1
ATOM 2673 N N . LYS A 1 320 ? 7.693 3.881 -3.587 1.00 94.00 320 LYS A N 1
ATOM 2674 C CA . LYS A 1 320 ? 6.334 4.439 -3.585 1.00 94.00 320 LYS A CA 1
ATOM 2675 C C . LYS A 1 320 ? 5.305 3.471 -2.992 1.00 94.00 320 LYS A C 1
ATOM 2677 O O . LYS A 1 320 ? 4.437 3.922 -2.245 1.00 94.00 320 LYS A O 1
ATOM 2682 N N . TYR A 1 321 ? 5.377 2.177 -3.309 1.00 92.88 321 TYR A N 1
ATOM 2683 C CA . TYR A 1 321 ? 4.525 1.151 -2.698 1.00 92.88 321 TYR A CA 1
ATOM 2684 C C . TYR A 1 321 ? 4.847 0.971 -1.213 1.00 92.88 321 TYR A C 1
ATOM 2686 O O . TYR A 1 321 ? 3.949 1.000 -0.377 1.00 92.88 321 TYR A O 1
ATOM 2694 N N . GLU A 1 322 ? 6.128 0.852 -0.873 1.00 96.06 322 GLU A N 1
ATOM 2695 C CA . GLU A 1 322 ? 6.587 0.661 0.498 1.00 96.06 322 GLU A CA 1
ATOM 2696 C C . GLU A 1 322 ? 6.233 1.835 1.407 1.00 96.06 322 GLU A C 1
ATOM 2698 O O . GLU A 1 322 ? 5.749 1.604 2.511 1.00 96.06 322 GLU A O 1
ATOM 2703 N N . LEU A 1 323 ? 6.377 3.077 0.933 1.00 96.88 323 LEU A N 1
ATOM 2704 C CA . LEU A 1 323 ? 5.941 4.265 1.664 1.00 96.88 323 LEU A CA 1
ATOM 2705 C C . LEU A 1 323 ? 4.468 4.165 2.061 1.00 96.88 323 LEU A C 1
ATOM 2707 O O . LEU A 1 323 ? 4.119 4.395 3.216 1.00 96.88 323 LEU A O 1
ATOM 2711 N N . ARG A 1 324 ? 3.604 3.806 1.113 1.00 94.62 324 ARG A N 1
ATOM 2712 C CA . ARG A 1 324 ? 2.166 3.750 1.372 1.00 94.62 324 ARG A CA 1
ATOM 2713 C C . ARG A 1 324 ? 1.778 2.579 2.261 1.00 94.62 324 ARG A C 1
ATOM 2715 O O . ARG A 1 324 ? 0.887 2.719 3.090 1.00 94.62 324 ARG A O 1
ATOM 2722 N N . ASP A 1 325 ? 2.440 1.440 2.104 1.00 95.94 325 ASP A N 1
ATOM 2723 C CA . ASP A 1 325 ? 2.224 0.294 2.980 1.00 95.94 325 ASP A CA 1
ATOM 2724 C C . ASP A 1 325 ? 2.719 0.596 4.404 1.00 95.94 325 ASP A C 1
ATOM 2726 O O . ASP A 1 325 ? 2.061 0.225 5.369 1.00 95.94 325 ASP A O 1
ATOM 2730 N N . ALA A 1 326 ? 3.819 1.336 4.569 1.00 98.06 326 ALA A N 1
ATOM 2731 C CA . ALA A 1 326 ? 4.264 1.802 5.881 1.00 98.06 326 ALA A CA 1
ATOM 2732 C C . ALA A 1 326 ? 3.261 2.786 6.513 1.00 98.06 326 ALA A C 1
ATOM 2734 O O . ALA A 1 326 ? 2.956 2.665 7.698 1.00 98.06 326 ALA A O 1
ATOM 2735 N N . GLU A 1 327 ? 2.702 3.716 5.731 1.00 97.31 327 GLU A N 1
ATOM 2736 C CA . GLU A 1 327 ? 1.641 4.632 6.183 1.00 97.31 327 GLU A CA 1
ATOM 2737 C C . GLU A 1 327 ? 0.352 3.877 6.564 1.00 97.31 327 GLU A C 1
ATOM 2739 O O . GLU A 1 327 ? -0.262 4.186 7.584 1.00 97.31 327 GLU A O 1
ATOM 2744 N N . ALA A 1 328 ? -0.031 2.851 5.800 1.00 96.94 328 ALA A N 1
ATOM 2745 C CA . ALA A 1 328 ? -1.182 2.000 6.104 1.00 96.94 328 ALA A CA 1
ATOM 2746 C C . ALA A 1 328 ? -0.970 1.128 7.355 1.00 96.94 328 ALA A C 1
ATOM 2748 O O . ALA A 1 328 ? -1.900 0.917 8.129 1.00 96.94 328 ALA A O 1
ATOM 2749 N N . PHE A 1 329 ? 0.254 0.652 7.597 1.00 98.31 329 PHE A N 1
ATOM 2750 C CA . PHE A 1 329 ? 0.583 -0.040 8.845 1.00 98.31 329 PHE A CA 1
ATOM 2751 C C . PHE A 1 329 ? 0.562 0.928 10.039 1.00 98.31 329 PHE A C 1
ATOM 2753 O O . PHE A 1 329 ? 0.088 0.592 11.121 1.00 98.31 329 PHE A O 1
ATOM 2760 N N . GLU A 1 330 ? 1.043 2.161 9.866 1.00 98.06 330 GLU A N 1
ATOM 2761 C CA . GLU A 1 330 ? 0.930 3.177 10.916 1.00 98.06 330 GLU A CA 1
ATOM 2762 C C . GLU A 1 330 ? -0.546 3.469 11.256 1.00 98.06 330 GLU A C 1
ATOM 2764 O O . GLU A 1 330 ? -0.889 3.636 12.425 1.00 98.06 330 GLU A O 1
ATOM 2769 N N . GLU A 1 331 ? -1.433 3.488 10.256 1.00 97.00 331 GLU A N 1
ATOM 2770 C CA . GLU A 1 331 ? -2.884 3.619 10.443 1.00 97.00 331 GLU A CA 1
ATOM 2771 C C . GLU A 1 331 ? -3.462 2.468 11.280 1.00 97.00 331 GLU A C 1
ATOM 2773 O O . GLU A 1 331 ? -4.189 2.734 12.235 1.00 97.00 331 GLU A O 1
ATOM 2778 N N . SER A 1 332 ? -3.076 1.209 11.030 1.00 97.00 332 SER A N 1
ATOM 2779 C CA . SER A 1 332 ? -3.572 0.076 11.831 1.00 97.00 332 SER A CA 1
ATOM 2780 C C . SER A 1 332 ? -3.135 0.142 13.300 1.00 97.00 332 SER A C 1
ATOM 2782 O O . SER A 1 332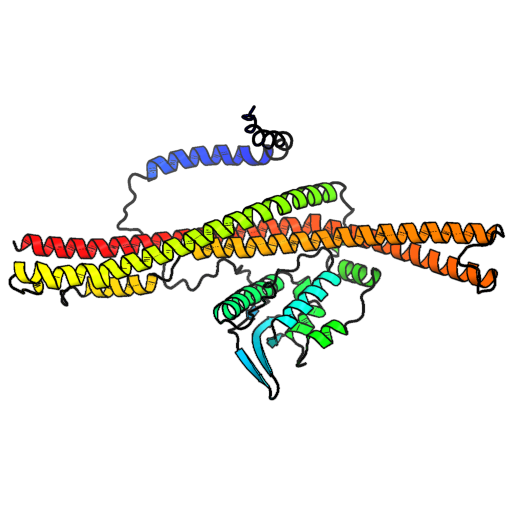 ? -3.892 -0.261 14.184 1.00 97.00 332 SER A O 1
ATOM 2784 N N . ILE A 1 333 ? -1.951 0.696 13.592 1.00 98.12 333 ILE A N 1
ATOM 2785 C CA . ILE A 1 333 ? -1.506 0.961 14.972 1.00 98.12 333 ILE A CA 1
ATOM 2786 C C . ILE A 1 333 ? -2.311 2.111 15.594 1.00 98.12 333 ILE A C 1
ATOM 2788 O O . ILE A 1 333 ? -2.714 2.021 16.754 1.00 98.12 333 ILE A O 1
ATOM 2792 N N . LYS A 1 334 ? -2.615 3.170 14.833 1.00 97.44 334 LYS A N 1
ATOM 2793 C CA . LYS A 1 334 ? -3.462 4.275 15.316 1.00 97.44 334 LYS A CA 1
ATOM 2794 C C . LYS A 1 334 ? -4.869 3.809 15.688 1.00 97.44 334 LYS A C 1
ATOM 2796 O O . LYS A 1 334 ? -5.444 4.367 16.619 1.00 97.44 334 LYS A O 1
ATOM 2801 N N . GLU A 1 335 ? -5.415 2.785 15.034 1.00 97.00 335 GLU A N 1
ATOM 2802 C CA . GLU A 1 335 ? -6.700 2.196 15.439 1.00 97.00 335 GLU A CA 1
ATOM 2803 C C . GLU A 1 335 ? -6.635 1.571 16.846 1.00 97.00 335 GLU A C 1
ATOM 2805 O O . GLU A 1 335 ? -7.557 1.759 17.641 1.00 97.00 335 GLU A O 1
ATOM 2810 N N . LYS A 1 336 ? -5.521 0.919 17.221 1.00 97.38 336 LYS A N 1
ATOM 2811 C CA . LYS A 1 336 ? -5.290 0.464 18.611 1.00 97.38 336 LYS A CA 1
ATOM 2812 C C . LYS A 1 336 ? -5.293 1.647 19.581 1.00 97.38 336 LYS A C 1
ATOM 2814 O O . LYS A 1 336 ? -6.005 1.616 20.583 1.00 97.38 336 LYS A O 1
ATOM 2819 N N . GLU A 1 337 ? -4.563 2.716 19.263 1.00 97.81 337 GLU A N 1
ATOM 2820 C CA . GLU A 1 337 ? -4.526 3.926 20.100 1.00 97.81 337 GLU A CA 1
ATOM 2821 C C . GLU A 1 337 ? -5.919 4.572 20.244 1.00 97.81 337 GLU A C 1
ATOM 2823 O O . GLU A 1 337 ? -6.260 5.126 21.292 1.00 97.81 337 GLU A O 1
ATOM 2828 N N . GLN A 1 338 ? -6.752 4.522 19.199 1.00 97.62 338 GLN A N 1
ATOM 2829 C CA . GLN A 1 338 ? -8.132 5.011 19.252 1.00 97.62 338 GLN A CA 1
ATOM 2830 C C . GLN A 1 338 ? -9.009 4.159 20.176 1.00 97.62 338 GLN A C 1
ATOM 2832 O O . GLN A 1 338 ? -9.803 4.719 20.937 1.00 97.62 338 GLN A O 1
ATOM 2837 N N . LEU A 1 339 ? -8.843 2.832 20.173 1.00 98.12 339 LEU A N 1
ATOM 2838 C CA . LEU A 1 339 ? -9.522 1.943 21.120 1.00 98.12 339 LEU A CA 1
ATOM 2839 C C . LEU A 1 339 ? -9.109 2.243 22.568 1.00 98.12 339 LEU A C 1
ATOM 2841 O O . LEU A 1 339 ? -9.975 2.355 23.437 1.00 98.12 339 LEU A O 1
ATOM 2845 N N . GLU A 1 340 ? -7.820 2.466 22.830 1.00 98.00 340 GLU A N 1
ATOM 2846 C CA . GLU A 1 340 ? -7.302 2.845 24.155 1.00 98.00 340 GLU A CA 1
ATOM 2847 C C . GLU A 1 340 ? -7.839 4.208 24.628 1.00 98.00 340 GLU A C 1
ATOM 2849 O O . GLU A 1 340 ? -8.217 4.378 25.796 1.00 98.00 340 GLU A O 1
ATOM 2854 N N . LYS A 1 341 ? -7.948 5.183 23.716 1.00 98.31 341 LYS A N 1
ATOM 2855 C CA . LYS A 1 341 ? -8.589 6.479 23.993 1.00 98.31 341 LYS A CA 1
ATOM 2856 C C . LYS A 1 341 ? -10.076 6.314 24.300 1.00 98.31 341 LYS A C 1
ATOM 2858 O O . LYS A 1 341 ? -10.556 6.883 25.281 1.00 98.31 341 LYS A O 1
ATOM 2863 N N . LYS A 1 342 ? -10.800 5.507 23.513 1.00 98.06 342 LYS A N 1
ATOM 2864 C CA . LYS A 1 342 ? -12.220 5.196 23.750 1.00 98.06 342 LYS A CA 1
ATOM 2865 C C . LYS A 1 342 ? -12.411 4.533 25.116 1.00 98.06 342 LYS A C 1
ATOM 2867 O O . LYS A 1 342 ? -13.267 4.967 25.882 1.00 98.06 342 LYS A O 1
ATOM 2872 N N . ARG A 1 343 ? -11.576 3.549 25.455 1.00 98.38 343 ARG A N 1
ATOM 2873 C CA . ARG A 1 343 ? -11.550 2.884 26.766 1.00 98.38 343 ARG A CA 1
ATOM 2874 C C . ARG A 1 343 ? -11.350 3.884 27.904 1.00 98.38 343 ARG A C 1
ATOM 2876 O O . ARG A 1 343 ? -12.111 3.872 28.866 1.00 98.38 343 ARG A O 1
ATOM 2883 N N . SER A 1 344 ? -10.373 4.781 27.774 1.00 98.50 344 SER A N 1
ATOM 2884 C CA . SER A 1 344 ? -10.091 5.813 28.780 1.00 98.50 344 SER A CA 1
ATOM 2885 C C . SER A 1 344 ? -11.263 6.785 28.962 1.00 98.50 344 SER A C 1
ATOM 2887 O O . SER A 1 344 ? -11.578 7.160 30.091 1.00 98.50 344 SER A O 1
ATOM 2889 N N . SER A 1 345 ? -11.948 7.151 27.872 1.00 98.25 345 SER A N 1
ATOM 2890 C CA . SER A 1 345 ? -13.165 7.973 27.918 1.00 98.25 345 SER A CA 1
ATOM 2891 C C . SER A 1 345 ? -14.307 7.256 28.640 1.00 98.25 345 SER A C 1
ATOM 2893 O O . SER A 1 345 ? -14.875 7.818 29.569 1.00 98.25 345 SER A O 1
ATOM 2895 N N . VAL A 1 346 ? -14.601 6.001 28.277 1.00 98.19 346 VAL A N 1
ATOM 2896 C CA . VAL A 1 346 ? -15.653 5.194 28.927 1.00 98.19 346 VAL A CA 1
ATOM 2897 C C . VAL A 1 346 ? -15.348 4.983 30.411 1.00 98.19 346 VAL A C 1
ATOM 2899 O O . VAL A 1 346 ? -16.244 5.068 31.244 1.00 98.19 346 VAL A O 1
ATOM 2902 N N . GLN A 1 347 ? -14.080 4.764 30.771 1.00 98.38 347 GLN A N 1
ATOM 2903 C CA . GLN A 1 347 ? -13.664 4.630 32.167 1.00 98.38 347 GLN A CA 1
ATOM 2904 C C . GLN A 1 347 ? -13.870 5.925 32.964 1.00 98.38 347 GLN A C 1
ATOM 2906 O O . GLN A 1 347 ? -14.218 5.867 34.144 1.00 98.38 347 GLN A O 1
ATOM 2911 N N . LYS A 1 348 ? -13.640 7.088 32.346 1.00 98.31 348 LYS A N 1
ATOM 2912 C CA . LYS A 1 348 ? -13.923 8.382 32.969 1.00 98.31 348 LYS A CA 1
ATOM 2913 C C . LYS A 1 348 ? -15.427 8.569 33.174 1.00 98.31 348 LYS A C 1
ATOM 2915 O O . LYS A 1 348 ? -15.837 8.847 34.294 1.00 98.31 348 LYS A O 1
ATOM 2920 N N . ASP A 1 349 ? -16.228 8.332 32.136 1.00 97.38 349 ASP A N 1
ATOM 2921 C CA . ASP A 1 349 ? -17.689 8.465 32.203 1.00 97.38 349 ASP A CA 1
ATOM 2922 C C . ASP A 1 349 ? -18.303 7.520 33.252 1.00 97.38 349 ASP A C 1
ATOM 2924 O O . ASP A 1 349 ? -19.220 7.906 33.974 1.00 97.38 349 ASP A O 1
ATOM 2928 N N . LEU A 1 350 ? -17.760 6.303 33.382 1.00 97.75 350 LEU A N 1
ATOM 2929 C CA . LEU A 1 350 ? -18.131 5.345 34.423 1.00 97.75 350 LEU A CA 1
ATOM 2930 C C . LEU A 1 350 ? -17.887 5.907 35.829 1.00 97.75 350 LEU A C 1
ATOM 2932 O O . LEU A 1 350 ? -18.784 5.844 36.665 1.00 97.75 350 LEU A O 1
ATOM 2936 N N . LYS A 1 351 ? -16.698 6.467 36.087 1.00 97.94 351 LYS A N 1
ATOM 2937 C CA . LYS A 1 351 ? -16.365 7.064 37.392 1.00 97.94 351 LYS A CA 1
ATOM 2938 C C . LYS A 1 351 ? -17.267 8.253 37.710 1.00 97.94 351 LYS A C 1
ATOM 2940 O O . LYS A 1 351 ? -17.780 8.339 38.822 1.00 97.94 351 LYS A O 1
ATOM 2945 N N . ASP A 1 352 ? -17.490 9.129 36.733 1.00 95.81 352 ASP A N 1
ATOM 2946 C CA . ASP A 1 352 ? -18.341 10.310 36.893 1.00 95.81 352 ASP A CA 1
ATOM 2947 C C . ASP A 1 352 ? -19.793 9.905 37.228 1.00 95.81 352 ASP A C 1
ATOM 2949 O O . ASP A 1 352 ? -20.410 10.475 38.132 1.00 95.81 352 ASP A O 1
ATOM 2953 N N . ASP A 1 353 ? -20.338 8.885 36.553 1.00 95.06 353 ASP A N 1
ATOM 2954 C CA . ASP A 1 353 ? -21.693 8.391 36.823 1.00 95.06 353 ASP A CA 1
ATOM 2955 C C . ASP A 1 353 ? -21.785 7.592 38.147 1.00 95.06 353 ASP A C 1
ATOM 2957 O O . ASP A 1 353 ? -22.799 7.694 38.842 1.00 95.06 353 ASP A O 1
ATOM 2961 N N . GLU A 1 354 ? -20.739 6.858 38.557 1.00 96.31 354 GLU A N 1
ATOM 2962 C CA . GLU A 1 354 ? -20.652 6.220 39.887 1.00 96.31 354 GLU A CA 1
ATOM 2963 C C . GLU A 1 354 ? -20.624 7.266 41.018 1.00 96.31 354 GLU A C 1
ATOM 2965 O O . GLU A 1 354 ? -21.300 7.111 42.042 1.00 96.31 354 GLU A O 1
ATOM 2970 N N . GLU A 1 355 ? -19.897 8.372 40.840 1.00 95.19 355 GLU A N 1
ATOM 2971 C CA . GLU A 1 355 ? -19.915 9.501 41.774 1.00 95.19 355 GLU A CA 1
ATOM 2972 C C . GLU A 1 355 ? -21.290 10.178 41.849 1.00 95.19 355 GLU A C 1
ATOM 2974 O O . GLU A 1 355 ? -21.752 10.522 42.944 1.00 95.19 355 GLU A O 1
ATOM 2979 N N . ASP A 1 356 ? -21.956 10.375 40.708 1.00 92.31 356 ASP A N 1
ATOM 2980 C CA . ASP A 1 356 ? -23.306 10.939 40.648 1.00 92.31 356 ASP A CA 1
ATOM 2981 C C . ASP A 1 356 ? -24.328 10.026 41.348 1.00 92.31 356 ASP A C 1
ATOM 2983 O O . ASP A 1 356 ? -25.159 10.517 42.121 1.00 92.31 356 ASP A O 1
ATOM 2987 N N . LEU A 1 357 ? -24.235 8.704 41.163 1.00 93.69 357 LEU A N 1
ATOM 2988 C CA . LEU A 1 357 ? -25.081 7.735 41.861 1.00 93.69 357 LEU A CA 1
ATOM 2989 C C . LEU A 1 357 ? -24.865 7.795 43.383 1.00 93.69 357 LEU A C 1
ATOM 2991 O O . LEU A 1 357 ? -25.834 7.878 44.139 1.00 93.69 357 LEU A O 1
ATOM 2995 N N . ASN A 1 358 ? -23.614 7.859 43.847 1.00 93.94 358 ASN A N 1
ATOM 2996 C CA . ASN A 1 358 ? -23.289 7.995 45.274 1.00 93.94 358 ASN A CA 1
ATOM 2997 C C . ASN A 1 358 ? -23.823 9.307 45.884 1.00 93.94 358 ASN A C 1
ATOM 2999 O O . ASN A 1 358 ? -24.304 9.338 47.026 1.00 93.94 358 ASN A O 1
ATOM 3003 N N . LYS A 1 359 ? -23.793 10.411 45.125 1.00 92.44 359 LYS A N 1
ATOM 3004 C CA . LYS A 1 359 ? -24.410 11.685 45.536 1.00 92.44 359 LYS A CA 1
ATOM 3005 C C . LYS A 1 359 ? -25.929 11.542 45.679 1.00 92.44 359 LYS A C 1
ATOM 3007 O O . LYS A 1 359 ? -26.471 11.970 46.695 1.00 92.44 359 LYS A O 1
ATOM 3012 N N . LEU A 1 360 ? -26.600 10.882 44.733 1.00 89.75 360 LEU A N 1
ATOM 3013 C CA . LEU A 1 360 ? -28.047 10.645 44.803 1.00 89.75 360 LEU A CA 1
ATOM 3014 C C . LEU A 1 360 ? -28.444 9.722 45.964 1.00 89.75 360 LEU A C 1
ATOM 3016 O O . LEU A 1 360 ? -29.432 9.997 46.646 1.00 89.75 360 LEU A O 1
ATOM 3020 N N . ILE A 1 361 ? -27.671 8.664 46.230 1.00 89.94 361 ILE A N 1
ATOM 3021 C CA . ILE A 1 361 ? -27.890 7.760 47.373 1.00 89.94 361 ILE A CA 1
ATOM 3022 C C . ILE A 1 361 ? -27.757 8.521 48.701 1.00 89.94 361 ILE A C 1
ATOM 3024 O O . ILE A 1 361 ? -28.559 8.319 49.609 1.00 89.94 361 ILE A O 1
ATOM 3028 N N . SER A 1 362 ? -26.805 9.453 48.798 1.00 92.25 362 SER A N 1
ATOM 3029 C CA . SER A 1 362 ? -26.611 10.305 49.984 1.00 92.25 362 SER A CA 1
ATOM 3030 C C . SER A 1 362 ? -27.580 11.497 50.084 1.00 92.25 362 SER A C 1
ATOM 3032 O O . SER A 1 362 ? -27.413 12.353 50.953 1.00 92.25 362 SER A O 1
ATOM 3034 N N . GLY A 1 363 ? -28.589 11.580 49.209 1.00 86.56 363 GLY A N 1
ATOM 3035 C CA . GLY A 1 363 ? -29.591 12.652 49.209 1.00 86.56 363 GLY A CA 1
ATOM 3036 C C . GLY A 1 363 ? -29.081 14.003 48.693 1.00 86.56 363 GLY A C 1
ATOM 3037 O O . GLY A 1 363 ? -29.787 15.008 48.795 1.00 86.56 363 GLY A O 1
ATOM 3038 N N . LYS A 1 364 ? -27.867 14.058 48.129 1.00 85.62 364 LYS A N 1
ATOM 3039 C CA . LYS A 1 364 ? -27.303 15.269 47.522 1.00 85.62 364 LYS A CA 1
ATOM 3040 C C . LYS A 1 364 ? -27.852 15.438 46.104 1.00 85.62 364 LYS A C 1
ATOM 3042 O O . LYS A 1 364 ? -27.915 14.490 45.326 1.00 85.62 364 LYS A O 1
ATOM 3047 N N . LYS A 1 365 ? -28.227 16.670 45.745 1.00 77.44 365 LYS A N 1
ATOM 3048 C CA . LYS A 1 365 ? -28.676 17.001 44.383 1.00 77.44 365 LYS A CA 1
ATOM 3049 C C . LYS A 1 365 ? -27.487 16.957 43.417 1.00 77.44 365 LYS A C 1
ATOM 3051 O O . LYS A 1 365 ? -26.451 17.552 43.705 1.00 77.44 365 LYS A O 1
ATOM 3056 N N . THR A 1 366 ? -27.644 16.306 42.267 1.00 75.06 366 THR A N 1
ATOM 3057 C CA . THR A 1 366 ? -26.674 16.354 41.161 1.00 75.06 366 THR A CA 1
ATOM 3058 C C . THR A 1 366 ? -27.140 17.342 40.089 1.00 75.06 366 THR A C 1
ATOM 3060 O O . THR A 1 366 ? -28.334 17.602 39.942 1.00 75.06 366 THR A O 1
ATOM 3063 N N . VAL A 1 367 ? -26.204 17.910 39.320 1.00 69.44 367 VAL A N 1
ATOM 3064 C CA . VAL A 1 367 ? -26.508 18.907 38.268 1.00 69.44 367 VAL A CA 1
ATOM 3065 C C . VAL A 1 367 ? -27.424 18.319 37.181 1.00 69.44 367 VAL A C 1
ATOM 3067 O O . VAL A 1 367 ? -28.239 19.030 36.599 1.00 69.44 367 VAL A O 1
ATOM 3070 N N . LYS A 1 368 ? -27.357 16.999 36.962 1.00 66.50 368 LYS A N 1
ATOM 3071 C CA . LYS A 1 368 ? -28.199 16.254 36.012 1.00 66.50 368 LYS A CA 1
ATOM 3072 C C . LYS A 1 368 ? -29.624 15.962 36.533 1.00 66.50 368 LYS A C 1
ATOM 3074 O O . LYS A 1 368 ? -30.474 15.557 35.746 1.00 66.50 368 LYS A O 1
ATOM 3079 N N . ALA A 1 369 ? -29.917 16.169 37.823 1.00 59.34 369 ALA A N 1
ATOM 3080 C CA . ALA A 1 369 ? -31.130 15.663 38.483 1.00 59.34 369 ALA A CA 1
ATOM 3081 C C . ALA A 1 369 ? -32.391 16.544 38.367 1.00 59.34 369 ALA A C 1
ATOM 3083 O O . ALA A 1 369 ? -33.409 16.247 38.992 1.00 59.34 369 ALA A O 1
ATOM 3084 N N . ILE A 1 370 ? -32.371 17.630 37.591 1.00 62.00 370 ILE A N 1
ATOM 3085 C CA . ILE A 1 370 ? -33.409 18.675 37.686 1.00 62.00 370 ILE A CA 1
ATOM 3086 C C . ILE A 1 370 ? -34.778 18.254 37.091 1.00 62.00 370 ILE A C 1
ATOM 3088 O O . ILE A 1 370 ? -35.782 18.890 37.391 1.00 62.00 370 ILE A O 1
ATOM 3092 N N . PHE A 1 371 ? -34.875 17.156 36.325 1.00 64.38 371 PHE A N 1
ATOM 3093 C CA . PHE A 1 371 ? -36.071 16.873 35.503 1.00 64.38 371 PHE A CA 1
ATOM 3094 C C . PHE A 1 371 ? -36.733 15.486 35.668 1.00 64.38 371 PHE A C 1
ATOM 3096 O O . PHE A 1 371 ? -37.590 15.132 34.863 1.00 64.38 371 PHE A O 1
ATOM 3103 N N . SER A 1 372 ? -36.389 14.673 36.674 1.00 69.88 372 SER A N 1
ATOM 3104 C CA . SER A 1 372 ? -37.061 13.369 36.906 1.00 69.88 372 SER A CA 1
ATOM 3105 C C . SER A 1 372 ? -37.109 12.965 38.382 1.00 69.88 372 SER A C 1
ATOM 3107 O O . SER A 1 372 ? -36.436 13.564 39.219 1.00 69.88 372 SER A O 1
ATOM 3109 N N . SER A 1 373 ? -37.939 11.966 38.712 1.00 77.94 373 SER A N 1
ATOM 3110 C CA . SER A 1 373 ? -38.024 11.437 40.077 1.00 77.94 373 SER A CA 1
ATOM 3111 C C . SER A 1 373 ? -36.685 10.818 40.507 1.00 77.94 373 SER A C 1
ATOM 3113 O O . SER A 1 373 ? -36.015 10.159 39.710 1.00 77.94 373 SER A O 1
ATOM 3115 N N . SER A 1 374 ? -36.293 11.033 41.769 1.00 80.06 374 SER A N 1
ATOM 3116 C CA . SER A 1 374 ? -34.996 10.589 42.316 1.00 80.06 374 SER A CA 1
ATOM 3117 C C . SER A 1 374 ? -34.755 9.085 42.120 1.00 80.06 374 SER A C 1
ATOM 3119 O O . SER A 1 374 ? -33.650 8.664 41.791 1.00 80.06 374 SER A O 1
ATOM 3121 N N . GLU A 1 375 ? -35.806 8.272 42.240 1.00 85.75 375 GLU A N 1
ATOM 3122 C CA . GLU A 1 375 ? -35.702 6.815 42.121 1.00 85.75 375 GLU A CA 1
ATOM 3123 C C . GLU A 1 375 ? -35.524 6.344 40.669 1.00 85.75 375 GLU A C 1
ATOM 3125 O O . GLU A 1 375 ? -34.718 5.461 40.381 1.00 85.75 375 GLU A O 1
ATOM 3130 N N . GLU A 1 376 ? -36.208 6.986 39.720 1.00 87.00 376 GLU A N 1
ATOM 3131 C CA . GLU A 1 376 ? -36.041 6.689 38.295 1.00 87.00 376 GLU A CA 1
ATOM 3132 C C . GLU A 1 376 ? -34.644 7.089 37.793 1.00 87.00 376 GLU A C 1
ATOM 3134 O O . GLU A 1 376 ? -34.058 6.401 36.955 1.00 87.00 376 GLU A O 1
ATOM 3139 N N . GLN A 1 377 ? -34.086 8.180 38.326 1.00 86.94 377 GLN A N 1
ATOM 3140 C CA . GLN A 1 377 ? -32.727 8.624 38.011 1.00 86.94 377 GLN A CA 1
ATOM 3141 C C . GLN A 1 377 ? -31.668 7.634 38.493 1.00 86.94 377 GLN A C 1
ATOM 3143 O O . GLN A 1 377 ? -30.763 7.312 37.723 1.00 86.94 377 GLN A O 1
ATOM 3148 N N . LYS A 1 378 ? -31.799 7.118 39.723 1.00 90.06 378 LYS A N 1
ATOM 3149 C CA . LYS A 1 378 ? -30.899 6.080 40.249 1.00 90.06 378 LYS A CA 1
ATOM 3150 C C . LYS A 1 378 ? -30.901 4.850 39.349 1.00 90.06 378 LYS A C 1
ATOM 3152 O O . LYS A 1 378 ? -29.845 4.466 38.865 1.00 90.06 378 LYS A O 1
ATOM 3157 N N . LYS A 1 379 ? -32.084 4.322 39.012 1.00 92.75 379 LYS A N 1
ATOM 3158 C CA . LYS A 1 379 ? -32.208 3.135 38.151 1.00 92.75 379 LYS A CA 1
ATOM 3159 C C . LYS A 1 379 ? -31.597 3.341 36.758 1.00 92.75 379 LYS A C 1
ATOM 3161 O O . LYS A 1 379 ? -30.970 2.434 36.207 1.00 92.75 379 LYS A O 1
ATOM 3166 N N . LYS A 1 380 ? -31.770 4.532 36.167 1.00 92.38 380 LYS A N 1
ATOM 3167 C CA . LYS A 1 380 ? -31.146 4.886 34.879 1.00 92.38 380 LYS A CA 1
ATOM 3168 C C . LYS A 1 380 ? -29.620 4.937 34.980 1.00 92.38 380 LYS A C 1
ATOM 3170 O O . LYS A 1 380 ? -28.954 4.429 34.081 1.00 92.38 380 LYS A O 1
ATOM 3175 N N . LEU A 1 381 ? -29.078 5.521 36.051 1.00 93.44 381 LEU A N 1
ATOM 3176 C CA . LEU A 1 381 ? -27.634 5.561 36.298 1.00 93.44 381 LEU A CA 1
ATOM 3177 C C . LEU A 1 381 ? -27.060 4.167 36.553 1.00 93.44 381 LEU A C 1
ATOM 3179 O O . LEU A 1 381 ? -26.064 3.828 35.931 1.00 93.44 381 LEU A O 1
ATOM 3183 N N . GLU A 1 382 ? -27.712 3.339 37.371 1.00 96.00 382 GLU A N 1
ATOM 3184 C CA . GLU A 1 382 ? -27.319 1.940 37.605 1.00 96.00 382 GLU A CA 1
ATOM 3185 C C . GLU A 1 382 ? -27.238 1.161 36.287 1.00 96.00 382 GLU A C 1
ATOM 3187 O O . GLU A 1 382 ? -26.203 0.584 35.966 1.00 96.00 382 GLU A O 1
ATOM 3192 N N . THR A 1 383 ? -28.283 1.250 35.455 1.00 96.81 383 THR A N 1
ATOM 3193 C CA . THR A 1 383 ? -28.306 0.590 34.137 1.00 96.81 383 THR A CA 1
ATOM 3194 C C . THR A 1 383 ? -27.160 1.073 33.240 1.00 96.81 383 THR A C 1
ATOM 3196 O O . THR A 1 383 ? -26.545 0.282 32.528 1.00 96.81 383 THR A O 1
ATOM 3199 N N . LYS A 1 384 ? -26.860 2.377 33.255 1.00 96.56 384 LYS A N 1
ATOM 3200 C CA . LYS A 1 384 ? -25.785 2.969 32.449 1.00 96.56 384 LYS A CA 1
ATOM 3201 C C . LYS A 1 384 ? -24.394 2.566 32.955 1.00 96.56 384 LYS A C 1
ATOM 3203 O O . LYS A 1 384 ? -23.522 2.261 32.146 1.00 96.56 384 LYS A O 1
ATOM 3208 N N . ILE A 1 385 ? -24.203 2.513 34.272 1.00 97.69 385 ILE A N 1
ATOM 3209 C CA . ILE A 1 385 ? -22.980 2.027 34.925 1.00 97.69 385 ILE A CA 1
ATOM 3210 C C . ILE A 1 385 ? -22.723 0.570 34.535 1.00 97.69 385 ILE A C 1
ATOM 3212 O O . ILE A 1 385 ? -21.606 0.234 34.139 1.00 97.69 385 ILE A O 1
ATOM 3216 N N . ASP A 1 386 ? -23.748 -0.283 34.572 1.00 98.06 386 ASP A N 1
ATOM 3217 C CA . ASP A 1 386 ? -23.625 -1.686 34.166 1.00 98.06 386 ASP A CA 1
ATOM 3218 C C . ASP A 1 386 ? -23.255 -1.816 32.682 1.00 98.06 386 ASP A C 1
ATOM 3220 O O . ASP A 1 386 ? -22.351 -2.577 32.327 1.00 98.06 386 ASP A O 1
ATOM 3224 N N . GLN A 1 387 ? -23.877 -1.014 31.810 1.00 97.44 387 GLN A N 1
ATOM 3225 C CA . GLN A 1 387 ? -23.517 -0.950 30.388 1.00 97.44 387 GLN A CA 1
ATOM 3226 C C . GLN A 1 387 ? -22.061 -0.512 30.178 1.00 97.44 387 GLN A C 1
ATOM 3228 O O . GLN A 1 387 ? -21.354 -1.115 29.370 1.00 97.44 387 GLN A O 1
ATOM 3233 N N . PHE A 1 388 ? -21.585 0.495 30.915 1.00 98.06 388 PHE A N 1
ATOM 3234 C CA . PHE A 1 388 ? -20.193 0.938 30.842 1.00 98.06 388 PHE A CA 1
ATOM 3235 C C . PHE A 1 388 ? -19.207 -0.105 31.363 1.00 98.06 388 PHE A C 1
ATOM 3237 O O . PHE A 1 388 ? -18.149 -0.269 30.764 1.00 98.06 388 PHE A O 1
ATOM 3244 N N . LYS A 1 389 ? -19.542 -0.848 32.423 1.00 98.31 389 LYS A N 1
ATOM 3245 C CA . LYS A 1 389 ? -18.706 -1.954 32.922 1.00 98.31 389 LYS A CA 1
ATOM 3246 C C . LYS A 1 389 ? -18.558 -3.061 31.880 1.00 98.31 389 LYS A C 1
ATOM 3248 O O . LYS A 1 389 ? -17.448 -3.550 31.665 1.00 98.31 389 LYS A O 1
ATOM 3253 N N . VAL A 1 390 ? -19.651 -3.424 31.206 1.00 98.06 390 VAL A N 1
ATOM 3254 C CA . VAL A 1 390 ? -19.628 -4.406 30.110 1.00 98.06 390 VAL A CA 1
ATOM 3255 C C . VAL A 1 390 ? -18.803 -3.892 28.929 1.00 98.06 390 VAL A C 1
ATOM 3257 O O . VAL A 1 390 ? -17.925 -4.603 28.447 1.00 98.06 390 VAL A O 1
ATOM 3260 N N . GLU A 1 391 ? -19.029 -2.653 28.487 1.00 97.75 391 GLU A N 1
ATOM 3261 C CA . GLU A 1 391 ? -18.267 -2.068 27.377 1.00 97.75 391 GLU A CA 1
ATOM 3262 C C . GLU A 1 391 ? -16.778 -1.927 27.716 1.00 97.75 391 GLU A C 1
ATOM 3264 O O . GLU A 1 391 ? -15.942 -2.186 26.857 1.00 97.75 391 GLU A O 1
ATOM 3269 N N . LEU A 1 392 ? -16.421 -1.578 28.958 1.00 98.38 392 LEU A N 1
ATOM 3270 C CA . LEU A 1 392 ? -15.027 -1.486 29.395 1.00 98.38 392 LEU A CA 1
ATOM 3271 C C . LEU A 1 392 ? -14.334 -2.851 29.322 1.00 98.38 392 LEU A C 1
ATOM 3273 O O . LEU A 1 392 ? -13.254 -2.946 28.747 1.00 98.38 392 LEU A O 1
ATOM 3277 N N . LYS A 1 393 ? -14.994 -3.912 29.809 1.00 98.38 393 LYS A N 1
ATOM 3278 C CA . LYS A 1 393 ? -14.495 -5.290 29.692 1.00 98.38 393 LYS A CA 1
ATOM 3279 C C . LYS A 1 393 ? -14.322 -5.710 28.229 1.00 98.38 393 LYS A C 1
ATOM 3281 O O . LYS A 1 393 ? -13.330 -6.348 27.885 1.00 98.38 393 LYS A O 1
ATOM 3286 N N . ASN A 1 394 ? -15.273 -5.353 27.366 1.00 98.31 394 ASN A N 1
ATOM 3287 C CA . ASN A 1 394 ? -15.173 -5.639 25.937 1.00 98.31 394 ASN A CA 1
ATOM 3288 C C . ASN A 1 394 ? -14.016 -4.863 25.294 1.00 98.31 394 ASN A C 1
ATOM 3290 O O . ASN A 1 394 ? -13.266 -5.429 24.509 1.00 98.31 394 ASN A O 1
ATOM 3294 N N . LEU A 1 395 ? -13.827 -3.587 25.636 1.00 98.56 395 LEU A N 1
ATOM 3295 C CA . LEU A 1 395 ? -12.707 -2.793 25.128 1.00 98.56 395 LEU A CA 1
ATOM 3296 C C . LEU A 1 395 ? -11.360 -3.341 25.602 1.00 98.56 395 LEU A C 1
ATOM 3298 O O . LEU A 1 395 ? -10.451 -3.426 24.786 1.00 98.56 395 LEU A O 1
ATOM 3302 N N . ASP A 1 396 ? -11.244 -3.758 26.865 1.00 98.38 396 ASP A N 1
ATOM 3303 C CA . ASP A 1 396 ? -10.046 -4.424 27.392 1.00 98.38 396 ASP A CA 1
ATOM 3304 C C . ASP A 1 396 ? -9.704 -5.678 26.572 1.00 98.38 396 ASP A C 1
ATOM 3306 O O . ASP A 1 396 ? -8.586 -5.808 26.073 1.00 98.38 396 ASP A O 1
ATOM 3310 N N . ASN A 1 397 ? -10.689 -6.557 26.356 1.00 98.00 397 ASN A N 1
ATOM 3311 C CA . ASN A 1 397 ? -10.510 -7.778 25.569 1.00 98.00 397 ASN A CA 1
ATOM 3312 C C . ASN A 1 397 ? -10.154 -7.475 24.102 1.00 98.00 397 ASN A C 1
ATOM 3314 O O . ASN A 1 397 ? -9.235 -8.063 23.538 1.00 98.00 397 ASN A O 1
ATOM 3318 N N . LEU A 1 398 ? -10.847 -6.523 23.473 1.00 98.31 398 LEU A N 1
ATOM 3319 C CA . LEU A 1 398 ? -10.566 -6.157 22.088 1.00 98.31 398 LEU A CA 1
ATOM 3320 C C . LEU A 1 398 ? -9.159 -5.563 21.935 1.00 98.31 398 LEU A C 1
ATOM 3322 O O . LEU A 1 398 ? -8.459 -5.921 20.992 1.00 98.31 398 LEU A O 1
ATOM 3326 N N . ILE A 1 399 ? -8.734 -4.685 22.850 1.00 98.50 399 ILE A N 1
ATOM 3327 C CA . ILE A 1 399 ? -7.377 -4.122 22.851 1.00 98.50 399 ILE A CA 1
ATOM 3328 C C . ILE A 1 399 ? -6.350 -5.245 22.995 1.00 98.50 399 ILE A C 1
ATOM 3330 O O . ILE A 1 399 ? -5.380 -5.262 22.244 1.00 98.50 399 ILE A O 1
ATOM 3334 N N . GLU A 1 400 ? -6.571 -6.210 23.890 1.00 98.25 400 GLU A N 1
ATOM 3335 C CA . GLU A 1 400 ? -5.695 -7.374 24.037 1.00 98.25 400 GLU A CA 1
ATOM 3336 C C . GLU A 1 400 ? -5.570 -8.172 22.727 1.00 98.25 400 GLU A C 1
ATOM 3338 O O . GLU A 1 400 ? -4.454 -8.448 22.279 1.00 98.25 400 GLU A O 1
ATOM 3343 N N . ILE A 1 401 ? -6.692 -8.500 22.077 1.00 98.12 401 ILE A N 1
ATOM 3344 C CA . ILE A 1 401 ? -6.688 -9.238 20.805 1.00 98.12 401 ILE A CA 1
ATOM 3345 C C . ILE A 1 401 ? -5.959 -8.438 19.714 1.00 98.12 401 ILE A C 1
ATOM 3347 O O . ILE A 1 401 ? -5.118 -8.986 19.002 1.00 98.12 401 ILE A O 1
ATOM 3351 N N . VAL A 1 402 ? -6.234 -7.136 19.601 1.00 98.38 402 VAL A N 1
ATOM 3352 C CA . VAL A 1 402 ? -5.582 -6.239 18.634 1.00 98.38 402 VAL A CA 1
ATOM 3353 C C . VAL A 1 402 ? -4.073 -6.163 18.871 1.00 98.38 402 VAL A C 1
ATOM 3355 O O . VAL A 1 402 ? -3.301 -6.244 17.916 1.00 98.38 402 VAL A O 1
ATOM 3358 N N . THR A 1 403 ? -3.634 -6.069 20.128 1.00 98.50 403 THR A N 1
ATOM 3359 C CA . THR A 1 403 ? -2.212 -6.101 20.501 1.00 98.50 403 THR A CA 1
ATOM 3360 C C . THR A 1 403 ? -1.546 -7.389 20.028 1.00 98.50 403 THR A C 1
ATOM 3362 O O . THR A 1 403 ? -0.472 -7.332 19.426 1.00 98.50 403 THR A O 1
ATOM 3365 N N . LYS A 1 404 ? -2.191 -8.546 20.228 1.00 98.19 404 LYS A N 1
ATOM 3366 C CA . LYS A 1 404 ? -1.666 -9.835 19.756 1.00 98.19 404 LYS A CA 1
ATOM 3367 C C . LYS A 1 404 ? -1.611 -9.905 18.231 1.00 98.19 404 LYS A C 1
ATOM 3369 O O . LYS A 1 404 ? -0.572 -10.265 17.689 1.00 98.19 404 LYS A O 1
ATOM 3374 N N . ILE A 1 405 ? -2.669 -9.498 17.527 1.00 97.81 405 ILE A N 1
ATOM 3375 C CA . ILE A 1 405 ? -2.693 -9.482 16.054 1.00 97.81 405 ILE A CA 1
ATOM 3376 C C . ILE A 1 405 ? -1.552 -8.614 15.507 1.00 97.81 405 ILE A C 1
ATOM 3378 O O . ILE A 1 405 ? -0.746 -9.091 14.705 1.00 97.81 405 ILE A O 1
ATOM 3382 N N . ILE A 1 406 ? -1.418 -7.371 15.982 1.00 98.25 406 ILE A N 1
ATOM 3383 C CA . ILE A 1 406 ? -0.357 -6.469 15.519 1.00 98.25 406 ILE A CA 1
ATOM 3384 C C . ILE A 1 406 ? 1.022 -7.059 15.847 1.00 98.25 406 ILE A C 1
ATOM 3386 O O . ILE A 1 406 ? 1.881 -7.178 14.970 1.00 98.25 406 ILE A O 1
ATOM 3390 N N . GLY A 1 407 ? 1.236 -7.424 17.113 1.00 97.69 407 GLY A N 1
ATOM 3391 C CA . GLY A 1 407 ? 2.537 -7.823 17.640 1.00 97.69 407 GLY A CA 1
ATOM 3392 C C . GLY A 1 407 ? 3.038 -9.173 17.127 1.00 97.69 407 GLY A C 1
ATOM 3393 O O . GLY A 1 407 ? 4.236 -9.320 16.880 1.00 97.69 407 GLY A O 1
ATOM 3394 N N . MET A 1 408 ? 2.144 -10.147 16.952 1.00 96.75 408 MET A N 1
ATOM 3395 C CA . MET A 1 408 ? 2.493 -11.540 16.648 1.00 96.75 408 MET A CA 1
ATOM 3396 C C . MET A 1 408 ? 2.306 -11.904 15.176 1.00 96.75 408 MET A C 1
ATOM 3398 O O . MET A 1 408 ? 2.990 -12.796 14.683 1.00 96.75 408 MET A O 1
ATOM 3402 N N . VAL A 1 409 ? 1.394 -11.232 14.466 1.00 95.81 409 VAL A N 1
ATOM 3403 C CA . VAL A 1 409 ? 1.043 -11.585 13.083 1.00 95.81 409 VAL A CA 1
ATOM 3404 C C . VAL A 1 409 ? 1.488 -10.496 12.118 1.00 95.81 409 VAL A C 1
ATOM 3406 O O . VAL A 1 409 ? 2.301 -10.739 11.225 1.00 95.81 409 VAL A O 1
ATOM 3409 N N . GLU A 1 410 ? 0.973 -9.281 12.294 1.00 97.38 410 GLU A N 1
ATOM 3410 C CA . GLU A 1 410 ? 1.093 -8.230 11.284 1.00 97.38 410 GLU A CA 1
ATOM 3411 C C . GLU A 1 410 ? 2.540 -7.757 11.107 1.00 97.38 410 GLU A C 1
ATOM 3413 O O . GLU A 1 410 ? 3.015 -7.667 9.973 1.00 97.38 410 GLU A O 1
ATOM 3418 N N . ILE A 1 411 ? 3.273 -7.507 12.203 1.00 98.12 411 ILE A N 1
ATOM 3419 C CA . ILE A 1 411 ? 4.668 -7.032 12.134 1.00 98.12 411 ILE A CA 1
ATOM 3420 C C . ILE A 1 411 ? 5.556 -8.039 11.396 1.00 98.12 411 ILE A C 1
ATOM 3422 O O . ILE A 1 411 ? 6.331 -7.664 10.510 1.00 98.12 411 ILE A O 1
ATOM 3426 N N . ASP A 1 412 ? 5.454 -9.320 11.745 1.00 97.25 412 ASP A N 1
ATOM 3427 C CA . ASP A 1 412 ? 6.337 -10.349 11.198 1.00 97.25 412 ASP A CA 1
ATOM 3428 C C . ASP A 1 412 ? 5.976 -10.669 9.741 1.00 97.25 412 ASP A C 1
ATOM 3430 O O . ASP A 1 412 ? 6.874 -10.783 8.896 1.00 97.25 412 ASP A O 1
ATOM 3434 N N . ARG A 1 413 ? 4.676 -10.689 9.404 1.00 96.19 413 ARG A N 1
ATOM 3435 C CA . ARG A 1 413 ? 4.217 -10.791 8.012 1.00 96.19 413 ARG A CA 1
ATOM 3436 C C . ARG A 1 413 ? 4.741 -9.628 7.172 1.00 96.19 413 ARG A C 1
ATOM 3438 O O . ARG A 1 413 ? 5.341 -9.862 6.123 1.00 96.19 413 ARG A O 1
ATOM 3445 N N . PHE A 1 414 ? 4.576 -8.390 7.640 1.00 96.69 414 PHE A N 1
ATOM 3446 C CA . PHE A 1 414 ? 5.016 -7.198 6.914 1.00 96.69 414 PHE A CA 1
ATOM 3447 C C . PHE A 1 414 ? 6.525 -7.217 6.659 1.00 96.69 414 PHE A C 1
ATOM 3449 O O . PHE A 1 414 ? 6.959 -7.022 5.526 1.00 96.69 414 PHE A O 1
ATOM 3456 N N . ARG A 1 415 ? 7.342 -7.543 7.671 1.00 97.06 415 ARG A N 1
ATOM 3457 C CA . ARG A 1 415 ? 8.801 -7.688 7.511 1.00 97.06 415 ARG A CA 1
ATOM 3458 C C . ARG A 1 415 ? 9.170 -8.713 6.442 1.00 97.06 415 ARG A C 1
ATOM 3460 O O . ARG A 1 415 ? 10.036 -8.441 5.607 1.00 97.06 415 ARG A O 1
ATOM 3467 N N . LYS A 1 416 ? 8.523 -9.882 6.464 1.00 95.50 416 LYS A N 1
ATOM 3468 C CA . LYS A 1 416 ? 8.758 -10.949 5.485 1.00 95.50 416 LYS A CA 1
ATOM 3469 C C . LYS A 1 416 ? 8.407 -10.480 4.073 1.00 95.50 416 LYS A C 1
ATOM 3471 O O . LYS A 1 416 ? 9.222 -10.623 3.166 1.00 95.50 416 LYS A O 1
ATOM 3476 N N . GLU A 1 417 ? 7.231 -9.883 3.893 1.00 93.25 417 GLU A N 1
ATOM 3477 C CA . GLU A 1 417 ? 6.781 -9.379 2.593 1.00 93.25 417 GLU A CA 1
ATOM 3478 C C . GLU A 1 417 ? 7.702 -8.291 2.030 1.00 93.25 417 GLU A C 1
ATOM 3480 O O . GLU A 1 417 ? 8.058 -8.340 0.849 1.00 93.25 417 GLU A O 1
ATOM 3485 N N . LYS A 1 418 ? 8.136 -7.335 2.863 1.00 94.75 418 LYS A N 1
ATOM 3486 C CA . LYS A 1 418 ? 9.033 -6.255 2.425 1.00 94.75 418 LYS A CA 1
ATOM 3487 C C . LYS A 1 418 ? 10.401 -6.772 2.014 1.00 94.75 418 LYS A C 1
ATOM 3489 O O . LYS A 1 418 ? 10.889 -6.392 0.954 1.00 94.75 418 LYS A O 1
ATOM 3494 N N . ARG A 1 419 ? 10.964 -7.721 2.767 1.00 95.69 419 ARG A N 1
ATOM 3495 C CA . ARG A 1 419 ? 12.217 -8.394 2.395 1.00 95.69 419 ARG A CA 1
ATOM 3496 C C . ARG A 1 419 ? 12.107 -9.091 1.038 1.00 95.69 419 ARG A C 1
ATOM 3498 O O . ARG A 1 419 ? 12.966 -8.902 0.184 1.00 95.69 419 ARG A O 1
ATOM 3505 N N . MET A 1 420 ? 11.046 -9.871 0.823 1.00 92.69 420 MET A N 1
ATOM 3506 C CA . MET A 1 420 ? 10.842 -10.575 -0.450 1.00 92.69 420 MET A CA 1
ATOM 3507 C C . MET A 1 420 ? 10.678 -9.602 -1.621 1.00 92.69 420 MET A C 1
ATOM 3509 O O . MET A 1 420 ? 11.289 -9.799 -2.668 1.00 92.69 420 MET A O 1
ATOM 3513 N N . THR A 1 421 ? 9.893 -8.539 -1.430 1.00 91.88 421 THR A N 1
ATOM 3514 C CA . THR A 1 421 ? 9.686 -7.506 -2.456 1.00 91.88 421 THR A CA 1
ATOM 3515 C C . THR A 1 421 ? 11.004 -6.825 -2.816 1.00 91.88 421 THR A C 1
ATOM 3517 O O . THR A 1 421 ? 11.319 -6.698 -3.995 1.00 91.88 421 THR A O 1
ATOM 3520 N N . PHE A 1 422 ? 11.807 -6.452 -1.816 1.00 95.69 422 PHE A N 1
ATOM 3521 C CA . PHE A 1 422 ? 13.110 -5.820 -2.018 1.00 95.69 422 PHE A CA 1
ATOM 3522 C C . PHE A 1 422 ? 14.047 -6.673 -2.881 1.00 95.69 422 PHE A C 1
ATOM 3524 O O . PHE A 1 422 ? 14.576 -6.184 -3.878 1.00 95.69 422 PHE A O 1
ATOM 3531 N N . HIS A 1 423 ? 14.207 -7.960 -2.555 1.00 94.75 423 HIS A N 1
ATOM 3532 C CA . HIS A 1 423 ? 15.071 -8.851 -3.335 1.00 94.75 423 HIS A CA 1
ATOM 3533 C C . HIS A 1 423 ? 14.587 -9.028 -4.777 1.00 94.75 423 HIS A C 1
ATOM 3535 O O . HIS A 1 423 ? 15.397 -8.968 -5.697 1.00 94.75 423 HIS A O 1
ATOM 3541 N N . ARG A 1 424 ? 13.274 -9.185 -4.987 1.00 91.81 424 ARG A N 1
ATOM 3542 C CA . ARG A 1 424 ? 12.694 -9.307 -6.334 1.00 91.81 424 ARG A CA 1
ATOM 3543 C C . ARG A 1 424 ? 12.915 -8.050 -7.164 1.00 91.81 424 ARG A C 1
ATOM 3545 O O . ARG A 1 424 ? 13.313 -8.146 -8.317 1.00 91.81 424 ARG A O 1
ATOM 3552 N N . VAL A 1 425 ? 12.692 -6.874 -6.577 1.00 92.19 425 VAL A N 1
ATOM 3553 C CA . VAL A 1 425 ? 12.929 -5.597 -7.262 1.00 92.19 425 VAL A CA 1
ATOM 3554 C C . VAL A 1 425 ? 14.403 -5.443 -7.620 1.00 92.19 425 VAL A C 1
ATOM 3556 O O . VAL A 1 425 ? 14.701 -5.082 -8.754 1.00 92.19 425 VAL A O 1
ATOM 3559 N N . LEU A 1 426 ? 15.325 -5.739 -6.698 1.00 95.06 426 LEU A N 1
ATOM 3560 C CA . LEU A 1 426 ? 16.758 -5.666 -6.988 1.00 95.06 426 LEU A CA 1
ATOM 3561 C C . LEU A 1 426 ? 17.179 -6.621 -8.103 1.00 95.06 426 LEU A C 1
ATOM 3563 O O . LEU A 1 426 ? 17.990 -6.234 -8.940 1.00 95.06 426 LEU A O 1
ATOM 3567 N N . GLN A 1 427 ? 16.609 -7.825 -8.147 1.00 91.88 427 GLN A N 1
ATOM 3568 C CA . GLN A 1 427 ? 16.845 -8.761 -9.239 1.00 91.88 427 GLN A CA 1
ATOM 3569 C C . GLN A 1 427 ? 16.381 -8.172 -10.578 1.00 91.88 427 GLN A C 1
ATOM 3571 O O . GLN A 1 427 ? 17.170 -8.110 -11.513 1.00 91.88 427 GLN A O 1
ATOM 3576 N N . CYS A 1 428 ? 15.167 -7.613 -10.653 1.00 89.19 428 CYS A N 1
ATOM 3577 C CA . CYS A 1 428 ? 14.688 -6.956 -11.876 1.00 89.19 428 CYS A CA 1
ATOM 3578 C C . CYS A 1 428 ? 15.557 -5.772 -12.307 1.00 89.19 428 CYS A C 1
ATOM 3580 O O . CYS A 1 428 ? 15.761 -5.555 -13.500 1.00 89.19 428 CYS A O 1
ATOM 3582 N N . VAL A 1 429 ? 16.045 -4.982 -11.349 1.00 91.50 429 VAL A N 1
ATOM 3583 C CA . VAL A 1 429 ? 16.943 -3.853 -11.622 1.00 91.50 429 VAL A CA 1
ATOM 3584 C C . VAL A 1 429 ? 18.264 -4.361 -12.191 1.00 91.50 429 VAL A C 1
ATOM 3586 O O . VAL A 1 429 ? 18.717 -3.835 -13.205 1.00 91.50 429 VAL A O 1
ATOM 3589 N N . ALA A 1 430 ? 18.853 -5.390 -11.575 1.00 92.38 430 ALA A N 1
ATOM 3590 C CA . ALA A 1 430 ? 20.098 -5.998 -12.030 1.00 92.38 430 ALA A CA 1
ATOM 3591 C C . ALA A 1 430 ? 19.948 -6.597 -13.435 1.00 92.38 430 ALA A C 1
ATOM 3593 O O . ALA A 1 430 ? 20.712 -6.237 -14.327 1.00 92.38 430 ALA A O 1
ATOM 3594 N N . ASP A 1 431 ? 18.921 -7.418 -13.657 1.00 88.19 431 ASP A N 1
ATOM 3595 C CA . ASP A 1 431 ? 18.642 -8.036 -14.955 1.00 88.19 431 ASP A CA 1
ATOM 3596 C C . ASP A 1 431 ? 18.421 -6.969 -16.036 1.00 88.19 431 ASP A C 1
ATOM 3598 O O . ASP A 1 431 ? 18.964 -7.061 -17.140 1.00 88.19 431 ASP A O 1
ATOM 3602 N N . SER A 1 432 ? 17.683 -5.902 -15.704 1.00 88.00 432 SER A N 1
ATOM 3603 C CA . SER A 1 432 ? 17.450 -4.781 -16.613 1.00 88.00 432 SER A CA 1
ATOM 3604 C C . SER A 1 432 ? 18.736 -4.027 -16.951 1.00 88.00 432 SER A C 1
ATOM 3606 O O . SER A 1 432 ? 18.921 -3.671 -18.112 1.00 88.00 432 SER A O 1
ATOM 3608 N N . GLU A 1 433 ? 19.619 -3.756 -15.986 1.00 90.25 433 GLU A N 1
ATOM 3609 C CA . GLU A 1 433 ? 20.878 -3.049 -16.258 1.00 90.25 433 GLU A CA 1
ATOM 3610 C C . GLU A 1 433 ? 21.898 -3.918 -16.998 1.00 90.25 433 GLU A C 1
ATOM 3612 O O . GLU A 1 433 ? 22.619 -3.402 -17.855 1.00 90.25 433 GLU A O 1
ATOM 3617 N N . ILE A 1 434 ? 21.922 -5.228 -16.741 1.00 88.81 434 ILE A N 1
ATOM 3618 C CA . ILE A 1 434 ? 22.726 -6.185 -17.510 1.00 88.81 434 ILE A CA 1
ATOM 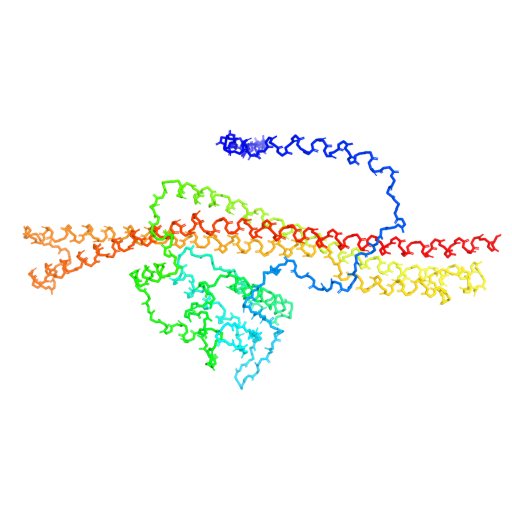3619 C C . ILE A 1 434 ? 22.269 -6.177 -18.970 1.00 88.81 434 ILE A C 1
ATOM 3621 O O . ILE A 1 434 ? 23.095 -5.987 -19.861 1.00 88.81 434 ILE A O 1
ATOM 3625 N N . CYS A 1 435 ? 20.960 -6.299 -19.218 1.00 86.19 435 CYS A N 1
ATOM 3626 C CA . CYS A 1 435 ? 20.409 -6.243 -20.572 1.00 86.19 435 CYS A CA 1
ATOM 3627 C C . CYS A 1 435 ? 20.727 -4.904 -21.255 1.00 86.19 435 CYS A C 1
ATOM 3629 O O . CYS A 1 435 ? 21.224 -4.899 -22.378 1.00 86.19 435 CYS A O 1
ATOM 3631 N N . ASN A 1 436 ? 20.524 -3.777 -20.562 1.00 85.75 436 ASN A N 1
ATOM 3632 C CA . ASN A 1 436 ? 20.846 -2.445 -21.088 1.00 85.75 436 ASN A CA 1
ATOM 3633 C C . ASN A 1 436 ? 22.336 -2.315 -21.462 1.00 85.75 436 ASN A C 1
ATOM 3635 O O . ASN A 1 436 ? 22.674 -1.725 -22.488 1.00 85.75 436 ASN A O 1
ATOM 3639 N N . SER A 1 437 ? 23.231 -2.872 -20.643 1.00 89.00 437 SER A N 1
ATOM 3640 C CA . SER A 1 437 ? 24.679 -2.828 -20.881 1.00 89.00 437 SER A CA 1
ATOM 3641 C C . SER A 1 437 ? 25.099 -3.718 -22.051 1.00 89.00 437 SER A C 1
ATOM 3643 O O . SER A 1 437 ? 25.909 -3.295 -22.874 1.00 89.00 437 SER A O 1
ATOM 3645 N N . MET A 1 438 ? 24.530 -4.924 -22.159 1.00 87.38 438 MET A N 1
ATOM 3646 C CA . MET A 1 438 ? 24.749 -5.818 -23.302 1.00 87.38 438 MET A CA 1
ATOM 3647 C C . MET A 1 438 ? 24.285 -5.173 -24.604 1.00 87.38 438 MET A C 1
ATOM 3649 O O . MET A 1 438 ? 25.008 -5.217 -25.598 1.00 87.38 438 MET A O 1
ATOM 3653 N N . ASP A 1 439 ? 23.119 -4.527 -24.575 1.00 84.88 439 ASP A N 1
ATOM 3654 C CA . ASP A 1 439 ? 22.587 -3.810 -25.723 1.00 84.88 439 ASP A CA 1
ATOM 3655 C C . ASP A 1 439 ? 23.553 -2.683 -26.143 1.00 84.88 439 ASP A C 1
ATOM 3657 O O . ASP A 1 439 ? 23.986 -2.608 -27.293 1.00 84.88 439 ASP A O 1
ATOM 3661 N N . LEU A 1 440 ? 23.990 -1.842 -25.204 1.00 87.44 440 LEU A N 1
ATOM 3662 C CA . LEU A 1 440 ? 24.928 -0.761 -25.511 1.00 87.44 440 LEU A CA 1
ATOM 3663 C C . LEU A 1 440 ? 26.280 -1.277 -26.042 1.00 87.44 440 LEU A C 1
ATOM 3665 O O . LEU A 1 440 ? 26.845 -0.699 -26.970 1.00 87.44 440 LEU A O 1
ATOM 3669 N N . MET A 1 441 ? 26.797 -2.369 -25.475 1.00 90.00 441 MET A N 1
ATOM 3670 C CA . MET A 1 441 ? 28.033 -3.006 -25.933 1.00 90.00 441 MET A CA 1
ATOM 3671 C C . MET A 1 441 ? 27.891 -3.532 -27.366 1.00 90.00 441 MET A C 1
ATOM 3673 O O . MET A 1 441 ? 28.768 -3.297 -28.199 1.00 90.00 441 MET A O 1
ATOM 3677 N N . GLN A 1 442 ? 26.778 -4.204 -27.671 1.00 87.50 442 GLN A N 1
ATOM 3678 C CA . GLN A 1 442 ? 26.505 -4.725 -29.006 1.00 87.50 442 GLN A CA 1
ATOM 3679 C C . GLN A 1 442 ? 26.394 -3.593 -30.037 1.00 87.50 442 GLN A C 1
ATOM 3681 O O . GLN A 1 442 ? 26.968 -3.714 -31.120 1.00 87.50 442 GLN A O 1
ATOM 3686 N N . TYR A 1 443 ? 25.732 -2.483 -29.690 1.00 88.75 443 TYR A N 1
ATOM 3687 C CA . TYR A 1 443 ? 25.665 -1.291 -30.542 1.00 88.75 443 TYR A CA 1
ATOM 3688 C C . TYR A 1 443 ? 27.057 -0.793 -30.936 1.00 88.75 443 TYR A C 1
ATOM 3690 O O . TYR A 1 443 ? 27.388 -0.700 -32.119 1.00 88.75 443 TYR A O 1
ATOM 3698 N N . TRP A 1 444 ? 27.901 -0.510 -29.941 1.00 91.75 444 TRP A N 1
ATOM 3699 C CA . TRP A 1 444 ? 29.226 0.051 -30.191 1.00 91.75 444 TRP A CA 1
ATOM 3700 C C . TRP A 1 444 ? 30.171 -0.936 -30.874 1.00 91.75 444 TRP A C 1
ATOM 3702 O O . TRP A 1 444 ? 31.016 -0.507 -31.658 1.00 91.75 444 TRP A O 1
ATOM 3712 N N . SER A 1 445 ? 29.996 -2.244 -30.663 1.00 91.31 445 SER A N 1
ATOM 3713 C CA . SER A 1 445 ? 30.715 -3.265 -31.432 1.00 91.31 445 SER A CA 1
ATOM 3714 C C . SER A 1 445 ? 30.395 -3.170 -32.925 1.00 91.31 445 SER A C 1
ATOM 3716 O O . SER A 1 445 ? 31.315 -3.167 -33.735 1.00 91.31 445 SER A O 1
ATOM 3718 N N . GLN A 1 446 ? 29.121 -3.010 -33.305 1.00 90.25 446 GLN A N 1
ATOM 3719 C CA . GLN A 1 446 ? 28.722 -2.865 -34.715 1.00 90.25 446 GLN A CA 1
ATOM 3720 C C . GLN A 1 446 ? 29.299 -1.596 -35.356 1.00 90.25 446 GLN A C 1
ATOM 3722 O O . GLN A 1 446 ? 29.750 -1.620 -36.507 1.00 90.25 446 GLN A O 1
ATOM 3727 N N . VAL A 1 447 ? 29.319 -0.489 -34.605 1.00 92.62 447 VAL A N 1
ATOM 3728 C CA . VAL A 1 447 ? 29.962 0.761 -35.040 1.00 92.62 447 VAL A CA 1
ATOM 3729 C C . VAL A 1 447 ? 31.463 0.539 -35.254 1.00 92.62 447 VAL A C 1
ATOM 3731 O O . VAL A 1 447 ? 31.998 0.898 -36.304 1.00 92.62 447 VAL A O 1
ATOM 3734 N N . ASN A 1 448 ? 32.141 -0.103 -34.299 1.00 94.75 448 ASN A N 1
ATOM 3735 C CA . ASN A 1 448 ? 33.572 -0.388 -34.376 1.00 94.75 448 ASN A CA 1
ATOM 3736 C C . ASN A 1 448 ? 33.929 -1.337 -35.531 1.00 94.75 448 ASN A C 1
ATOM 3738 O O . ASN A 1 448 ? 34.904 -1.097 -36.244 1.00 94.75 448 ASN A O 1
ATOM 3742 N N . ASP A 1 449 ? 33.131 -2.380 -35.760 1.00 91.81 449 ASP A N 1
ATOM 3743 C CA . ASP A 1 449 ? 33.325 -3.325 -36.862 1.00 91.81 449 ASP A CA 1
ATOM 3744 C C . ASP A 1 449 ? 33.151 -2.638 -38.219 1.00 91.81 449 ASP A C 1
ATOM 3746 O O . ASP A 1 449 ? 33.913 -2.877 -39.158 1.00 91.81 449 ASP A O 1
ATOM 3750 N N . SER A 1 450 ? 32.168 -1.742 -38.329 1.00 91.62 450 SER A N 1
ATOM 3751 C CA . SER A 1 450 ? 31.950 -0.935 -39.533 1.00 91.62 450 SER A CA 1
ATOM 3752 C C . SER A 1 450 ? 33.116 0.021 -39.778 1.00 91.62 450 SER A C 1
ATOM 3754 O O . SER A 1 450 ? 33.677 0.017 -40.871 1.00 91.62 450 SER A O 1
ATOM 3756 N N . SER A 1 451 ? 33.567 0.734 -38.745 1.00 94.56 451 SER A N 1
ATOM 3757 C CA . SER A 1 451 ? 34.753 1.597 -38.810 1.00 94.56 451 SER A CA 1
ATOM 3758 C C . SER A 1 451 ? 36.017 0.823 -39.211 1.00 94.56 451 SER A C 1
ATOM 3760 O O . SER A 1 451 ? 36.730 1.205 -40.137 1.00 94.56 451 SER A O 1
ATOM 3762 N N . THR A 1 452 ? 36.258 -0.336 -38.594 1.00 94.69 452 THR A N 1
ATOM 3763 C CA . THR A 1 452 ? 37.427 -1.181 -38.878 1.00 94.69 452 THR A CA 1
ATOM 3764 C C . THR A 1 452 ? 37.418 -1.713 -40.311 1.00 94.69 452 THR A C 1
ATOM 3766 O O . THR A 1 452 ? 38.472 -1.792 -40.943 1.00 94.69 452 THR A O 1
ATOM 3769 N N . ARG A 1 453 ? 36.247 -2.091 -40.847 1.00 92.69 453 ARG A N 1
ATOM 3770 C CA . ARG A 1 453 ? 36.112 -2.517 -42.251 1.00 92.69 453 ARG A CA 1
ATOM 3771 C C . ARG A 1 453 ? 36.473 -1.390 -43.213 1.00 92.69 453 ARG A C 1
ATOM 3773 O O . ARG A 1 453 ? 37.193 -1.644 -44.171 1.00 92.69 453 ARG A O 1
ATOM 3780 N N . LEU A 1 454 ? 36.022 -0.169 -42.933 1.00 92.44 454 LEU A N 1
ATOM 3781 C CA . LEU A 1 454 ? 36.350 1.002 -43.743 1.00 92.44 454 LEU A CA 1
ATOM 3782 C C . LEU A 1 454 ? 37.843 1.318 -43.697 1.00 92.44 454 LEU A C 1
ATOM 3784 O O . LEU A 1 454 ? 38.457 1.463 -44.746 1.00 92.44 454 LEU A O 1
ATOM 3788 N N . LEU A 1 455 ? 38.448 1.326 -42.506 1.00 92.94 455 LEU A N 1
ATOM 3789 C CA . LEU A 1 455 ? 39.881 1.589 -42.336 1.00 92.94 455 LEU A CA 1
ATOM 3790 C C . LEU A 1 455 ? 40.787 0.584 -43.056 1.00 92.94 455 LEU A C 1
ATOM 3792 O O . LEU A 1 455 ? 41.905 0.939 -43.391 1.00 92.94 455 LEU A O 1
ATOM 3796 N N . LYS A 1 456 ? 40.339 -0.655 -43.291 1.00 93.25 456 LYS A N 1
ATOM 3797 C CA . LYS A 1 456 ? 41.104 -1.655 -44.060 1.00 93.25 456 LYS A CA 1
ATOM 3798 C C . LYS A 1 456 ? 41.071 -1.426 -45.573 1.00 93.25 456 LYS A C 1
ATOM 3800 O O . LYS A 1 456 ? 41.880 -2.024 -46.277 1.00 93.25 456 LYS A O 1
ATOM 3805 N N . ASN A 1 457 ? 40.111 -0.644 -46.063 1.00 83.44 457 ASN A N 1
ATOM 3806 C CA . ASN A 1 457 ? 39.971 -0.325 -47.483 1.00 83.44 457 ASN A CA 1
ATOM 3807 C C . ASN A 1 457 ? 40.770 0.927 -47.888 1.00 83.44 457 ASN A C 1
ATOM 3809 O O . ASN A 1 457 ? 40.895 1.191 -49.084 1.00 83.44 457 ASN A O 1
ATOM 3813 N N . TYR A 1 458 ? 41.296 1.667 -46.906 1.00 79.94 458 TYR A N 1
ATOM 3814 C CA . TYR A 1 458 ? 42.242 2.772 -47.067 1.00 79.94 458 TYR A CA 1
ATOM 3815 C C . TYR A 1 458 ? 43.659 2.298 -46.738 1.00 79.94 458 TYR A C 1
ATOM 3817 O O . TYR A 1 458 ? 44.604 2.817 -47.376 1.00 79.94 458 TYR A O 1
#

Organism: Tetrahymena thermophila (strain SB210) (NCBI:txid312017)

InterPro domains:
  IPR001683 Phox homology [PF00787] (105-180)
  IPR001683 Phox homology [PS50195] (74-185)
  IPR001683 Phox homology [SM00312] (72-181)
  IPR027267 AH/BAR domain superfamily [G3DSA:1.20.1270.60] (231-451)
  IPR036871 PX domain superfamily [G3DSA:3.30.1520.10] (70-210)
  IPR036871 PX domain superfamily [SSF64268] (72-184)